Protein AF-0000000068966800 (afdb_homodimer)

Foldseek 3Di:
DPPPPPPPPVPPPDDQPCDWFDDPAWTDGRQWIQGQQAIDGHPDDDHPDDVCCVPDPVDDDGGPVQKDFDDWPDADLFFTKTWIARNVPRDIDIDGDGDPQRPLLVVLVVVQQVCQVPDDDPQAWHWDDWDDDRPDIDTDTDDQPLAWLVSLLVLVCVQVVDDDQWFDALLLLLLQLLSVLRVLCCCCPVVVAAQQDDARNQWGQHLLGRTHGYDSPSPLPPRPDDDQQVQLVNCLLFALCVLVPHDDGSLRNLSSSLQRSLCRGRSHRQDDPSPGRVVSSCCRNPNDDGFDDPVRDDPLSRVLSCLSRDNPSVSHDHSVVSCVRPSNVVCDPVSSSVSSVVSNCSSPDDRD/DPPDDPPPPVPPPDPQPCDWFDDPAWTDGRQWIQGQQEIDGHPDDDHPDDVCCVPDPVDDDGGPVQKDFDDWPDADLFFTKTWIARNVPRDIDIDGDGDPQRPLLVVLVVVQVVCQVPDDDPQAWHWDDWDDDRHDIDTDTDDQPLAWLVSLLVLVCVQVVPDDQWFDALLLLLLQLLSVLSVLCCCCPVVVAAQQDDARNQWGQHLLGRTHGYDSPSPLPPRPDDDQQVQLVNCLQFALCVLVPHDDGSLRNLSSSLQRSLCRGRSHRQDDPSPGRVVSSCCRNPNDDGFDDPVRDPPLSRVLSCLSRDNPSVSHDHSVVSCVRPSNVVCDPVSSSVSSVVSNCSSPDDRD

Secondary structure (DSSP, 8-state):
-------------------EEE-SS-EEETTEEEETTEEEETT-SS----HHHHHTS------GGGEEEEEEEEE-SS-EEEEEEETTT--EEEEEEEESS-HHHHHHHHHHHHHHHH---TTB--EEEEEEETTEEEEEEE--TT-BHHHHHHHHHHHTTTS-S--S-HHHHHHHHHHHHHHHHIIIIIS-------SGGGEEE-TT--EEE---SGGGS--TT--HHHHHHHHTT--HHHHTT----THHHHHHHHHHHHHHHHTS-SSS-TTSHHHHHHHHHHSPPP---TTTS-HHHHHHHHHH--SSGGGSPPHHHHHTSHHHHT--HHHHHHHHHHHHHHHHS---/-------------------EEE-SS-EEETTEEEETTEEEETT-SS----HHHHHTS------GGGEEEEEEEEE-SS-EEEEEEETTT--EEEEEEEESS-HHHHHHHHHHHHHHHH---TTB--EEEEEEETTEEEEEEE--TTEEHHHHHHHHHHHGGGSSS--S-HHHHHHHHHHHHHHHHIIIIIS-------SGGGEEE-TT--EEE---SGGGS--TT--HHHHHHHHTT--HHHHTT----HHHHHHHHHHHHHHHHHTS-SSS-TTSHHHHHHHHHHSPPP---TTTS-HHHHHHHHHH--SSGGGSPPHHHHHTSHHHHT--HHHHHHHHHHHHHHHHS---

Radius of gyration: 28.45 Å; Cα contacts (8 Å, |Δi|>4): 1354; chains: 2; bounding box: 95×81×74 Å

InterPro domains:
  IPR000719 Protein kinase domain [PF00069] (69-328)
  IPR000719 Protein kinase domain [PS50011] (67-328)
  IPR000719 Protein kinase domain [SM00220] (67-328)
  IPR008271 Serine/threonine-protein kinase, active site [PS00108] (193-205)
  IPR011009 Protein kinase-like domain superfamily [SSF56112] (53-340)
  IPR017441 Protein kinase, ATP binding site [PS00107] (73-96)

Sequence (704 aa):
MTSGKPRLTVDVPVKPDDSFKASDTIFTTGNLHIDRSGVYRDSGSQPVASPASQASSGVLIKDIGELDLQEQLGRGSTGVVHRALHHTSGLNLAVKQISIFDKDQRRSLVKELQTLYEADCEHLVNFYGAFYDHGSIYIVLEHMQLGSLVDLLASVRRRQQQHDGHGLPEIVCAYLSKQVLLALQYLHNARHMVHRDIKPSNILLTRDARPKITDFGISTELPENAVATTFVGTCTYMSPERIIGEDYSFPSDIWSLGITIMECALGRYPYPNAGEYLALMTEITSGDVPSLPAETTSPEFRSFIDQCTQKDPGQRATADQLLGHSFIRAVTAEVAQQAQQWIIQVTTTTPTMTSGKPRLTVDVPVKPDDSFKASDTIFTTGNLHIDRSGVYRDSGSQPVASPASQASSGVLIKDIGELDLQEQLGRGSTGVVHRALHHTSGLNLAVKQISIFDKDQRRSLVKELQTLYEADCEHLVNFYGAFYDHGSIYIVLEHMQLGSLVDLLASVRRRQQQHDGHGLPEIVCAYLSKQVLLALQYLHNARHMVHRDIKPSNILLTRDARPKITDFGISTELPENAVATTFVGTCTYMSPERIIGEDYSFPSDIWSLGITIMECALGRYPYPNAGEYLALMTEITSGDVPSLPAETTSPEFRSFIDQCTQKDPGQRATADQLLGHSFIRAVTAEVAQQAQQWIIQVTTTTPT

Organism: Plasmodiophora brassicae (NCBI:txid37360)

pLDDT: mean 79.82, std 20.33, range [22.7, 98.88]

Structure (mmCIF, N/CA/C/O backbone):
data_AF-0000000068966800-model_v1
#
loop_
_entity.id
_entity.type
_entity.pdbx_description
1 polymer 'mitogen-activated protein kinase kinase'
#
loop_
_atom_site.group_PDB
_atom_site.id
_atom_site.type_symbol
_atom_site.label_atom_id
_atom_site.label_alt_id
_atom_site.label_comp_id
_atom_site.label_asym_id
_atom_site.label_entity_id
_atom_site.label_seq_id
_atom_site.pdbx_PDB_ins_code
_atom_site.Cartn_x
_atom_site.Cartn_y
_atom_site.Cartn_z
_atom_site.occupancy
_atom_site.B_iso_or_equiv
_atom_site.auth_seq_id
_atom_site.auth_comp_id
_atom_site.auth_asym_id
_atom_site.auth_atom_id
_atom_site.pdbx_PDB_model_num
ATOM 1 N N . MET A 1 1 ? -49.75 -12.336 -8.828 1 24.31 1 MET A N 1
ATOM 2 C CA . MET A 1 1 ? -49.062 -13.148 -7.832 1 24.31 1 MET A CA 1
ATOM 3 C C . MET A 1 1 ? -47.594 -12.773 -7.746 1 24.31 1 MET A C 1
ATOM 5 O O . MET A 1 1 ? -46.844 -13.031 -8.672 1 24.31 1 MET A O 1
ATOM 9 N N . THR A 1 2 ? -47.219 -11.648 -7.18 1 25.75 2 THR A N 1
ATOM 10 C CA . THR A 1 2 ? -46.062 -10.773 -7.297 1 25.75 2 THR A CA 1
ATOM 11 C C . THR A 1 2 ? -44.844 -11.359 -6.543 1 25.75 2 THR A C 1
ATOM 13 O O . THR A 1 2 ? -44.938 -11.562 -5.328 1 25.75 2 THR A O 1
ATOM 16 N N . SER A 1 3 ? -44.219 -12.359 -7.117 1 27.8 3 SER A N 1
ATOM 17 C CA . SER A 1 3 ? -43.219 -13.25 -6.52 1 27.8 3 SER A CA 1
ATOM 18 C C . SER A 1 3 ? -42.062 -12.469 -5.906 1 27.8 3 SER A C 1
ATOM 20 O O . SER A 1 3 ? -41.469 -11.609 -6.562 1 27.8 3 SER A O 1
ATOM 22 N N . GLY A 1 4 ? -42.156 -12.188 -4.629 1 26.16 4 GLY A N 1
ATOM 23 C CA . GLY A 1 4 ? -41.312 -11.422 -3.711 1 26.16 4 GLY A CA 1
ATOM 24 C C . GLY A 1 4 ? -39.875 -11.828 -3.727 1 26.16 4 GLY A C 1
ATOM 25 O O . GLY A 1 4 ? -39.562 -13.023 -3.691 1 26.16 4 GLY A O 1
ATOM 26 N N . LYS A 1 5 ? -39.125 -11.117 -4.398 1 30.12 5 LYS A N 1
ATOM 27 C CA . LYS A 1 5 ? -37.688 -11.383 -4.566 1 30.12 5 LYS A CA 1
ATOM 28 C C . LYS A 1 5 ? -37.031 -11.656 -3.223 1 30.12 5 LYS A C 1
ATOM 30 O O . LYS A 1 5 ? -37.125 -10.844 -2.299 1 30.12 5 LYS A O 1
ATOM 35 N N . PRO A 1 6 ? -36.875 -12.898 -2.787 1 25.06 6 PRO A N 1
ATOM 36 C CA . PRO A 1 6 ? -36.312 -13.156 -1.45 1 25.06 6 PRO A CA 1
ATOM 37 C C . PRO A 1 6 ? -35.031 -12.391 -1.185 1 25.06 6 PRO A C 1
ATOM 39 O O . PRO A 1 6 ? -34.188 -12.273 -2.076 1 25.06 6 PRO A O 1
ATOM 42 N N . ARG A 1 7 ? -35.062 -11.328 -0.402 1 26.62 7 ARG A N 1
ATOM 43 C CA . ARG A 1 7 ? -33.938 -10.547 0.085 1 26.62 7 ARG A CA 1
ATOM 44 C C . ARG A 1 7 ? -32.875 -11.438 0.728 1 26.62 7 ARG A C 1
ATOM 46 O O . ARG A 1 7 ? -33.156 -12.133 1.708 1 26.62 7 ARG A O 1
ATOM 53 N N . LEU A 1 8 ? -32.094 -12.031 -0.075 1 23.11 8 LEU A N 1
ATOM 54 C CA . LEU A 1 8 ? -31 -12.852 0.448 1 23.11 8 LEU A CA 1
ATOM 55 C C . LEU A 1 8 ? -30.25 -12.117 1.555 1 23.11 8 LEU A C 1
ATOM 57 O O . LEU A 1 8 ? -29.641 -11.07 1.312 1 23.11 8 LEU A O 1
ATOM 61 N N . THR A 1 9 ? -30.844 -12.031 2.73 1 25.36 9 THR A N 1
ATOM 62 C CA . THR A 1 9 ? -30.219 -11.508 3.945 1 25.36 9 THR A CA 1
ATOM 63 C C . THR A 1 9 ? -28.891 -12.195 4.215 1 25.36 9 THR A C 1
ATOM 65 O O . THR A 1 9 ? -28.844 -13.383 4.539 1 25.36 9 THR A O 1
ATOM 68 N N . VAL A 1 10 ? -28.047 -12.086 3.371 1 25.88 10 VAL A N 1
ATOM 69 C CA . VAL A 1 10 ? -26.734 -12.656 3.654 1 25.88 10 VAL A CA 1
ATOM 70 C C . VAL A 1 10 ? -26.266 -12.211 5.039 1 25.88 10 VAL A C 1
ATOM 72 O O . VAL A 1 10 ? -26.234 -11.016 5.34 1 25.88 10 VAL A O 1
ATOM 75 N N . ASP A 1 11 ? -26.547 -12.984 6.008 1 26.89 11 ASP A N 1
ATOM 76 C CA . ASP A 1 11 ? -26.062 -12.82 7.379 1 26.89 11 ASP A CA 1
ATOM 77 C C . ASP A 1 11 ? -24.625 -12.289 7.398 1 26.89 11 ASP A C 1
ATOM 79 O O . ASP A 1 11 ? -23.719 -12.914 6.828 1 26.89 11 ASP A O 1
ATOM 83 N N . VAL A 1 12 ? -24.5 -11.109 7.414 1 29.78 12 VAL A N 1
ATOM 84 C CA . VAL A 1 12 ? -23.25 -10.375 7.551 1 29.78 12 VAL A CA 1
ATOM 85 C C . VAL A 1 12 ? -22.438 -10.938 8.727 1 29.78 12 VAL A C 1
ATOM 87 O O . VAL A 1 12 ? -22.891 -10.898 9.867 1 29.78 12 VAL A O 1
ATOM 90 N N . PRO A 1 13 ? -21.703 -12.039 8.5 1 32.28 13 PRO A N 1
ATOM 91 C CA . PRO A 1 13 ? -21.078 -12.633 9.68 1 32.28 13 PRO A CA 1
ATOM 92 C C . PRO A 1 13 ? -20.578 -11.578 10.672 1 32.28 13 PRO A C 1
ATOM 94 O O . PRO A 1 13 ? -20.344 -10.43 10.297 1 32.28 13 PRO A O 1
ATOM 97 N N . VAL A 1 14 ? -20.562 -11.891 11.969 1 31.59 14 VAL A N 1
ATOM 98 C CA . VAL A 1 14 ? -20.109 -11.18 13.164 1 31.59 14 VAL A CA 1
ATOM 99 C C . VAL A 1 14 ? -18.812 -10.453 12.883 1 31.59 14 VAL A C 1
ATOM 101 O O . VAL A 1 14 ? -17.938 -10.977 12.195 1 31.59 14 VAL A O 1
ATOM 104 N N . LYS A 1 15 ? -18.734 -9.258 13.125 1 37.25 15 LYS A N 1
ATOM 105 C CA . LYS A 1 15 ? -17.594 -8.352 12.984 1 37.25 15 LYS A CA 1
ATOM 106 C C . LYS A 1 15 ? -16.312 -9 13.5 1 37.25 15 LYS A C 1
ATOM 108 O O . LYS A 1 15 ? -16.219 -9.383 14.664 1 37.25 15 LYS A O 1
ATOM 113 N N . PRO A 1 16 ? -15.5 -9.734 12.734 1 38 16 PRO A N 1
ATOM 114 C CA . PRO A 1 16 ? -14.328 -10.406 13.281 1 38 16 PRO A CA 1
ATOM 115 C C . PRO A 1 16 ? -13.594 -9.555 14.32 1 38 16 PRO A C 1
ATOM 117 O O . PRO A 1 16 ? -13.484 -8.336 14.164 1 38 16 PRO A O 1
ATOM 120 N N . ASP A 1 17 ? -13.555 -9.859 15.586 1 40.38 17 ASP A N 1
ATOM 121 C CA . ASP A 1 17 ? -12.797 -9.266 16.688 1 40.38 17 ASP A CA 1
ATOM 122 C C . ASP A 1 17 ? -11.406 -8.844 16.234 1 40.38 17 ASP A C 1
ATOM 124 O O . ASP A 1 17 ? -10.609 -9.672 15.781 1 40.38 17 ASP A O 1
ATOM 128 N N . ASP A 1 18 ? -11.227 -7.762 15.695 1 50.81 18 ASP A N 1
ATOM 129 C CA . ASP A 1 18 ? -10.031 -7.074 15.234 1 50.81 18 ASP A CA 1
ATOM 130 C C . ASP A 1 18 ? -8.938 -7.094 16.297 1 50.81 18 ASP A C 1
ATOM 132 O O . ASP A 1 18 ? -7.945 -6.367 16.203 1 50.81 18 ASP A O 1
ATOM 136 N N . SER A 1 19 ? -9.242 -7.879 17.359 1 54 19 SER A N 1
ATOM 137 C CA . SER A 1 19 ? -8.25 -7.898 18.422 1 54 19 SER A CA 1
ATOM 138 C C . SER A 1 19 ? -7.109 -8.852 18.094 1 54 19 SER A C 1
ATOM 140 O O . SER A 1 19 ? -7.309 -9.867 17.422 1 54 19 SER A O 1
ATOM 142 N N . PHE A 1 20 ? -5.926 -8.43 18.062 1 60.47 20 PHE A N 1
ATOM 143 C CA . PHE A 1 20 ? -4.801 -9.352 17.969 1 60.47 20 PHE A CA 1
ATOM 144 C C . PHE A 1 20 ? -3.848 -9.164 19.156 1 60.47 20 PHE A C 1
ATOM 146 O O . PHE A 1 20 ? -3.812 -8.094 19.766 1 60.47 20 PHE A O 1
ATOM 153 N N . LYS A 1 21 ? -3.449 -10.328 19.688 1 62.53 21 LYS A N 1
ATOM 154 C CA . LYS A 1 21 ? -2.396 -10.352 20.703 1 62.53 21 LYS A CA 1
ATOM 155 C C . LYS A 1 21 ? -1.161 -11.086 20.203 1 62.53 21 LYS A C 1
ATOM 157 O O . LYS A 1 21 ? -1.275 -12.133 19.562 1 62.53 21 LYS A O 1
ATOM 162 N N . ALA A 1 22 ? -0.069 -10.312 20.141 1 62.41 22 ALA A N 1
ATOM 163 C CA . ALA A 1 22 ? 1.17 -10.984 19.75 1 62.41 22 ALA A CA 1
ATOM 164 C C . ALA A 1 22 ? 2.195 -10.938 20.891 1 62.41 22 ALA A C 1
ATOM 166 O O . ALA A 1 22 ? 2.389 -9.891 21.516 1 62.41 22 ALA A O 1
ATOM 167 N N . SER A 1 23 ? 2.504 -12.086 21.328 1 65.25 23 SER A N 1
ATOM 168 C CA . SER A 1 23 ? 3.627 -12.242 22.25 1 65.25 23 SER A CA 1
ATOM 169 C C . SER A 1 23 ? 4.836 -12.844 21.547 1 65.25 23 SER A C 1
ATOM 171 O O . SER A 1 23 ? 4.867 -12.93 20.312 1 65.25 23 SER A O 1
ATOM 173 N N . ASP A 1 24 ? 5.852 -13.133 22.281 1 65.25 24 ASP A N 1
ATOM 174 C CA . ASP A 1 24 ? 7.051 -13.734 21.719 1 65.25 24 ASP A CA 1
ATOM 175 C C . ASP A 1 24 ? 6.723 -15.078 21.047 1 65.25 24 ASP A C 1
ATOM 177 O O . ASP A 1 24 ? 7.301 -15.422 20.016 1 65.25 24 ASP A O 1
ATOM 181 N N . THR A 1 25 ? 5.688 -15.703 21.672 1 66.44 25 THR A N 1
ATOM 182 C CA . THR A 1 25 ? 5.543 -17.078 21.203 1 66.44 25 THR A CA 1
ATOM 183 C C . THR A 1 25 ? 4.121 -17.344 20.734 1 66.44 25 THR A C 1
ATOM 185 O O . THR A 1 25 ? 3.828 -18.422 20.203 1 66.44 25 THR A O 1
ATOM 188 N N . ILE A 1 26 ? 3.201 -16.406 20.969 1 68.12 26 ILE A N 1
ATOM 189 C CA . ILE A 1 26 ? 1.814 -16.656 20.594 1 68.12 26 ILE A CA 1
ATOM 190 C C . ILE A 1 26 ? 1.271 -15.477 19.797 1 68.12 26 ILE A C 1
ATOM 192 O O . ILE A 1 26 ? 1.511 -14.32 20.141 1 68.12 26 ILE A O 1
ATOM 196 N N . PHE A 1 27 ? 0.671 -15.844 18.719 1 72 27 PHE A N 1
ATOM 197 C CA . PHE A 1 27 ? -0.061 -14.875 17.906 1 72 27 PHE A CA 1
ATOM 198 C C . PHE A 1 27 ? -1.532 -15.258 17.812 1 72 27 PHE A C 1
ATOM 200 O O . PHE A 1 27 ? -1.862 -16.375 17.391 1 72 27 PHE A O 1
ATOM 207 N N . THR A 1 28 ? -2.334 -14.445 18.391 1 67.94 28 THR A N 1
ATOM 208 C CA . THR A 1 28 ? -3.768 -14.711 18.359 1 67.94 28 THR A CA 1
ATOM 209 C C . THR A 1 28 ? -4.5 -13.648 17.547 1 67.94 28 THR A C 1
ATOM 211 O O . THR A 1 28 ? -4.25 -12.453 17.719 1 67.94 28 THR A O 1
ATOM 214 N N . THR A 1 29 ? -5.184 -14.055 16.578 1 66.75 29 THR A N 1
ATOM 215 C CA . THR A 1 29 ? -6.043 -13.156 15.812 1 66.75 29 THR A CA 1
ATOM 216 C C . THR A 1 29 ? -7.395 -13.805 15.531 1 66.75 29 THR A C 1
ATOM 218 O O . THR A 1 29 ? -7.457 -14.914 14.992 1 66.75 29 THR A O 1
ATOM 221 N N . GLY A 1 30 ? -8.43 -13.055 15.875 1 63 30 GLY A N 1
ATOM 222 C CA . GLY A 1 30 ? -9.742 -13.688 15.781 1 63 30 GLY A CA 1
ATOM 223 C C . GLY A 1 30 ? -9.82 -15 16.531 1 63 30 GLY A C 1
ATOM 224 O O . GLY A 1 30 ? -9.531 -15.062 17.734 1 63 30 GLY A O 1
ATOM 225 N N . ASN A 1 31 ? -10.164 -16.031 15.766 1 63.91 31 ASN A N 1
ATOM 226 C CA . ASN A 1 31 ? -10.297 -17.359 16.375 1 63.91 31 ASN A CA 1
ATOM 227 C C . ASN A 1 31 ? -9.078 -18.219 16.109 1 63.91 31 ASN A C 1
ATOM 229 O O . ASN A 1 31 ? -9.094 -19.422 16.375 1 63.91 31 ASN A O 1
ATOM 233 N N . LEU A 1 32 ? -8.078 -17.484 15.57 1 72.44 32 LEU A N 1
ATOM 234 C CA . LEU A 1 32 ? -6.883 -18.234 15.211 1 72.44 32 LEU A CA 1
ATOM 235 C C . LEU A 1 32 ? -5.758 -17.969 16.203 1 72.44 32 LEU A C 1
ATOM 237 O O . LEU A 1 32 ? -5.477 -16.828 16.547 1 72.44 32 LEU A O 1
ATOM 241 N N . HIS A 1 33 ? -5.293 -19 16.734 1 74.75 33 HIS A N 1
ATOM 242 C CA . HIS A 1 33 ? -4.117 -19 17.609 1 74.75 33 HIS A CA 1
ATOM 243 C C . HIS A 1 33 ? -2.943 -19.719 16.953 1 74.75 33 HIS A C 1
ATOM 245 O O . HIS A 1 33 ? -3.082 -20.844 16.484 1 74.75 33 HIS A O 1
ATOM 251 N N . ILE A 1 34 ? -1.847 -19 16.781 1 77.19 34 ILE A N 1
ATOM 252 C CA . ILE A 1 34 ? -0.668 -19.578 16.156 1 77.19 34 ILE A CA 1
ATOM 253 C C . ILE A 1 34 ? 0.523 -19.5 17.094 1 77.19 34 ILE A C 1
ATOM 255 O O . ILE A 1 34 ? 0.767 -18.453 17.719 1 77.19 34 ILE A O 1
ATOM 259 N N . ASP A 1 35 ? 1.144 -20.562 17.359 1 78.38 35 ASP A N 1
ATOM 260 C CA . ASP A 1 35 ? 2.367 -20.578 18.156 1 78.38 35 ASP A CA 1
ATOM 261 C C . ASP A 1 35 ? 3.418 -21.484 17.516 1 78.38 35 ASP A C 1
ATOM 263 O O . ASP A 1 35 ? 3.338 -21.797 16.328 1 78.38 35 ASP A O 1
ATOM 267 N N . ARG A 1 36 ? 4.496 -21.828 18.203 1 76.31 36 ARG A N 1
ATOM 268 C CA . ARG A 1 36 ? 5.594 -22.609 17.672 1 76.31 36 ARG A CA 1
ATOM 269 C C . ARG A 1 36 ? 5.133 -24.031 17.328 1 76.31 36 ARG A C 1
ATOM 271 O O . ARG A 1 36 ? 5.812 -24.75 16.594 1 76.31 36 ARG A O 1
ATOM 278 N N . SER A 1 37 ? 3.955 -24.406 17.828 1 73.81 37 SER A N 1
ATOM 279 C CA . SER A 1 37 ? 3.471 -25.781 17.641 1 73.81 37 SER A CA 1
ATOM 280 C C . SER A 1 37 ? 2.422 -25.844 16.531 1 73.81 37 SER A C 1
ATOM 282 O O . SER A 1 37 ? 2.059 -26.938 16.078 1 73.81 37 SER A O 1
ATOM 284 N N . GLY A 1 38 ? 1.925 -24.688 16.141 1 76.75 38 GLY A N 1
ATOM 285 C CA . GLY A 1 38 ? 1.007 -24.734 15.008 1 76.75 38 GLY A CA 1
ATOM 286 C C . GLY A 1 38 ? -0.178 -23.812 15.156 1 76.75 38 GLY A C 1
ATOM 287 O O . GLY A 1 38 ? -0.097 -22.797 15.867 1 76.75 38 GLY A O 1
ATOM 288 N N . VAL A 1 39 ? -1.202 -24.078 14.312 1 75.19 39 VAL A N 1
ATOM 289 C CA . VAL A 1 39 ? -2.395 -23.234 14.25 1 75.19 39 VAL A CA 1
ATOM 290 C C . VAL A 1 39 ? -3.537 -23.906 15.008 1 75.19 39 VAL A C 1
ATOM 292 O O . VAL A 1 39 ? -3.77 -25.094 14.867 1 75.19 39 VAL A O 1
ATOM 295 N N . TYR A 1 40 ? -4.191 -23.188 15.891 1 70.75 40 TYR A N 1
ATOM 296 C CA . TYR A 1 40 ? -5.332 -23.688 16.656 1 70.75 40 TYR A CA 1
ATOM 297 C C . TYR A 1 40 ? -6.555 -22.812 16.438 1 70.75 40 TYR A C 1
ATOM 299 O O . TYR A 1 40 ? -6.438 -21.578 16.312 1 70.75 40 TYR A O 1
ATOM 307 N N . ARG A 1 41 ? -7.609 -23.516 16.016 1 64.12 41 ARG A N 1
ATOM 308 C CA . ARG A 1 41 ? -8.875 -22.781 15.977 1 64.12 41 ARG A CA 1
ATOM 309 C C . ARG A 1 41 ? -9.539 -22.797 17.344 1 64.12 41 ARG A C 1
ATOM 311 O O . ARG A 1 41 ? -9.594 -23.828 18.016 1 64.12 41 ARG A O 1
ATOM 318 N N . ASP A 1 42 ? -10.148 -21.859 17.781 1 55.84 42 ASP A N 1
ATOM 319 C CA . ASP A 1 42 ? -10.852 -21.766 19.062 1 55.84 42 ASP A CA 1
ATOM 320 C C . ASP A 1 42 ? -9.977 -22.234 20.203 1 55.84 42 ASP A C 1
ATOM 322 O O . ASP A 1 42 ? -8.984 -22.953 19.984 1 55.84 42 ASP A O 1
ATOM 326 N N . SER A 1 43 ? -9.828 -21.531 21.328 1 47.53 43 SER A N 1
ATOM 327 C CA . SER A 1 43 ? -9.047 -21.875 22.5 1 47.53 43 SER A CA 1
ATOM 328 C C . SER A 1 43 ? -8.906 -23.391 22.656 1 47.53 43 SER A C 1
ATOM 330 O O . SER A 1 43 ? -8.398 -23.859 23.672 1 47.53 43 SER A O 1
ATOM 332 N N . GLY A 1 44 ? -9.32 -24.109 21.688 1 47.41 44 GLY A N 1
ATOM 333 C CA . GLY A 1 44 ? -9.281 -25.531 22.016 1 47.41 44 GLY A CA 1
ATOM 334 C C . GLY A 1 44 ? -7.934 -26.172 21.766 1 47.41 44 GLY A C 1
ATOM 335 O O . GLY A 1 44 ? -7.035 -25.531 21.203 1 47.41 44 GLY A O 1
ATOM 336 N N . SER A 1 45 ? -7.656 -27.547 22.25 1 51.84 45 SER A N 1
ATOM 337 C CA . SER A 1 45 ? -6.523 -28.375 22.641 1 51.84 45 SER A CA 1
ATOM 338 C C . SER A 1 45 ? -5.688 -28.781 21.422 1 51.84 45 SER A C 1
ATOM 340 O O . SER A 1 45 ? -4.512 -29.125 21.562 1 51.84 45 SER A O 1
ATOM 342 N N . GLN A 1 46 ? -6.324 -29.234 20.219 1 50.19 46 GLN A N 1
ATOM 343 C CA . GLN A 1 46 ? -5.422 -29.906 19.297 1 50.19 46 GLN A CA 1
ATOM 344 C C . GLN A 1 46 ? -5.184 -29.047 18.047 1 50.19 46 GLN A C 1
ATOM 346 O O . GLN A 1 46 ? -6.109 -28.422 17.531 1 50.19 46 GLN A O 1
ATOM 351 N N . PRO A 1 47 ? -3.984 -28.766 17.781 1 53.84 47 PRO A N 1
ATOM 352 C CA . PRO A 1 47 ? -3.678 -28.094 16.516 1 53.84 47 PRO A CA 1
ATOM 353 C C . PRO A 1 47 ? -4.484 -28.625 15.344 1 53.84 47 PRO A C 1
ATOM 355 O O . PRO A 1 47 ? -4.75 -29.828 15.273 1 53.84 47 PRO A O 1
ATOM 358 N N . VAL A 1 48 ? -5.289 -27.859 14.656 1 51.66 48 VAL A N 1
ATOM 359 C CA . VAL A 1 48 ? -6.07 -28.266 13.492 1 51.66 48 VAL A CA 1
ATOM 360 C C . VAL A 1 48 ? -5.137 -28.719 12.375 1 51.66 48 VAL A C 1
ATOM 362 O O . VAL A 1 48 ? -4.215 -28 11.992 1 51.66 48 VAL A O 1
ATOM 365 N N . ALA A 1 49 ? -4.996 -30.031 12.297 1 49.59 49 ALA A N 1
ATOM 366 C CA . ALA A 1 49 ? -4.23 -30.562 11.172 1 49.59 49 ALA A CA 1
ATOM 367 C C . ALA A 1 49 ? -4.863 -30.172 9.844 1 49.59 49 ALA A C 1
ATOM 369 O O . ALA A 1 49 ? -6.09 -30.156 9.711 1 49.59 49 ALA A O 1
ATOM 370 N N . SER A 1 50 ? -4.148 -29.422 8.961 1 53.94 50 SER A N 1
ATOM 371 C CA . SER A 1 50 ? -4.664 -29.109 7.625 1 53.94 50 SER A CA 1
ATOM 372 C C . SER A 1 50 ? -5.035 -30.391 6.875 1 53.94 50 SER A C 1
ATOM 374 O O . SER A 1 50 ? -4.422 -31.438 7.082 1 53.94 50 SER A O 1
ATOM 376 N N . PRO A 1 51 ? -6.242 -30.5 6.277 1 47.09 51 PRO A N 1
ATOM 377 C CA . PRO A 1 51 ? -6.566 -31.688 5.488 1 47.09 51 PRO A CA 1
ATOM 378 C C . PRO A 1 51 ? -5.387 -32.188 4.652 1 47.09 51 PRO A C 1
ATOM 380 O O . PRO A 1 51 ? -5.207 -33.406 4.477 1 47.09 51 PRO A O 1
ATOM 383 N N . ALA A 1 52 ? -4.688 -31.266 4.059 1 49.41 52 ALA A N 1
ATOM 384 C CA . ALA A 1 52 ? -3.576 -31.688 3.211 1 49.41 52 ALA A CA 1
ATOM 385 C C . ALA A 1 52 ? -2.525 -32.438 4.02 1 49.41 52 ALA A C 1
ATOM 387 O O . ALA A 1 52 ? -1.878 -33.375 3.506 1 49.41 52 ALA A O 1
ATOM 388 N N . SER A 1 53 ? -2.289 -31.938 5.23 1 48.19 53 SER A N 1
ATOM 389 C CA . SER A 1 53 ? -1.354 -32.688 6.062 1 48.19 53 SER A CA 1
ATOM 390 C C . SER A 1 53 ? -1.829 -34.125 6.277 1 48.19 53 SER A C 1
ATOM 392 O O . SER A 1 53 ? -1.015 -35.031 6.414 1 48.19 53 SER A O 1
ATOM 394 N N . GLN A 1 54 ? -3.088 -34.25 6.375 1 44.72 54 GLN A N 1
ATOM 395 C CA . GLN A 1 54 ? -3.6 -35.625 6.551 1 44.72 54 GLN A CA 1
ATOM 396 C C . GLN A 1 54 ? -3.498 -36.406 5.258 1 44.72 54 GLN A C 1
ATOM 398 O O . GLN A 1 54 ? -3.291 -37.625 5.285 1 44.72 54 GLN A O 1
ATOM 403 N N . ALA A 1 55 ? -3.918 -35.812 4.18 1 44.97 55 ALA A N 1
ATOM 404 C CA . ALA A 1 55 ? -4.047 -36.594 2.961 1 44.97 55 ALA A CA 1
ATOM 405 C C . ALA A 1 55 ? -2.678 -36.969 2.393 1 44.97 55 ALA A C 1
ATOM 407 O O . ALA A 1 55 ? -2.445 -38.094 1.992 1 44.97 55 ALA A O 1
ATOM 408 N N . SER A 1 56 ? -2.004 -35.812 1.946 1 48.34 56 SER A N 1
ATOM 409 C CA . SER A 1 56 ? -0.924 -36.219 1.064 1 48.34 56 SER A CA 1
ATOM 410 C C . SER A 1 56 ? 0.131 -37.031 1.827 1 48.34 56 SER A C 1
ATOM 412 O O . SER A 1 56 ? 0.453 -38.156 1.456 1 48.34 56 SER A O 1
ATOM 414 N N . SER A 1 57 ? 1.17 -36.406 2.408 1 51.94 57 SER A N 1
ATOM 415 C CA . SER A 1 57 ? 2.377 -37.156 2.73 1 51.94 57 SER A CA 1
ATOM 416 C C . SER A 1 57 ? 2.379 -37.594 4.191 1 51.94 57 SER A C 1
ATOM 418 O O . SER A 1 57 ? 3.301 -38.312 4.633 1 51.94 57 SER A O 1
ATOM 420 N N . GLY A 1 58 ? 1.177 -37.531 4.859 1 61.56 58 GLY A N 1
ATOM 421 C CA . GLY A 1 58 ? 1.258 -38.031 6.223 1 61.56 58 GLY A CA 1
ATOM 422 C C . GLY A 1 58 ? 2.234 -37.25 7.086 1 61.56 58 GLY A C 1
ATOM 423 O O . GLY A 1 58 ? 2.605 -37.719 8.172 1 61.56 58 GLY A O 1
ATOM 424 N N . VAL A 1 59 ? 2.846 -36.25 6.574 1 69.81 59 VAL A N 1
ATOM 425 C CA . VAL A 1 59 ? 3.883 -35.562 7.34 1 69.81 59 VAL A CA 1
ATOM 426 C C . VAL A 1 59 ? 3.248 -34.5 8.242 1 69.81 59 VAL A C 1
ATOM 428 O O . VAL A 1 59 ? 2.498 -33.656 7.766 1 69.81 59 VAL A O 1
ATOM 431 N N . LEU A 1 60 ? 3.396 -34.75 9.484 1 74.5 60 LEU A N 1
ATOM 432 C CA . LEU A 1 60 ? 2.941 -33.781 10.484 1 74.5 60 LEU A CA 1
ATOM 433 C C . LEU A 1 60 ? 4.121 -33.031 11.086 1 74.5 60 LEU A C 1
ATOM 435 O O . LEU A 1 60 ? 5.059 -33.625 11.609 1 74.5 60 LEU A O 1
ATOM 439 N N . ILE A 1 61 ? 4.121 -31.719 10.883 1 82.5 61 ILE A N 1
ATOM 440 C CA . ILE A 1 61 ? 5.137 -30.875 11.5 1 82.5 61 ILE A CA 1
ATOM 441 C C . ILE A 1 61 ? 4.648 -30.406 12.867 1 82.5 61 ILE A C 1
ATOM 443 O O . ILE A 1 61 ? 3.623 -29.719 12.961 1 82.5 61 ILE A O 1
ATOM 447 N N . LYS A 1 62 ? 5.367 -30.688 13.891 1 78.25 62 LYS A N 1
ATOM 448 C CA . LYS A 1 62 ? 4.887 -30.438 15.25 1 78.25 62 LYS A CA 1
ATOM 449 C C . LYS A 1 62 ? 5.414 -29.109 15.781 1 78.25 62 LYS A C 1
ATOM 451 O O . LYS A 1 62 ? 4.863 -28.547 16.734 1 78.25 62 LYS A O 1
ATOM 456 N N . ASP A 1 63 ? 6.539 -28.781 15.219 1 84.19 63 ASP A N 1
ATOM 457 C CA . ASP A 1 63 ? 7.199 -27.562 15.695 1 84.19 63 ASP A CA 1
ATOM 458 C C . ASP A 1 63 ? 8.062 -26.938 14.602 1 84.19 63 ASP A C 1
ATOM 460 O O . ASP A 1 63 ? 8.695 -27.656 13.82 1 84.19 63 ASP A O 1
ATOM 464 N N . ILE A 1 64 ? 8.164 -25.656 14.625 1 84.94 64 ILE A N 1
ATOM 465 C CA . ILE A 1 64 ? 8.977 -24.969 13.625 1 84.94 64 ILE A CA 1
ATOM 466 C C . ILE A 1 64 ? 10.438 -25.406 13.75 1 84.94 64 ILE A C 1
ATOM 468 O O . ILE A 1 64 ? 11.18 -25.391 12.766 1 84.94 64 ILE A O 1
ATOM 472 N N . GLY A 1 65 ? 10.812 -25.781 14.969 1 85.5 65 GLY A N 1
ATOM 473 C CA . GLY A 1 65 ? 12.172 -26.25 15.211 1 85.5 65 GLY A CA 1
ATOM 474 C C . GLY A 1 65 ? 12.516 -27.516 14.461 1 85.5 65 GLY A C 1
ATOM 475 O O . GLY A 1 65 ? 13.688 -27.875 14.328 1 85.5 65 GLY A O 1
ATOM 476 N N . GLU A 1 66 ? 11.531 -28.203 13.914 1 89 66 GLU A N 1
ATOM 477 C CA . GLU A 1 66 ? 11.75 -29.406 13.133 1 89 66 GLU A CA 1
ATOM 478 C C . GLU A 1 66 ? 12.203 -29.078 11.711 1 89 66 GLU A C 1
ATOM 480 O O . GLU A 1 66 ? 12.578 -29.984 10.953 1 89 66 GLU A O 1
ATOM 485 N N . LEU A 1 67 ? 12.148 -27.812 11.422 1 90.69 67 LEU A N 1
ATOM 486 C CA . LEU A 1 67 ? 12.484 -27.375 10.062 1 90.69 67 LEU A CA 1
ATOM 487 C C . LEU A 1 67 ? 13.844 -26.688 10.031 1 90.69 67 LEU A C 1
ATOM 489 O O . LEU A 1 67 ? 14.133 -25.828 10.859 1 90.69 67 LEU A O 1
ATOM 493 N N . ASP A 1 68 ? 14.641 -27.141 9.188 1 90.88 68 ASP A N 1
ATOM 494 C CA . ASP A 1 68 ? 15.922 -26.5 8.914 1 90.88 68 ASP A CA 1
ATOM 495 C C . ASP A 1 68 ? 15.805 -25.547 7.719 1 90.88 68 ASP A C 1
ATOM 497 O O . ASP A 1 68 ? 15.781 -26 6.57 1 90.88 68 ASP A O 1
ATOM 501 N N . LEU A 1 69 ? 15.68 -24.25 8.016 1 90.88 69 LEU A N 1
ATOM 502 C CA . LEU A 1 69 ? 15.594 -23.266 6.941 1 90.88 69 LEU A CA 1
ATOM 503 C C . LEU A 1 69 ? 16.922 -23.141 6.211 1 90.88 69 LEU A C 1
ATOM 505 O O . LEU A 1 69 ? 17.969 -22.953 6.84 1 90.88 69 LEU A O 1
ATOM 509 N N . GLN A 1 70 ? 16.891 -23.312 4.957 1 92.19 70 GLN A N 1
ATOM 510 C CA . GLN A 1 70 ? 18.094 -23.312 4.125 1 92.19 70 GLN A CA 1
ATOM 511 C C . GLN A 1 70 ? 18.141 -22.078 3.225 1 92.19 70 GLN A C 1
ATOM 513 O O . GLN A 1 70 ? 17.953 -20.953 3.695 1 92.19 70 GLN A O 1
ATOM 518 N N . GLU A 1 71 ? 18.359 -22.266 1.92 1 90.12 71 GLU A N 1
ATOM 519 C CA . GLU A 1 71 ? 18.547 -21.141 1.012 1 90.12 71 GLU A CA 1
ATOM 520 C C . GLU A 1 71 ? 17.234 -20.391 0.764 1 90.12 71 GLU A C 1
ATOM 522 O O . GLU A 1 71 ? 16.156 -20.984 0.858 1 90.12 71 GLU A O 1
ATOM 527 N N . GLN A 1 72 ? 17.375 -19.141 0.425 1 90.38 72 GLN A N 1
ATOM 528 C CA . GLN A 1 72 ? 16.234 -18.328 0.033 1 90.38 72 GLN A CA 1
ATOM 529 C C . GLN A 1 72 ? 15.797 -18.641 -1.396 1 90.38 72 GLN A C 1
ATOM 531 O O . GLN A 1 72 ? 16.625 -18.656 -2.312 1 90.38 72 GLN A O 1
ATOM 536 N N . LEU A 1 73 ? 14.562 -19.047 -1.516 1 88.81 73 LEU A N 1
ATOM 537 C CA . LEU A 1 73 ? 14 -19.344 -2.828 1 88.81 73 LEU A CA 1
ATOM 538 C C . LEU A 1 73 ? 13.484 -18.078 -3.502 1 88.81 73 LEU A C 1
ATOM 540 O O . LEU A 1 73 ? 13.461 -17.984 -4.73 1 88.81 73 LEU A O 1
ATOM 544 N N . GLY A 1 74 ? 12.992 -17.172 -2.742 1 84.69 74 GLY A N 1
ATOM 545 C CA . GLY A 1 74 ? 12.445 -15.93 -3.275 1 84.69 74 GLY A CA 1
ATOM 546 C C . GLY A 1 74 ? 12.039 -14.945 -2.199 1 84.69 74 GLY A C 1
ATOM 547 O O . GLY A 1 74 ? 11.961 -15.297 -1.021 1 84.69 74 GLY A O 1
ATOM 548 N N . ARG A 1 75 ? 11.852 -13.719 -2.654 1 78.5 75 ARG A N 1
ATOM 549 C CA . ARG A 1 75 ? 11.398 -12.633 -1.788 1 78.5 75 ARG A CA 1
ATOM 550 C C . ARG A 1 75 ? 10.234 -11.883 -2.42 1 78.5 75 ARG A C 1
ATOM 552 O O . ARG A 1 75 ? 10.258 -11.578 -3.615 1 78.5 75 ARG A O 1
ATOM 559 N N . GLY A 1 76 ? 9.188 -11.82 -1.615 1 67.38 76 GLY A N 1
ATOM 560 C CA . GLY A 1 76 ? 8.039 -11.055 -2.078 1 67.38 76 GLY A CA 1
ATOM 561 C C . GLY A 1 76 ? 7.676 -9.906 -1.153 1 67.38 76 GLY A C 1
ATOM 562 O O . GLY A 1 76 ? 8.43 -9.586 -0.23 1 67.38 76 GLY A O 1
ATOM 563 N N . SER A 1 77 ? 6.527 -9.266 -1.415 1 63.19 77 SER A N 1
ATOM 564 C CA . SER A 1 77 ? 6.078 -8.102 -0.654 1 63.19 77 SER A CA 1
ATOM 565 C C . SER A 1 77 ? 5.734 -8.484 0.783 1 63.19 77 SER A C 1
ATOM 567 O O . SER A 1 77 ? 5.852 -7.66 1.692 1 63.19 77 SER A O 1
ATOM 569 N N . THR A 1 78 ? 5.348 -9.734 0.935 1 68 78 THR A N 1
ATOM 570 C CA . THR A 1 78 ? 4.832 -10.102 2.248 1 68 78 THR A CA 1
ATOM 571 C C . THR A 1 78 ? 5.91 -10.797 3.076 1 68 78 THR A C 1
ATOM 573 O O . THR A 1 78 ? 5.793 -10.891 4.301 1 68 78 THR A O 1
ATOM 576 N N . GLY A 1 79 ? 6.906 -11.352 2.348 1 75.88 79 GLY A N 1
ATOM 577 C CA . GLY A 1 79 ? 7.926 -12.055 3.113 1 75.88 79 GLY A CA 1
ATOM 578 C C . GLY A 1 79 ? 8.93 -12.789 2.242 1 75.88 79 GLY A C 1
ATOM 579 O O . GLY A 1 79 ? 9.047 -12.5 1.049 1 75.88 79 GLY A O 1
ATOM 580 N N . VAL A 1 80 ? 9.664 -13.609 2.957 1 83.12 80 VAL A N 1
ATOM 581 C CA . VAL A 1 80 ? 10.727 -14.359 2.307 1 83.12 80 VAL A CA 1
ATOM 582 C C . VAL A 1 80 ? 10.391 -15.852 2.311 1 83.12 80 VAL A C 1
ATOM 584 O O . VAL A 1 80 ? 9.852 -16.359 3.289 1 83.12 80 VAL A O 1
ATOM 587 N N . VAL A 1 81 ? 10.695 -16.5 1.194 1 90.69 81 VAL A N 1
ATOM 588 C CA . VAL A 1 81 ? 10.453 -17.938 1.105 1 90.69 81 VAL A CA 1
ATOM 589 C C . VAL A 1 81 ? 11.789 -18.688 1.133 1 90.69 81 VAL A C 1
ATOM 591 O O . VAL A 1 81 ? 12.719 -18.328 0.404 1 90.69 81 VAL A O 1
ATOM 594 N N . HIS A 1 82 ? 11.867 -19.703 2.027 1 92 82 HIS A N 1
ATOM 595 C CA . HIS A 1 82 ? 13.055 -20.531 2.162 1 92 82 HIS A CA 1
ATOM 596 C C . HIS A 1 82 ? 12.75 -21.984 1.801 1 92 82 HIS A C 1
ATOM 598 O O . HIS A 1 82 ? 11.641 -22.469 2.035 1 92 82 HIS A O 1
ATOM 604 N N . ARG A 1 83 ? 13.766 -22.531 1.177 1 94.19 83 ARG A N 1
ATOM 605 C CA . ARG A 1 83 ? 13.734 -24 1.197 1 94.19 83 ARG A CA 1
ATOM 606 C C . ARG A 1 83 ? 13.984 -24.531 2.604 1 94.19 83 ARG A C 1
ATOM 608 O O . ARG A 1 83 ? 14.812 -24 3.34 1 94.19 83 ARG A O 1
ATOM 615 N N . ALA A 1 84 ? 13.242 -25.578 2.975 1 92.94 84 ALA A N 1
ATOM 616 C CA . ALA A 1 84 ? 13.414 -26.141 4.309 1 92.94 84 ALA A CA 1
ATOM 617 C C . ALA A 1 84 ? 13.398 -27.672 4.266 1 92.94 84 ALA A C 1
ATOM 619 O O . ALA A 1 84 ? 12.711 -28.266 3.432 1 92.94 84 ALA A O 1
ATOM 620 N N . LEU A 1 85 ? 14.18 -28.188 5.117 1 92.44 85 LEU A N 1
ATOM 621 C CA . LEU A 1 85 ? 14.203 -29.641 5.293 1 92.44 85 LEU A CA 1
ATOM 622 C C . LEU A 1 85 ? 13.516 -30.047 6.594 1 92.44 85 LEU A C 1
ATOM 624 O O . LEU A 1 85 ? 13.82 -29.5 7.656 1 92.44 85 LEU A O 1
ATOM 628 N N . HIS A 1 86 ? 12.523 -30.875 6.438 1 91.56 86 HIS A N 1
ATOM 629 C CA . HIS A 1 86 ? 11.938 -31.469 7.629 1 91.56 86 HIS A CA 1
ATOM 630 C C . HIS A 1 86 ? 12.797 -32.625 8.148 1 91.56 86 HIS A C 1
ATOM 632 O O . HIS A 1 86 ? 12.891 -33.656 7.504 1 91.56 86 HIS A O 1
ATOM 638 N N . HIS A 1 87 ? 13.266 -32.531 9.352 1 89.31 87 HIS A N 1
ATOM 639 C CA . HIS A 1 87 ? 14.273 -33.438 9.859 1 89.31 87 HIS A CA 1
ATOM 640 C C . HIS A 1 87 ? 13.695 -34.844 10.07 1 89.31 87 HIS A C 1
ATOM 642 O O . HIS A 1 87 ? 14.383 -35.844 9.828 1 89.31 87 HIS A O 1
ATOM 648 N N . THR A 1 88 ? 12.5 -34.875 10.492 1 84.69 88 THR A N 1
ATOM 649 C CA . THR A 1 88 ? 11.891 -36.125 10.859 1 84.69 88 THR A CA 1
ATOM 650 C C . THR A 1 88 ? 11.578 -36.969 9.617 1 84.69 88 THR A C 1
ATOM 652 O O . THR A 1 88 ? 11.867 -38.156 9.578 1 84.69 88 THR A O 1
ATOM 655 N N . SER A 1 89 ? 11.086 -36.375 8.578 1 86.88 89 SER A N 1
ATOM 656 C CA . SER A 1 89 ? 10.656 -37.094 7.395 1 86.88 89 SER A CA 1
ATOM 657 C C . SER A 1 89 ? 11.68 -37 6.27 1 86.88 89 SER A C 1
ATOM 659 O O . SER A 1 89 ? 11.656 -37.781 5.324 1 86.88 89 SER A O 1
ATOM 661 N N . GLY A 1 90 ? 12.539 -36.031 6.297 1 90.12 90 GLY A N 1
ATOM 662 C CA . GLY A 1 90 ? 13.492 -35.781 5.223 1 90.12 90 GLY A CA 1
ATOM 663 C C . GLY A 1 90 ? 12.875 -35.062 4.031 1 90.12 90 GLY A C 1
ATOM 664 O O . GLY A 1 90 ? 13.523 -34.906 2.998 1 90.12 90 GLY A O 1
ATOM 665 N N . LEU A 1 91 ? 11.695 -34.656 4.164 1 89.62 91 LEU A N 1
ATOM 666 C CA . LEU A 1 91 ? 10.977 -34 3.08 1 89.62 91 LEU A CA 1
ATOM 667 C C . LEU A 1 91 ? 11.453 -32.562 2.895 1 89.62 91 LEU A C 1
ATOM 669 O O . LEU A 1 91 ? 11.68 -31.859 3.873 1 89.62 91 LEU A O 1
ATOM 673 N N . ASN A 1 92 ? 11.625 -32.25 1.562 1 91.81 92 ASN A N 1
ATOM 674 C CA . ASN A 1 92 ? 11.891 -30.844 1.226 1 91.81 92 ASN A CA 1
ATOM 675 C C . ASN A 1 92 ? 10.602 -30.031 1.16 1 91.81 92 ASN A C 1
ATOM 677 O O . ASN A 1 92 ? 9.625 -30.453 0.541 1 91.81 92 ASN A O 1
ATOM 681 N N . LEU A 1 93 ? 10.641 -28.906 1.852 1 93.44 93 LEU A N 1
ATOM 682 C CA . LEU A 1 93 ? 9.484 -28.031 1.951 1 93.44 93 LEU A CA 1
ATOM 683 C C . LEU A 1 93 ? 9.867 -26.594 1.623 1 93.44 93 LEU A C 1
ATOM 685 O O . LEU A 1 93 ? 11.047 -26.281 1.439 1 93.44 93 LEU A O 1
ATOM 689 N N . ALA A 1 94 ? 8.898 -25.781 1.39 1 94 94 ALA A N 1
ATOM 690 C CA . ALA A 1 94 ? 9.055 -24.328 1.288 1 94 94 ALA A CA 1
ATOM 691 C C . ALA A 1 94 ? 8.422 -23.625 2.479 1 94 94 ALA A C 1
ATOM 693 O O . ALA A 1 94 ? 7.301 -23.953 2.877 1 94 94 ALA A O 1
ATOM 694 N N . VAL A 1 95 ? 9.156 -22.688 3.057 1 92.25 95 VAL A N 1
ATOM 695 C CA . VAL A 1 95 ? 8.648 -21.953 4.215 1 92.25 95 VAL A CA 1
ATOM 696 C C . VAL A 1 95 ? 8.609 -20.469 3.91 1 92.25 95 VAL A C 1
ATOM 698 O O . VAL A 1 95 ? 9.648 -19.844 3.674 1 92.25 95 VAL A O 1
ATOM 701 N N . LYS A 1 96 ? 7.418 -19.938 3.887 1 88.69 96 LYS A N 1
ATOM 702 C CA . LYS A 1 96 ? 7.23 -18.484 3.773 1 88.69 96 LYS A CA 1
ATOM 703 C C . LYS A 1 96 ? 7.262 -17.828 5.145 1 88.69 96 LYS A C 1
ATOM 705 O O . LYS A 1 96 ? 6.457 -18.141 6.016 1 88.69 96 LYS A O 1
ATOM 710 N N . GLN A 1 97 ? 8.188 -17.016 5.293 1 85.75 97 GLN A N 1
ATOM 711 C CA . GLN A 1 97 ? 8.32 -16.266 6.535 1 85.75 97 GLN A CA 1
ATOM 712 C C . GLN A 1 97 ? 7.762 -14.852 6.383 1 85.75 97 GLN A C 1
ATOM 714 O O . GLN A 1 97 ? 8.219 -14.086 5.531 1 85.75 97 GLN A O 1
ATOM 719 N N . ILE A 1 98 ? 6.738 -14.531 7.184 1 80.12 98 ILE A N 1
ATOM 720 C CA . ILE A 1 98 ? 6.098 -13.219 7.164 1 80.12 98 ILE A CA 1
ATOM 721 C C . ILE A 1 98 ? 6.336 -12.508 8.492 1 80.12 98 ILE A C 1
ATOM 723 O O . ILE A 1 98 ? 5.977 -13.031 9.555 1 80.12 98 ILE A O 1
ATOM 727 N N . SER A 1 99 ? 6.953 -11.414 8.375 1 75.94 99 SER A N 1
ATOM 728 C CA . SER A 1 99 ? 7.121 -10.617 9.586 1 75.94 99 SER A CA 1
ATOM 729 C C . SER A 1 99 ? 5.84 -9.867 9.93 1 75.94 99 SER A C 1
ATOM 731 O O . SER A 1 99 ? 5.211 -9.266 9.055 1 75.94 99 SER A O 1
ATOM 733 N N . ILE A 1 100 ? 5.418 -9.945 11.117 1 70.25 100 ILE A N 1
ATOM 734 C CA . ILE A 1 100 ? 4.199 -9.266 11.539 1 70.25 100 ILE A CA 1
ATOM 735 C C . ILE A 1 100 ? 4.41 -7.75 11.508 1 70.25 100 ILE A C 1
ATOM 737 O O . ILE A 1 100 ? 3.453 -6.988 11.367 1 70.25 100 ILE A O 1
ATOM 741 N N . PHE A 1 101 ? 5.543 -7.344 11.68 1 65.69 101 PHE A N 1
ATOM 742 C CA . PHE A 1 101 ? 5.824 -5.918 11.555 1 65.69 101 PHE A CA 1
ATOM 743 C C . PHE A 1 101 ? 6.621 -5.633 10.281 1 65.69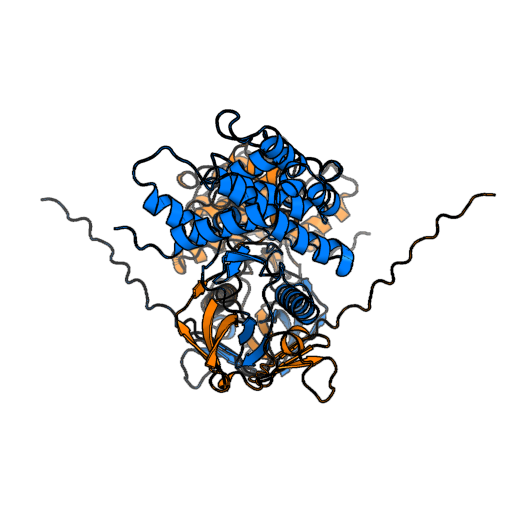 101 PHE A C 1
ATOM 745 O O . PHE A 1 101 ? 7.816 -5.922 10.219 1 65.69 101 PHE A O 1
ATOM 752 N N . ASP A 1 102 ? 5.883 -5.141 9.328 1 63.91 102 ASP A N 1
ATOM 753 C CA . ASP A 1 102 ? 6.465 -4.887 8.008 1 63.91 102 ASP A CA 1
ATOM 754 C C . ASP A 1 102 ? 7.727 -4.035 8.117 1 63.91 102 ASP A C 1
ATOM 756 O O . ASP A 1 102 ? 7.766 -3.068 8.883 1 63.91 102 ASP A O 1
ATOM 760 N N . LYS A 1 103 ? 8.742 -4.434 7.48 1 63.75 103 LYS A N 1
ATOM 761 C CA . LYS A 1 103 ? 10.039 -3.766 7.504 1 63.75 103 LYS A CA 1
ATOM 762 C C . LYS A 1 103 ? 9.906 -2.291 7.133 1 63.75 103 LYS A C 1
ATOM 764 O O . LYS A 1 103 ? 10.484 -1.425 7.789 1 63.75 103 LYS A O 1
ATOM 769 N N . ASP A 1 104 ? 9.156 -2.107 6.168 1 63 104 ASP A N 1
ATOM 770 C CA . ASP A 1 104 ? 9.016 -0.736 5.684 1 63 104 ASP A CA 1
ATOM 771 C C . ASP A 1 104 ? 8.242 0.121 6.684 1 63 104 ASP A C 1
ATOM 773 O O . ASP A 1 104 ? 8.586 1.287 6.902 1 63 104 ASP A O 1
ATOM 777 N N . GLN A 1 105 ? 7.262 -0.461 7.227 1 68.19 105 GLN A N 1
ATOM 778 C CA . GLN A 1 105 ? 6.496 0.253 8.242 1 68.19 105 GLN A CA 1
ATOM 779 C C . GLN A 1 105 ? 7.359 0.566 9.461 1 68.19 105 GLN A C 1
ATOM 781 O O . GLN A 1 105 ? 7.246 1.645 10.047 1 68.19 105 GLN A O 1
ATOM 786 N N . ARG A 1 106 ? 8.133 -0.309 9.719 1 69.44 106 ARG A N 1
ATOM 787 C CA . ARG A 1 106 ? 9.031 -0.123 10.859 1 69.44 106 ARG A CA 1
ATOM 788 C C . ARG A 1 106 ? 10.016 1.005 10.594 1 69.44 106 ARG A C 1
ATOM 790 O O . ARG A 1 106 ? 10.227 1.868 11.445 1 69.44 106 ARG A O 1
ATOM 797 N N . ARG A 1 107 ? 10.555 0.882 9.5 1 68.19 107 ARG A N 1
ATOM 798 C CA . ARG A 1 107 ? 11.516 1.91 9.125 1 68.19 107 ARG A CA 1
ATOM 799 C C . ARG A 1 107 ? 10.875 3.295 9.141 1 68.19 107 ARG A C 1
ATOM 801 O O . ARG A 1 107 ? 11.469 4.254 9.633 1 68.19 107 ARG A O 1
ATOM 808 N N . SER A 1 108 ? 9.719 3.307 8.586 1 70.88 108 SER A N 1
ATOM 809 C CA . SER A 1 108 ? 9 4.574 8.555 1 70.88 108 SER A CA 1
ATOM 810 C C . SER A 1 108 ? 8.68 5.066 9.961 1 70.88 108 SER A C 1
ATOM 812 O O . SER A 1 108 ? 8.789 6.258 10.242 1 70.88 108 SER A O 1
ATOM 814 N N . LEU A 1 109 ? 8.305 4.184 10.773 1 74 109 LEU A N 1
ATOM 815 C CA . LEU A 1 109 ? 7.977 4.531 12.156 1 74 109 LEU A CA 1
ATOM 816 C C . LEU A 1 109 ? 9.203 5.066 12.883 1 74 109 LEU A C 1
ATOM 818 O O . LEU A 1 109 ? 9.125 6.07 13.594 1 74 109 LEU A O 1
ATOM 822 N N . VAL A 1 110 ? 10.305 4.422 12.695 1 71.62 110 VAL A N 1
ATOM 823 C CA . VAL A 1 110 ? 11.547 4.832 13.336 1 71.62 110 VAL A CA 1
ATOM 824 C C . VAL A 1 110 ? 11.938 6.227 12.852 1 71.62 110 VAL A C 1
ATOM 826 O O . VAL A 1 110 ? 12.312 7.086 13.656 1 71.62 110 VAL A O 1
ATOM 829 N N . LYS A 1 111 ? 11.836 6.391 11.617 1 71.12 111 LYS A N 1
ATOM 830 C CA . LYS A 1 111 ? 12.156 7.699 11.055 1 71.12 111 LYS A CA 1
ATOM 831 C C . LYS A 1 111 ? 11.242 8.781 11.625 1 71.12 111 LYS A C 1
ATOM 833 O O . LYS A 1 111 ? 11.703 9.883 11.953 1 71.12 111 LYS A O 1
ATOM 838 N N . GLU A 1 112 ? 9.961 8.477 11.648 1 75.62 112 GLU A N 1
ATOM 839 C CA . GLU A 1 112 ? 9.008 9.414 12.234 1 75.62 112 GLU A CA 1
ATOM 840 C C . GLU A 1 112 ? 9.383 9.758 13.672 1 75.62 112 GLU A C 1
ATOM 842 O O . GLU A 1 112 ? 9.43 10.93 14.047 1 75.62 112 GLU A O 1
ATOM 847 N N . LEU A 1 113 ? 9.695 8.766 14.445 1 76.44 113 LEU A N 1
ATOM 848 C CA . LEU A 1 113 ? 10.008 8.969 15.852 1 76.44 113 LEU A CA 1
ATOM 849 C C . LEU A 1 113 ? 11.305 9.758 16.016 1 76.44 113 LEU A C 1
ATOM 851 O O . LEU A 1 113 ? 11.398 10.641 16.875 1 76.44 113 LEU A O 1
ATOM 855 N N . GLN A 1 114 ? 12.234 9.422 15.211 1 73.62 114 GLN A N 1
ATOM 856 C CA . GLN A 1 114 ? 13.5 10.148 15.258 1 73.62 114 GLN A CA 1
ATOM 857 C C . GLN A 1 114 ? 13.297 11.625 14.93 1 73.62 114 GLN A C 1
ATOM 859 O O . GLN A 1 114 ? 13.867 12.492 15.594 1 73.62 114 GLN A O 1
ATOM 864 N N . THR A 1 115 ? 12.516 11.844 13.945 1 74.94 115 THR A N 1
ATOM 865 C CA . THR A 1 115 ? 12.234 13.219 13.547 1 74.94 115 THR A CA 1
ATOM 866 C C . THR A 1 115 ? 11.516 13.969 14.664 1 74.94 115 THR A C 1
ATOM 868 O O . THR A 1 115 ? 11.859 15.117 14.969 1 74.94 115 THR A O 1
ATOM 871 N N . LEU A 1 116 ? 10.594 13.328 15.234 1 77.25 116 LEU A N 1
ATOM 872 C CA . LEU A 1 116 ? 9.836 13.938 16.312 1 77.25 116 LEU A CA 1
ATOM 873 C C . LEU A 1 116 ? 10.734 14.227 17.516 1 77.25 116 LEU A C 1
ATOM 875 O O . LEU A 1 116 ? 10.633 15.297 18.125 1 77.25 116 LEU A O 1
ATOM 879 N N . TYR A 1 117 ? 11.57 13.391 17.734 1 74.81 117 TYR A N 1
ATOM 880 C CA . TYR A 1 117 ? 12.469 13.531 18.875 1 74.81 117 TYR A CA 1
ATOM 881 C C . TYR A 1 117 ? 13.43 14.688 18.688 1 74.81 117 TYR A C 1
ATOM 883 O O . TYR A 1 117 ? 13.75 15.414 19.625 1 74.81 117 TYR A O 1
ATOM 891 N N . GLU A 1 118 ? 13.82 14.852 17.516 1 77.31 118 GLU A N 1
ATOM 892 C CA . GLU A 1 118 ? 14.867 15.828 17.234 1 77.31 118 GLU A CA 1
ATOM 893 C C . GLU A 1 118 ? 14.273 17.188 16.859 1 77.31 118 GLU A C 1
ATOM 895 O O . GLU A 1 118 ? 14.992 18.188 16.781 1 77.31 118 GLU A O 1
ATOM 900 N N . ALA A 1 119 ? 13.023 17.156 16.672 1 80.06 119 ALA A N 1
ATOM 901 C CA . ALA A 1 119 ? 12.391 18.359 16.172 1 80.06 119 ALA A CA 1
ATOM 902 C C . ALA A 1 119 ? 12.398 19.469 17.219 1 80.06 119 ALA A C 1
ATOM 904 O O . ALA A 1 119 ? 12.055 19.234 18.391 1 80.06 119 ALA A O 1
ATOM 905 N N . ASP A 1 120 ? 12.992 20.609 16.875 1 84.5 120 ASP A N 1
ATOM 906 C CA . ASP A 1 120 ? 12.969 21.859 17.625 1 84.5 120 ASP A CA 1
ATOM 907 C C . ASP A 1 120 ? 12.453 23.016 16.766 1 84.5 120 ASP A C 1
ATOM 909 O O . ASP A 1 120 ? 13.234 23.844 16.297 1 84.5 120 ASP A O 1
ATOM 913 N N . CYS A 1 121 ? 11.227 22.969 16.594 1 91.25 121 CYS A N 1
ATOM 914 C CA . CYS A 1 121 ? 10.578 23.953 15.734 1 91.25 121 CYS A CA 1
ATOM 915 C C . CYS A 1 121 ? 9.156 24.234 16.203 1 91.25 121 CYS A C 1
ATOM 917 O O . CYS A 1 121 ? 8.367 23.297 16.391 1 91.25 121 CYS A O 1
ATOM 919 N N . GLU A 1 122 ? 8.867 25.469 16.422 1 93.81 122 GLU A N 1
ATOM 920 C CA . GLU A 1 122 ? 7.57 25.859 16.969 1 93.81 122 GLU A CA 1
ATOM 921 C C . GLU A 1 122 ? 6.453 25.625 15.961 1 93.81 122 GLU A C 1
ATOM 923 O O . GLU A 1 122 ? 5.273 25.688 16.297 1 93.81 122 GLU A O 1
ATOM 928 N N . HIS A 1 123 ? 6.781 25.359 14.727 1 95.44 123 HIS A N 1
ATOM 929 C CA . HIS A 1 123 ? 5.793 25.172 13.672 1 95.44 123 HIS A CA 1
ATOM 930 C C . HIS A 1 123 ? 5.508 23.688 13.43 1 95.44 123 HIS A C 1
ATOM 932 O O . HIS A 1 123 ? 4.75 23.344 12.523 1 95.44 123 HIS A O 1
ATOM 938 N N . LEU A 1 124 ? 6.09 22.828 14.211 1 93.06 124 LEU A N 1
ATOM 939 C CA . LEU A 1 124 ? 5.789 21.406 14.25 1 93.06 124 LEU A CA 1
ATOM 940 C C . LEU A 1 124 ? 5.059 21.031 15.531 1 93.06 124 LEU A C 1
ATOM 942 O O . LEU A 1 124 ? 5.309 21.625 16.594 1 93.06 124 LEU A O 1
ATOM 946 N N . VAL A 1 125 ? 4.18 20.078 15.391 1 92.44 125 VAL A N 1
ATOM 947 C CA . VAL A 1 125 ? 3.459 19.625 16.578 1 92.44 125 VAL A CA 1
ATOM 948 C C . VAL A 1 125 ? 4.445 19.047 17.594 1 92.44 125 VAL A C 1
ATOM 950 O O . VAL A 1 125 ? 5.359 18.312 17.234 1 92.44 125 VAL A O 1
ATOM 953 N N . ASN A 1 126 ? 4.215 19.422 18.812 1 89.06 126 ASN A N 1
ATOM 954 C CA . ASN A 1 126 ? 5.148 19.016 19.859 1 89.06 126 ASN A CA 1
ATOM 955 C C . ASN A 1 126 ? 5.023 17.516 20.172 1 89.06 126 ASN A C 1
ATOM 957 O O . ASN A 1 126 ? 3.916 16.984 20.188 1 89.06 126 ASN A O 1
ATOM 961 N N . PHE A 1 127 ? 6.148 16.984 20.453 1 87.81 127 PHE A N 1
ATOM 962 C CA . PHE A 1 127 ? 6.297 15.57 20.781 1 87.81 127 PHE A CA 1
ATOM 963 C C . PHE A 1 127 ? 6.613 15.406 22.266 1 87.81 127 PHE A C 1
ATOM 965 O O . PHE A 1 127 ? 7.535 16.031 22.781 1 87.81 127 PHE A O 1
ATOM 972 N N . TYR A 1 128 ? 5.824 14.547 22.922 1 85.06 128 TYR A N 1
ATOM 973 C CA . TYR A 1 128 ? 6.027 14.398 24.359 1 85.06 128 TYR A CA 1
ATOM 974 C C . TYR A 1 128 ? 6.633 13.039 24.688 1 85.06 128 TYR A C 1
ATOM 976 O O . TYR A 1 128 ? 7.133 12.828 25.797 1 85.06 128 TYR A O 1
ATOM 984 N N . GLY A 1 129 ? 6.566 12.086 23.75 1 82.5 129 GLY A N 1
ATOM 985 C CA . GLY A 1 129 ? 7.145 10.773 23.969 1 82.5 129 GLY A CA 1
ATOM 986 C C . GLY A 1 129 ? 6.441 9.672 23.203 1 82.5 129 GLY A C 1
ATOM 987 O O . GLY A 1 129 ? 5.41 9.906 22.562 1 82.5 129 GLY A O 1
ATOM 988 N N . ALA A 1 130 ? 7.066 8.516 23.234 1 86.75 130 ALA A N 1
ATOM 989 C CA . ALA A 1 130 ? 6.484 7.32 22.625 1 86.75 130 ALA A CA 1
ATOM 990 C C . ALA A 1 130 ? 6.594 6.117 23.562 1 86.75 130 ALA A C 1
ATOM 992 O O . ALA A 1 130 ? 7.559 6 24.312 1 86.75 130 ALA A O 1
ATOM 993 N N . PHE A 1 131 ? 5.621 5.297 23.469 1 83.5 131 PHE A N 1
ATOM 994 C CA . PHE A 1 131 ? 5.52 4.133 24.344 1 83.5 131 PHE A CA 1
ATOM 995 C C . PHE A 1 131 ? 5.098 2.898 23.562 1 83.5 131 PHE A C 1
ATOM 997 O O . PHE A 1 131 ? 4.543 3.012 22.469 1 83.5 131 PHE A O 1
ATOM 1004 N N . TYR A 1 132 ? 5.48 1.787 24.078 1 80.25 132 TYR A N 1
ATOM 1005 C CA . TYR A 1 132 ? 5.066 0.513 23.5 1 80.25 132 TYR A CA 1
ATOM 1006 C C . TYR A 1 132 ? 4.332 -0.337 24.531 1 80.25 132 TYR A C 1
ATOM 1008 O O . TYR A 1 132 ? 4.789 -0.479 25.672 1 80.25 132 TYR A O 1
ATOM 1016 N N . ASP A 1 133 ? 3.18 -0.759 24.156 1 75.62 133 ASP A N 1
ATOM 1017 C CA . ASP A 1 133 ? 2.381 -1.612 25.031 1 75.62 133 ASP A CA 1
ATOM 1018 C C . ASP A 1 133 ? 1.563 -2.617 24.219 1 75.62 133 ASP A C 1
ATOM 1020 O O . ASP A 1 133 ? 0.687 -2.23 23.453 1 75.62 133 ASP A O 1
ATOM 1024 N N . HIS A 1 134 ? 1.846 -3.873 24.391 1 71.31 134 HIS A N 1
ATOM 1025 C CA . HIS A 1 134 ? 1.06 -4.988 23.875 1 71.31 134 HIS A CA 1
ATOM 1026 C C . HIS A 1 134 ? 0.776 -4.82 22.375 1 71.31 134 HIS A C 1
ATOM 1028 O O . HIS A 1 134 ? -0.381 -4.863 21.953 1 71.31 134 HIS A O 1
ATOM 1034 N N . GLY A 1 135 ? 1.85 -4.523 21.594 1 72.12 135 GLY A N 1
ATOM 1035 C CA . GLY A 1 135 ? 1.736 -4.566 20.141 1 72.12 135 GLY A CA 1
ATOM 1036 C C . GLY A 1 135 ? 1.349 -3.23 19.547 1 72.12 135 GLY A C 1
ATOM 1037 O O . GLY A 1 135 ? 1.097 -3.141 18.344 1 72.12 135 GLY A O 1
ATOM 1038 N N . SER A 1 136 ? 1.297 -2.275 20.422 1 78 136 SER A N 1
ATOM 1039 C CA . SER A 1 136 ? 0.961 -0.953 19.906 1 78 136 SER A CA 1
ATOM 1040 C C . SER A 1 136 ? 2 0.083 20.328 1 78 136 SER A C 1
ATOM 1042 O O . SER A 1 136 ? 2.5 0.052 21.453 1 78 136 SER A O 1
ATOM 1044 N N . ILE A 1 137 ? 2.289 0.895 19.406 1 82.25 137 ILE A N 1
ATOM 1045 C CA . ILE A 1 137 ? 3.098 2.076 19.688 1 82.25 137 ILE A CA 1
ATOM 1046 C C . ILE A 1 137 ? 2.189 3.281 19.922 1 82.25 137 ILE A C 1
ATOM 1048 O O . ILE A 1 137 ? 1.239 3.5 19.156 1 82.25 137 ILE A O 1
ATOM 1052 N N . TYR A 1 138 ? 2.459 3.982 21.031 1 85.25 138 TYR A N 1
ATOM 1053 C CA . TYR A 1 138 ? 1.728 5.195 21.375 1 85.25 138 TYR A CA 1
ATOM 1054 C C . TYR A 1 138 ? 2.621 6.426 21.25 1 85.25 138 TYR A C 1
ATOM 1056 O O . TYR A 1 138 ? 3.6 6.562 21.984 1 85.25 138 TYR A O 1
ATOM 1064 N N . ILE A 1 139 ? 2.311 7.238 20.328 1 87.38 139 ILE A N 1
ATOM 1065 C CA . ILE A 1 139 ? 3.037 8.492 20.156 1 87.38 139 ILE A CA 1
ATOM 1066 C C . ILE A 1 139 ? 2.256 9.633 20.797 1 87.38 139 ILE A C 1
ATOM 1068 O O . ILE A 1 139 ? 1.112 9.898 20.422 1 87.38 139 ILE A O 1
ATOM 1072 N N . VAL A 1 140 ? 2.871 10.297 21.734 1 89.31 140 VAL A N 1
ATOM 1073 C CA . VAL A 1 140 ? 2.201 11.344 22.5 1 89.31 140 VAL A CA 1
ATOM 1074 C C . VAL A 1 140 ? 2.559 12.711 21.938 1 89.31 140 VAL A C 1
ATOM 1076 O O . VAL A 1 140 ? 3.729 13.102 21.922 1 89.31 140 VAL A O 1
ATOM 1079 N N . LEU A 1 141 ? 1.519 13.43 21.547 1 91.31 141 LEU A N 1
ATOM 1080 C CA . LEU A 1 141 ? 1.675 14.703 20.844 1 91.31 141 LEU A CA 1
ATOM 1081 C C . LEU A 1 141 ? 0.858 15.797 21.531 1 91.31 141 LEU A C 1
ATOM 1083 O O . LEU A 1 141 ? -0.021 15.5 22.344 1 91.31 141 LEU A O 1
ATOM 1087 N N . GLU A 1 142 ? 1.237 16.984 21.141 1 91.06 142 GLU A N 1
ATOM 1088 C CA . GLU A 1 142 ? 0.44 18.141 21.531 1 91.06 142 GLU A CA 1
ATOM 1089 C C . GLU A 1 142 ? -0.985 18.031 21 1 91.06 142 GLU A C 1
ATOM 1091 O O . GLU A 1 142 ? -1.196 17.609 19.859 1 91.06 142 GLU A O 1
ATOM 1096 N N . HIS A 1 143 ? -1.892 18.312 21.906 1 93.5 143 HIS A N 1
ATOM 1097 C CA . HIS A 1 143 ? -3.275 18.375 21.453 1 93.5 143 HIS A CA 1
ATOM 1098 C C . HIS A 1 143 ? -3.564 19.688 20.734 1 93.5 143 HIS A C 1
ATOM 1100 O O . HIS A 1 143 ? -3.387 20.766 21.297 1 93.5 143 HIS A O 1
ATOM 1106 N N . MET A 1 144 ? -3.963 19.609 19.562 1 95.19 144 MET A N 1
ATOM 1107 C CA . MET A 1 144 ? -4.309 20.75 18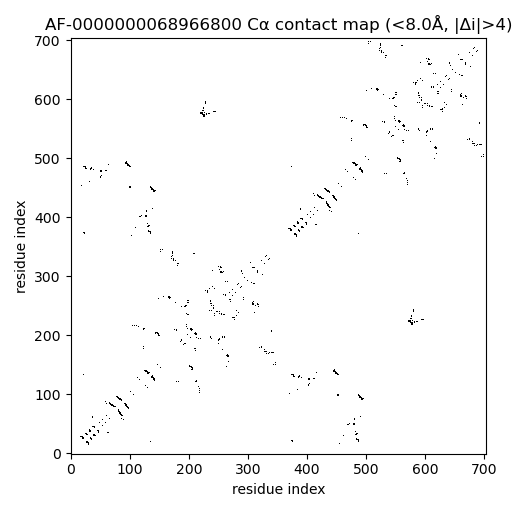.734 1 95.19 144 MET A CA 1
ATOM 1108 C C . MET A 1 144 ? -5.812 21 18.734 1 95.19 144 MET A C 1
ATOM 1110 O O . MET A 1 144 ? -6.562 20.359 18 1 95.19 144 MET A O 1
ATOM 1114 N N . GLN A 1 145 ? -6.242 21.953 19.422 1 93.56 145 GLN A N 1
ATOM 1115 C CA . GLN A 1 145 ? -7.617 22.094 19.891 1 93.56 145 GLN A CA 1
ATOM 1116 C C . GLN A 1 145 ? -8.562 22.438 18.734 1 93.56 145 GLN A C 1
ATOM 1118 O O . GLN A 1 145 ? -9.727 22.047 18.75 1 93.56 145 GLN A O 1
ATOM 1123 N N . LEU A 1 146 ? -8.102 23.203 17.781 1 95.62 146 LEU A N 1
ATOM 1124 C CA . LEU A 1 146 ? -9.016 23.672 16.734 1 95.62 146 LEU A CA 1
ATOM 1125 C C . LEU A 1 146 ? -9.062 22.688 15.578 1 95.62 146 LEU A C 1
ATOM 1127 O O . LEU A 1 146 ? -9.719 22.953 14.562 1 95.62 146 LEU A O 1
ATOM 1131 N N . GLY A 1 147 ? -8.352 21.562 15.664 1 94.19 147 GLY A N 1
ATOM 1132 C CA . GLY A 1 147 ? -8.391 20.547 14.625 1 94.19 147 GLY A CA 1
ATOM 1133 C C . GLY A 1 147 ? -7.512 20.875 13.438 1 94.19 147 GLY A C 1
ATOM 1134 O O . GLY A 1 147 ? -6.547 21.641 13.555 1 94.19 147 GLY A O 1
ATOM 1135 N N . SER A 1 148 ? -7.785 20.234 12.336 1 95.88 148 SER A N 1
ATOM 1136 C CA . SER A 1 148 ? -6.996 20.375 11.109 1 95.88 148 SER A CA 1
ATOM 1137 C C . SER A 1 148 ? -7.605 21.406 10.18 1 95.88 148 SER A C 1
ATOM 1139 O O . SER A 1 148 ? -8.688 21.938 10.453 1 95.88 148 SER A O 1
ATOM 1141 N N . LEU A 1 149 ? -6.906 21.656 9.07 1 97.38 149 LEU A N 1
ATOM 1142 C CA . LEU A 1 149 ? -7.457 22.547 8.055 1 97.38 149 LEU A CA 1
ATOM 1143 C C . LEU A 1 149 ? -8.703 21.938 7.414 1 97.38 149 LEU A C 1
ATOM 1145 O O . LEU A 1 149 ? -9.547 22.656 6.879 1 97.38 149 LEU A O 1
ATOM 1149 N N . VAL A 1 150 ? -8.836 20.609 7.387 1 94.62 150 VAL A N 1
ATOM 1150 C CA . VAL A 1 150 ? -10.062 19.984 6.922 1 94.62 150 VAL A CA 1
ATOM 1151 C C . VAL A 1 150 ? -11.242 20.453 7.785 1 94.62 150 VAL A C 1
ATOM 1153 O O . VAL A 1 150 ? -12.305 20.781 7.262 1 94.62 150 VAL A O 1
ATOM 1156 N N . ASP A 1 151 ? -11.031 20.469 9.07 1 93.88 151 ASP A N 1
ATOM 1157 C CA . ASP A 1 151 ? -12.062 20.906 10.008 1 93.88 151 ASP A CA 1
ATOM 1158 C C . ASP A 1 151 ? -12.391 22.391 9.805 1 93.88 151 ASP A C 1
ATOM 1160 O O . ASP A 1 151 ? -13.562 22.781 9.867 1 93.88 151 ASP A O 1
ATOM 1164 N N . LEU A 1 152 ? -11.367 23.188 9.672 1 96.12 152 LEU A N 1
ATOM 1165 C CA . LEU A 1 152 ? -11.57 24.609 9.43 1 96.12 152 LEU A CA 1
ATOM 1166 C C . LEU A 1 152 ? -12.43 24.828 8.188 1 96.12 152 LEU A C 1
ATOM 1168 O O . LEU A 1 152 ? -13.391 25.594 8.219 1 96.12 152 LEU A O 1
ATOM 1172 N N . LEU A 1 153 ? -12.086 24.141 7.102 1 95.19 153 LEU A N 1
ATOM 1173 C CA . LEU A 1 153 ? -12.844 24.266 5.855 1 95.19 153 LEU A CA 1
ATOM 1174 C C . LEU A 1 153 ? -14.281 23.812 6.047 1 95.19 153 LEU A C 1
ATOM 1176 O O . LEU A 1 153 ? -15.203 24.406 5.484 1 95.19 153 LEU A O 1
ATOM 1180 N N . ALA A 1 154 ? -14.484 22.766 6.77 1 92.06 154 ALA A N 1
ATOM 1181 C CA . ALA A 1 154 ? -15.836 22.297 7.07 1 92.06 154 ALA A CA 1
ATOM 1182 C C . ALA A 1 154 ? -16.625 23.359 7.824 1 92.06 154 ALA A C 1
ATOM 1184 O O . ALA A 1 154 ? -17.812 23.562 7.551 1 92.06 154 ALA A O 1
ATOM 1185 N N . SER A 1 155 ? -16.031 23.984 8.758 1 92.38 155 SER A N 1
ATOM 1186 C CA . SER A 1 155 ? -16.672 25.047 9.516 1 92.38 155 SER A CA 1
ATOM 1187 C C . SER A 1 155 ? -17.078 26.219 8.617 1 92.38 155 SER A C 1
ATOM 1189 O O . SER A 1 155 ? -18.156 26.781 8.773 1 92.38 155 SER A O 1
ATOM 1191 N N . VAL A 1 156 ? -16.188 26.562 7.766 1 92.69 156 VAL A N 1
ATOM 1192 C CA . VAL A 1 156 ? -16.453 27.625 6.82 1 92.69 156 VAL A CA 1
ATOM 1193 C C . VAL A 1 156 ? -17.656 27.25 5.941 1 92.69 156 VAL A C 1
ATOM 1195 O O . VAL A 1 156 ? -18.547 28.078 5.711 1 92.69 156 VAL A O 1
ATOM 1198 N N . ARG A 1 157 ? -17.688 26.047 5.445 1 89.06 157 ARG A N 1
ATOM 1199 C CA . ARG A 1 157 ? -18.781 25.562 4.602 1 89.06 157 ARG A CA 1
ATOM 1200 C C . ARG A 1 157 ? -20.109 25.625 5.348 1 89.06 157 ARG A C 1
ATOM 1202 O O . ARG A 1 157 ? -21.141 25.969 4.766 1 89.06 157 ARG A O 1
ATOM 1209 N N . ARG A 1 158 ? -20.109 25.281 6.547 1 86 158 ARG A N 1
ATOM 1210 C CA . ARG A 1 158 ? -21.312 25.281 7.363 1 86 158 ARG A CA 1
ATOM 1211 C C . ARG A 1 158 ? -21.844 26.703 7.551 1 86 158 ARG A C 1
ATOM 1213 O O . ARG A 1 158 ? -23.062 26.922 7.586 1 86 158 ARG A O 1
ATOM 1220 N N . ARG A 1 159 ? -21 27.578 7.723 1 83.06 159 ARG A N 1
ATOM 1221 C CA . ARG A 1 159 ? -21.406 28.953 7.934 1 83.06 159 ARG A CA 1
ATOM 1222 C C . ARG A 1 159 ? -21.828 29.609 6.625 1 83.06 159 ARG A C 1
ATOM 1224 O O . ARG A 1 159 ? -22.672 30.5 6.617 1 83.06 159 ARG A O 1
ATOM 1231 N N . GLN A 1 160 ? -21.109 29.312 5.605 1 69.88 160 GLN A N 1
ATOM 1232 C CA . GLN A 1 160 ? -21.406 29.906 4.309 1 69.88 160 GLN A CA 1
ATOM 1233 C C . GLN A 1 160 ? -22.672 29.297 3.697 1 69.88 160 GLN A C 1
ATOM 1235 O O . GLN A 1 160 ? -23.031 29.609 2.566 1 69.88 160 GLN A O 1
ATOM 1240 N N . GLN A 1 161 ? -23.594 28.484 4.438 1 55.66 161 GLN A N 1
ATOM 1241 C CA . GLN A 1 161 ? -24.734 28.016 3.66 1 55.66 161 GLN A CA 1
ATOM 1242 C C . GLN A 1 161 ? -25.016 28.938 2.467 1 55.66 161 GLN A C 1
ATOM 1244 O O . GLN A 1 161 ? -25.516 28.484 1.437 1 55.66 161 GLN A O 1
ATOM 1249 N N . GLN A 1 162 ? -25.297 30.203 2.705 1 42.22 162 GLN A N 1
ATOM 1250 C CA . GLN A 1 162 ? -25.984 31.062 1.742 1 42.22 162 GLN A CA 1
ATOM 1251 C C . GLN A 1 162 ? -25.031 31.547 0.654 1 42.22 162 GLN A C 1
ATOM 1253 O O . GLN A 1 162 ? -25.469 32.094 -0.363 1 42.22 162 GLN A O 1
ATOM 1258 N N . HIS A 1 163 ? -23.703 31.938 0.895 1 44.22 163 HIS A N 1
ATOM 1259 C CA . HIS A 1 163 ? -23.047 32.688 -0.168 1 44.22 163 HIS A CA 1
ATOM 1260 C C . HIS A 1 163 ? -22.125 31.812 -0.992 1 44.22 163 HIS A C 1
ATOM 1262 O O . HIS A 1 163 ? -21.781 30.703 -0.571 1 44.22 163 HIS A O 1
ATOM 1268 N N . ASP A 1 164 ? -21.672 32.219 -2.146 1 46.31 164 ASP A N 1
ATOM 1269 C CA . ASP A 1 164 ? -21 31.781 -3.365 1 46.31 164 ASP A CA 1
ATOM 1270 C C . ASP A 1 164 ? -19.656 31.141 -3.045 1 46.31 164 ASP A C 1
ATOM 1272 O O . ASP A 1 164 ? -18.734 31.797 -2.566 1 46.31 164 ASP A O 1
ATOM 1276 N N . GLY A 1 165 ? -19.531 29.875 -2.898 1 56.75 165 GLY A N 1
ATOM 1277 C CA . GLY A 1 165 ? -18.547 28.844 -3.184 1 56.75 165 GLY A CA 1
ATOM 1278 C C . GLY A 1 165 ? -17.141 29.219 -2.73 1 56.75 165 GLY A C 1
ATOM 1279 O O . GLY A 1 165 ? -16.156 28.812 -3.34 1 56.75 165 GLY A O 1
ATOM 1280 N N . HIS A 1 166 ? -16.891 30.172 -1.534 1 75.44 166 HIS A N 1
ATOM 1281 C CA . HIS A 1 166 ? -15.555 30.734 -1.37 1 75.44 166 HIS A CA 1
ATOM 1282 C C . HIS A 1 166 ? -14.805 30.031 -0.235 1 75.44 166 HIS A C 1
ATOM 1284 O O . HIS A 1 166 ? -15.422 29.562 0.727 1 75.44 166 HIS A O 1
ATOM 1290 N N . GLY A 1 167 ? -13.641 29.531 -0.337 1 91.69 167 GLY A N 1
ATOM 1291 C CA . GLY A 1 167 ? -12.695 28.984 0.625 1 91.69 167 GLY A CA 1
ATOM 1292 C C . GLY A 1 167 ? -12.219 30.016 1.637 1 91.69 167 GLY A C 1
ATOM 1293 O O . GLY A 1 167 ? -13.008 30.844 2.107 1 91.69 167 GLY A O 1
ATOM 1294 N N . LEU A 1 168 ? -11.203 29.984 2.16 1 95.94 168 LEU A N 1
ATOM 1295 C CA . LEU A 1 168 ? -10.617 30.875 3.152 1 95.94 168 LEU A CA 1
ATOM 1296 C C . LEU A 1 168 ? -10.25 32.219 2.531 1 95.94 168 LEU A C 1
ATOM 1298 O O . LEU A 1 168 ? -9.82 32.281 1.377 1 95.94 168 LEU A O 1
ATOM 1302 N N . PRO A 1 169 ? -10.406 33.281 3.338 1 95 169 PRO A N 1
ATOM 1303 C CA . PRO A 1 169 ? -9.93 34.594 2.857 1 95 169 PRO A CA 1
ATOM 1304 C C . PRO A 1 169 ? -8.438 34.594 2.543 1 95 169 PRO A C 1
ATOM 1306 O O . PRO A 1 169 ? -7.668 33.844 3.178 1 95 169 PRO A O 1
ATOM 1309 N N . GLU A 1 170 ? -8.086 35.438 1.627 1 96.12 170 GLU A N 1
ATOM 1310 C CA . GLU A 1 170 ? -6.707 35.5 1.145 1 96.12 170 GLU A CA 1
ATOM 1311 C C . GLU A 1 170 ? -5.734 35.75 2.291 1 96.12 170 GLU A C 1
ATOM 1313 O O . GLU A 1 170 ? -4.648 35.188 2.332 1 96.12 170 GLU A O 1
ATOM 1318 N N . ILE A 1 171 ? -6.074 36.594 3.221 1 96.19 171 ILE A N 1
ATOM 1319 C CA . ILE A 1 171 ? -5.195 36.969 4.324 1 96.19 171 ILE A CA 1
ATOM 1320 C C . ILE A 1 171 ? -4.922 35.719 5.195 1 96.19 171 ILE A C 1
ATOM 1322 O O . ILE A 1 171 ? -3.816 35.562 5.715 1 96.19 171 ILE A O 1
ATOM 1326 N N . VAL A 1 172 ? -5.934 34.906 5.348 1 97.81 172 VAL A N 1
ATOM 1327 C CA . VAL A 1 172 ? -5.785 33.688 6.125 1 97.81 172 VAL A CA 1
ATOM 1328 C C . VAL A 1 172 ? -4.879 32.719 5.379 1 97.81 172 VAL A C 1
ATOM 1330 O O . VAL A 1 172 ? -3.99 32.094 5.98 1 97.81 172 VAL A O 1
ATOM 1333 N N . CYS A 1 173 ? -5.074 32.594 4.07 1 98.31 173 CYS A N 1
ATOM 1334 C CA . CYS A 1 173 ? -4.219 31.734 3.252 1 98.31 173 CYS A CA 1
ATOM 1335 C C . CYS A 1 173 ? -2.762 32.188 3.354 1 98.31 173 CYS A C 1
ATOM 1337 O O . CYS A 1 173 ? -1.864 31.328 3.449 1 98.31 173 CYS A O 1
ATOM 1339 N N . ALA A 1 174 ? -2.518 33.469 3.336 1 98.69 174 ALA A N 1
ATOM 1340 C CA . ALA A 1 174 ? -1.16 34 3.438 1 98.69 174 ALA A CA 1
ATOM 1341 C C . ALA A 1 174 ? -0.535 33.656 4.785 1 98.69 174 ALA A C 1
ATOM 1343 O O . ALA A 1 174 ? 0.614 33.188 4.848 1 98.69 174 ALA A O 1
ATOM 1344 N N . TYR A 1 175 ? -1.301 33.844 5.82 1 98.69 175 TYR A N 1
ATOM 1345 C CA . TYR A 1 175 ? -0.839 33.562 7.172 1 98.69 175 TYR A CA 1
ATOM 1346 C C . TYR A 1 175 ? -0.487 32.094 7.316 1 98.69 175 TYR A C 1
ATOM 1348 O O . TYR A 1 175 ? 0.6 31.734 7.789 1 98.69 175 TYR A O 1
ATOM 1356 N N . LEU A 1 176 ? -1.401 31.203 6.883 1 98.75 176 LEU A N 1
ATOM 1357 C CA . LEU A 1 176 ? -1.162 29.766 6.93 1 98.75 176 LEU A CA 1
ATOM 1358 C C . LEU A 1 176 ? 0.084 29.391 6.133 1 98.75 176 LEU A C 1
ATOM 1360 O O . LEU A 1 176 ? 0.92 28.625 6.605 1 98.75 176 LEU A O 1
ATOM 1364 N N . SER A 1 177 ? 0.214 29.938 4.926 1 98.88 177 SER A N 1
ATOM 1365 C CA . SER A 1 177 ? 1.35 29.641 4.059 1 98.88 177 SER A CA 1
ATOM 1366 C C . SER A 1 177 ? 2.67 29.984 4.738 1 98.88 177 SER A C 1
ATOM 1368 O O . SER A 1 177 ? 3.619 29.203 4.703 1 98.88 177 SER A O 1
ATOM 1370 N N . LYS A 1 178 ? 2.707 31.125 5.348 1 98.75 178 LYS A N 1
ATOM 1371 C CA . LYS A 1 178 ? 3.934 31.594 5.996 1 98.75 178 LYS A CA 1
ATOM 1372 C C . LYS A 1 178 ? 4.363 30.625 7.098 1 98.75 178 LYS A C 1
ATOM 1374 O O . LYS A 1 178 ? 5.531 30.234 7.164 1 98.75 178 LYS A O 1
ATOM 1379 N N . GLN A 1 179 ? 3.408 30.297 7.918 1 98.25 179 GLN A N 1
ATOM 1380 C CA . GLN A 1 179 ? 3.725 29.422 9.039 1 98.25 179 GLN A CA 1
ATOM 1381 C C . GLN A 1 179 ? 4.184 28.047 8.555 1 98.25 179 GLN A C 1
ATOM 1383 O O . GLN A 1 179 ? 5.152 27.5 9.078 1 98.25 179 GLN A O 1
ATOM 1388 N N . VAL A 1 180 ? 3.557 27.484 7.555 1 98.56 180 VAL A N 1
ATOM 1389 C CA . VAL A 1 180 ? 3.92 26.172 7.012 1 98.56 180 VAL A CA 1
ATOM 1390 C C . VAL A 1 180 ? 5.285 26.266 6.332 1 98.56 180 VAL A C 1
ATOM 1392 O O . VAL A 1 180 ? 6.094 25.344 6.438 1 98.56 180 VAL A O 1
ATOM 1395 N N . LEU A 1 181 ? 5.508 27.359 5.633 1 98.81 181 LEU A N 1
ATOM 1396 C CA . LEU A 1 181 ? 6.793 27.547 4.965 1 98.81 181 LEU A CA 1
ATOM 1397 C C . LEU A 1 181 ? 7.93 27.578 5.98 1 98.81 181 LEU A C 1
ATOM 1399 O O . LEU A 1 181 ? 9.023 27.078 5.711 1 98.81 181 LEU A O 1
ATOM 1403 N N . LEU A 1 182 ? 7.688 28.203 7.098 1 98.19 182 LEU A N 1
ATOM 1404 C CA . LEU A 1 182 ? 8.703 28.219 8.148 1 98.19 182 LEU A CA 1
ATOM 1405 C C . LEU A 1 182 ? 9.008 26.812 8.641 1 98.19 182 LEU A C 1
ATOM 1407 O O . LEU A 1 182 ? 10.164 26.484 8.898 1 98.19 182 LEU A O 1
ATOM 1411 N N . ALA A 1 183 ? 8.008 26.016 8.781 1 96.94 183 ALA A N 1
ATOM 1412 C CA . ALA A 1 183 ? 8.203 24.625 9.148 1 96.94 183 ALA A CA 1
ATOM 1413 C C . ALA A 1 183 ? 8.992 23.875 8.07 1 96.94 183 ALA A C 1
ATOM 1415 O O . ALA A 1 183 ? 9.922 23.125 8.383 1 96.94 183 ALA A O 1
ATOM 1416 N N . LEU A 1 184 ? 8.633 24.078 6.812 1 97.31 184 LEU A N 1
ATOM 1417 C CA . LEU A 1 184 ? 9.305 23.391 5.711 1 97.31 184 LEU A CA 1
ATOM 1418 C C . LEU A 1 184 ? 10.758 23.859 5.602 1 97.31 184 LEU A C 1
ATOM 1420 O O . LEU A 1 184 ? 11.641 23.062 5.277 1 97.31 184 LEU A O 1
ATOM 1424 N N . GLN A 1 185 ? 10.93 25.141 5.809 1 97.44 185 GLN A N 1
ATOM 1425 C CA . GLN A 1 185 ? 12.297 25.641 5.824 1 97.44 185 GLN A CA 1
ATOM 1426 C C . GLN A 1 185 ? 13.148 24.891 6.844 1 97.44 185 GLN A C 1
ATOM 1428 O O . GLN A 1 185 ? 14.266 24.469 6.543 1 97.44 185 GLN A O 1
ATOM 1433 N N . TYR A 1 186 ? 12.633 24.734 8.031 1 94.38 186 TYR A N 1
ATOM 1434 C CA . TYR A 1 186 ? 13.32 24 9.086 1 94.38 186 TYR A CA 1
ATOM 1435 C C . TYR A 1 186 ? 13.578 22.562 8.664 1 94.38 186 TYR A C 1
ATOM 1437 O O . TYR A 1 186 ? 14.711 22.062 8.766 1 94.38 186 TYR A O 1
ATOM 1445 N N . LEU A 1 187 ? 12.617 21.844 8.172 1 92.38 187 LEU A N 1
ATOM 1446 C CA . LEU A 1 187 ? 12.75 20.453 7.766 1 92.38 187 LEU A CA 1
ATOM 1447 C C . LEU A 1 187 ? 13.781 20.312 6.648 1 92.38 187 LEU A C 1
ATOM 1449 O O . LEU A 1 187 ? 14.625 19.406 6.688 1 92.38 187 LEU A O 1
ATOM 1453 N N . HIS A 1 188 ? 13.68 21.203 5.66 1 94.31 188 HIS A N 1
ATOM 1454 C CA . HIS A 1 188 ? 14.531 21.094 4.48 1 94.31 188 HIS A CA 1
ATOM 1455 C C . HIS A 1 188 ? 15.969 21.5 4.797 1 94.31 188 HIS A C 1
ATOM 1457 O O . HIS A 1 188 ? 16.906 20.828 4.367 1 94.31 188 HIS A O 1
ATOM 1463 N N . ASN A 1 189 ? 16.109 22.484 5.551 1 93.88 189 ASN A N 1
ATOM 1464 C CA . ASN A 1 189 ? 17.453 23.047 5.754 1 93.88 189 ASN A CA 1
ATOM 1465 C C . ASN A 1 189 ? 18.125 22.438 6.98 1 93.88 189 ASN A C 1
ATOM 1467 O O . ASN A 1 189 ? 19.281 22.031 6.91 1 93.88 189 ASN A O 1
ATOM 1471 N N . ALA A 1 190 ? 17.453 22.422 8.078 1 88.44 190 ALA A N 1
ATOM 1472 C CA . ALA A 1 190 ? 18.062 22 9.328 1 88.44 190 ALA A CA 1
ATOM 1473 C C . ALA A 1 190 ? 18.078 20.469 9.438 1 88.44 190 ALA A C 1
ATOM 1475 O O . ALA A 1 190 ? 19.031 19.891 9.953 1 88.44 190 ALA A O 1
ATOM 1476 N N . ARG A 1 191 ? 17.062 19.828 8.945 1 86.12 191 ARG A N 1
ATOM 1477 C CA . ARG A 1 191 ? 16.938 18.391 9.133 1 86.12 191 ARG A CA 1
ATOM 1478 C C . ARG A 1 191 ? 17.219 17.641 7.828 1 86.12 191 ARG A C 1
ATOM 1480 O O . ARG A 1 191 ? 17.391 16.422 7.832 1 86.12 191 ARG A O 1
ATOM 1487 N N . HIS A 1 192 ? 17.141 18.359 6.711 1 89.81 192 HIS A N 1
ATOM 1488 C CA . HIS A 1 192 ? 17.328 17.75 5.391 1 89.81 192 HIS A CA 1
ATOM 1489 C C . HIS A 1 192 ? 16.344 16.609 5.164 1 89.81 192 HIS A C 1
ATOM 1491 O O . HIS A 1 192 ? 16.75 15.523 4.734 1 89.81 192 HIS A O 1
ATOM 1497 N N . MET A 1 193 ? 15.133 16.922 5.434 1 87.5 193 MET A N 1
ATOM 1498 C CA . MET A 1 193 ? 14.07 15.914 5.348 1 87.5 193 MET A CA 1
ATOM 1499 C C . MET A 1 193 ? 12.914 16.422 4.488 1 87.5 193 MET A C 1
ATOM 1501 O O . MET A 1 193 ? 12.508 17.578 4.609 1 87.5 193 MET A O 1
ATOM 1505 N N . VAL A 1 194 ? 12.43 15.547 3.623 1 90.75 194 VAL A N 1
ATOM 1506 C CA . VAL A 1 194 ? 11.18 15.797 2.906 1 90.75 194 VAL A CA 1
ATOM 1507 C C . VAL A 1 194 ? 10 15.352 3.764 1 90.75 194 VAL A C 1
ATOM 1509 O O . VAL A 1 194 ? 10.008 14.258 4.328 1 90.75 194 VAL A O 1
ATOM 1512 N N . HIS A 1 195 ? 9.008 16.188 3.959 1 89.75 195 HIS A N 1
ATOM 1513 C CA . HIS A 1 195 ? 7.844 15.82 4.75 1 89.75 195 HIS A CA 1
ATOM 1514 C C . HIS A 1 195 ? 7.047 14.711 4.074 1 89.75 195 HIS A C 1
ATOM 1516 O O . HIS A 1 195 ? 6.688 13.719 4.715 1 89.75 195 HIS A O 1
ATOM 1522 N N . ARG A 1 196 ? 6.672 14.93 2.744 1 87.31 196 ARG A N 1
ATOM 1523 C CA . ARG A 1 196 ? 6.133 13.93 1.831 1 87.31 196 ARG A CA 1
ATOM 1524 C C . ARG A 1 196 ? 4.609 13.898 1.89 1 87.31 196 ARG A C 1
ATOM 1526 O O . ARG A 1 196 ? 3.961 13.312 1.018 1 87.31 196 ARG A O 1
ATOM 1533 N N . ASP A 1 197 ? 4.031 14.602 2.863 1 88 197 ASP A N 1
ATOM 1534 C CA . ASP A 1 197 ? 2.582 14.453 2.98 1 88 197 ASP A CA 1
ATOM 1535 C C . ASP A 1 197 ? 1.935 15.75 3.469 1 88 197 ASP A C 1
ATOM 1537 O O . ASP A 1 197 ? 1.127 15.727 4.398 1 88 197 ASP A O 1
ATOM 1541 N N . ILE A 1 198 ? 2.303 16.766 2.936 1 94.38 198 ILE A N 1
ATOM 1542 C CA . ILE A 1 198 ? 1.656 18.031 3.227 1 94.38 198 ILE A CA 1
ATOM 1543 C C . ILE A 1 198 ? 0.247 18.047 2.639 1 94.38 198 ILE A C 1
ATOM 1545 O O . ILE A 1 198 ? 0.067 17.828 1.438 1 94.38 198 ILE A O 1
ATOM 1549 N N . LYS A 1 199 ? -0.749 18.219 3.451 1 93.88 199 LYS A N 1
ATOM 1550 C CA . LYS A 1 199 ? -2.162 18.266 3.09 1 93.88 199 LYS A CA 1
ATOM 1551 C C . LYS A 1 199 ? -2.992 18.875 4.215 1 93.88 199 LYS A C 1
ATOM 1553 O O . LYS A 1 199 ? -2.512 19.031 5.336 1 93.88 199 LYS A O 1
ATOM 1558 N N . PRO A 1 200 ? -4.207 19.266 3.932 1 95.75 200 PRO A N 1
ATOM 1559 C CA . PRO A 1 200 ? -5.023 19.953 4.934 1 95.75 200 PRO A CA 1
ATOM 1560 C C . PRO A 1 200 ? -5.18 19.156 6.223 1 95.75 200 PRO A C 1
ATOM 1562 O O . PRO A 1 200 ? -5.195 19.719 7.312 1 95.75 200 PRO A O 1
ATOM 1565 N N . SER A 1 201 ? -5.184 17.828 6.125 1 92.44 201 SER A N 1
ATOM 1566 C CA . SER A 1 201 ? -5.418 17 7.301 1 92.44 201 SER A CA 1
ATOM 1567 C C . SER A 1 201 ? -4.18 16.938 8.188 1 92.44 201 SER A C 1
ATOM 1569 O O . SER A 1 201 ? -4.262 16.531 9.352 1 92.44 201 SER A O 1
ATOM 1571 N N . ASN A 1 202 ? -2.998 17.391 7.656 1 91.88 202 ASN A N 1
ATOM 1572 C CA . ASN A 1 202 ? -1.752 17.297 8.406 1 91.88 202 ASN A CA 1
ATOM 1573 C C . ASN A 1 202 ? -1.285 18.672 8.883 1 91.88 202 ASN A C 1
ATOM 1575 O O . ASN A 1 202 ? -0.152 18.828 9.344 1 91.88 202 ASN A O 1
ATOM 1579 N N . ILE A 1 203 ? -2.094 19.625 8.695 1 97.19 203 ILE A N 1
ATOM 1580 C CA . ILE A 1 203 ? -1.886 20.969 9.25 1 97.19 203 ILE A CA 1
ATOM 1581 C C . ILE A 1 203 ? -2.941 21.25 10.312 1 97.19 203 ILE A C 1
ATOM 1583 O O . ILE A 1 203 ? -4.121 21.422 9.992 1 97.19 203 ILE A O 1
ATOM 1587 N N . LEU A 1 204 ? -2.441 21.312 11.531 1 97.06 204 LEU A N 1
ATOM 1588 C CA . LEU A 1 204 ? -3.344 21.438 12.672 1 97.06 204 LEU A CA 1
ATOM 1589 C C . LEU A 1 204 ? -3.24 22.812 13.305 1 97.06 204 LEU A C 1
ATOM 1591 O O . LEU A 1 204 ? -2.26 23.531 13.086 1 97.06 204 LEU A O 1
ATOM 1595 N N . LEU A 1 205 ? -4.27 23.156 14.07 1 97.81 205 LEU A N 1
ATOM 1596 C CA . LEU A 1 205 ? -4.348 24.5 14.641 1 97.81 205 LEU A CA 1
ATOM 1597 C C . LEU A 1 205 ? -4.441 24.438 16.156 1 97.81 205 LEU A C 1
ATOM 1599 O O . LEU A 1 205 ? -5.238 23.688 16.703 1 97.81 205 LEU A O 1
ATOM 1603 N N . THR A 1 206 ? -3.688 25.266 16.781 1 96.25 206 THR A N 1
ATOM 1604 C CA . THR A 1 206 ? -3.775 25.438 18.219 1 96.25 206 THR A CA 1
ATOM 1605 C C . THR A 1 206 ? -5.012 26.25 18.594 1 96.25 206 THR A C 1
ATOM 1607 O O . THR A 1 206 ? -5.707 26.766 17.719 1 96.25 206 THR A O 1
ATOM 1610 N N . ARG A 1 207 ? -5.176 26.391 19.859 1 94.81 207 ARG A N 1
ATOM 1611 C CA . ARG A 1 207 ? -6.301 27.156 20.375 1 94.81 207 ARG A CA 1
ATOM 1612 C C . ARG A 1 207 ? -6.238 28.609 19.906 1 94.81 207 ARG A C 1
ATOM 1614 O O . ARG A 1 207 ? -7.27 29.234 19.656 1 94.81 207 ARG A O 1
ATOM 1621 N N . ASP A 1 208 ? -5.012 29.109 19.766 1 96.44 208 ASP A N 1
ATOM 1622 C CA . ASP A 1 208 ? -4.824 30.5 19.328 1 96.44 208 ASP A CA 1
ATOM 1623 C C . ASP A 1 208 ? -4.633 30.578 17.828 1 96.44 208 ASP A C 1
ATOM 1625 O O . ASP A 1 208 ? -4.086 31.547 17.312 1 96.44 208 ASP A O 1
ATOM 1629 N N . ALA A 1 209 ? -4.988 29.516 17.094 1 97.81 209 ALA A N 1
ATOM 1630 C CA . ALA A 1 209 ? -5.059 29.469 15.633 1 97.81 209 ALA A CA 1
ATOM 1631 C C . ALA A 1 209 ? -3.666 29.531 15.016 1 97.81 209 ALA A C 1
ATOM 1633 O O . ALA A 1 209 ? -3.465 30.188 13.992 1 97.81 209 ALA A O 1
ATOM 1634 N N . ARG A 1 210 ? -2.713 28.984 15.695 1 97.44 210 ARG A N 1
ATOM 1635 C CA . ARG A 1 210 ? -1.393 28.797 15.094 1 97.44 210 ARG A CA 1
ATOM 1636 C C . ARG A 1 210 ? -1.278 27.453 14.406 1 97.44 210 ARG A C 1
ATOM 1638 O O . ARG A 1 210 ? -1.512 26.406 15.023 1 97.44 210 ARG A O 1
ATOM 1645 N N . PRO A 1 211 ? -0.981 27.453 13.109 1 98.19 211 PRO A N 1
ATOM 1646 C CA . PRO A 1 211 ? -0.868 26.172 12.414 1 98.19 211 PRO A CA 1
ATOM 1647 C C . PRO A 1 211 ? 0.449 25.453 12.703 1 98.19 211 PRO A C 1
ATOM 1649 O O . PRO A 1 211 ? 1.493 26.094 12.828 1 98.19 211 PRO A O 1
ATOM 1652 N N . LYS A 1 212 ? 0.459 24.188 12.891 1 96.62 212 LYS A N 1
ATOM 1653 C CA . LYS A 1 212 ? 1.618 23.312 13.016 1 96.62 212 LYS A CA 1
ATOM 1654 C C . LYS A 1 212 ? 1.468 22.062 12.141 1 96.62 212 LYS A C 1
ATOM 1656 O O . LYS A 1 212 ? 0.362 21.547 11.977 1 96.62 212 LYS A O 1
ATOM 1661 N N . ILE A 1 213 ? 2.551 21.609 11.586 1 95.31 213 ILE A N 1
ATOM 1662 C CA . ILE A 1 213 ? 2.537 20.422 10.742 1 95.31 213 ILE A CA 1
ATOM 1663 C C . ILE A 1 213 ? 2.773 19.172 11.594 1 95.31 213 ILE A C 1
ATOM 1665 O O . ILE A 1 213 ? 3.545 19.219 12.555 1 95.31 213 ILE A O 1
ATOM 1669 N N . THR A 1 214 ? 2.055 18.125 11.281 1 90.62 214 THR A N 1
ATOM 1670 C CA . THR A 1 214 ? 2.219 16.844 11.945 1 90.62 214 THR A CA 1
ATOM 1671 C C . THR A 1 214 ? 2.408 15.719 10.922 1 90.62 214 THR A C 1
ATOM 1673 O O . THR A 1 214 ? 2.344 15.961 9.719 1 90.62 214 THR A O 1
ATOM 1676 N N . ASP A 1 215 ? 2.791 14.5 11.359 1 82.5 215 ASP A N 1
ATOM 1677 C CA . ASP A 1 215 ? 2.842 13.266 10.578 1 82.5 215 ASP A CA 1
ATOM 1678 C C . ASP A 1 215 ? 3.961 13.32 9.539 1 82.5 215 ASP A C 1
ATOM 1680 O O . ASP A 1 215 ? 3.697 13.438 8.344 1 82.5 215 ASP A O 1
ATOM 1684 N N . PHE A 1 216 ? 5.156 13.195 9.883 1 75.56 216 PHE A N 1
ATOM 1685 C CA . PHE A 1 216 ? 6.348 13.258 9.047 1 75.56 216 PHE A CA 1
ATOM 1686 C C . PHE A 1 216 ? 6.539 11.953 8.273 1 75.56 216 PHE A C 1
ATOM 1688 O O . PHE A 1 216 ? 7.629 11.383 8.273 1 75.56 216 PHE A O 1
ATOM 1695 N N . GLY A 1 217 ? 5.609 11.641 7.336 1 58.94 217 GLY A N 1
ATOM 1696 C CA . GLY A 1 217 ? 5.602 10.805 6.145 1 58.94 217 GLY A CA 1
ATOM 1697 C C . GLY A 1 217 ? 5.875 9.344 6.434 1 58.94 217 GLY A C 1
ATOM 1698 O O . GLY A 1 217 ? 6.477 8.641 5.617 1 58.94 217 GLY A O 1
ATOM 1699 N N . ILE A 1 218 ? 5.621 8.781 7.645 1 49.06 218 ILE A N 1
ATOM 1700 C CA . ILE A 1 218 ? 5.793 7.336 7.77 1 49.06 218 ILE A CA 1
ATOM 1701 C C . ILE A 1 218 ? 5.156 6.637 6.57 1 49.06 218 ILE A C 1
ATOM 1703 O O . ILE A 1 218 ? 5.676 5.625 6.09 1 49.06 218 ILE A O 1
ATOM 1707 N N . SER A 1 219 ? 3.973 7.012 6.184 1 44.91 219 SER A N 1
ATOM 1708 C CA . SER A 1 219 ? 3.066 6.148 5.434 1 44.91 219 SER A CA 1
ATOM 1709 C C . SER A 1 219 ? 3.469 6.066 3.967 1 44.91 219 SER A C 1
ATOM 1711 O O . SER A 1 219 ? 2.842 5.344 3.186 1 44.91 219 SER A O 1
ATOM 1713 N N . THR A 1 220 ? 4.309 6.945 3.514 1 43.03 220 THR A N 1
ATOM 1714 C CA . THR A 1 220 ? 3.98 7.133 2.105 1 43.03 220 THR A CA 1
ATOM 1715 C C . THR A 1 220 ? 4.566 6.008 1.258 1 43.03 220 THR A C 1
ATOM 1717 O O . THR A 1 220 ? 4.629 6.113 0.031 1 43.03 220 THR A O 1
ATOM 1720 N N . GLU A 1 221 ? 5.23 5.07 1.946 1 40.41 221 GLU A N 1
ATOM 1721 C CA . GLU A 1 221 ? 5.66 4.133 0.913 1 40.41 221 GLU A CA 1
ATOM 1722 C C . GLU A 1 221 ? 4.477 3.344 0.358 1 40.41 221 GLU A C 1
ATOM 1724 O O . GLU A 1 221 ? 3.617 2.889 1.115 1 40.41 221 GLU A O 1
ATOM 1729 N N . LEU A 1 222 ? 4.09 3.619 -0.789 1 38 222 LEU A N 1
ATOM 1730 C CA . LEU A 1 222 ? 3.049 2.895 -1.507 1 38 222 LEU A CA 1
ATOM 1731 C C . LEU A 1 222 ? 3.258 1.389 -1.394 1 38 222 LEU A C 1
ATOM 1733 O O . LEU A 1 222 ? 4.363 0.893 -1.618 1 38 222 LEU A O 1
ATOM 1737 N N . PRO A 1 223 ? 2.416 0.84 -0.748 1 35.56 223 PRO A N 1
ATOM 1738 C CA . PRO A 1 223 ? 2.602 -0.609 -0.848 1 35.56 223 PRO A CA 1
ATOM 1739 C C . PRO A 1 223 ? 2.58 -1.108 -2.291 1 35.56 223 PRO A C 1
ATOM 1741 O O . PRO A 1 223 ? 1.946 -0.492 -3.152 1 35.56 223 PRO A O 1
ATOM 1744 N N . GLU A 1 224 ? 3.438 -1.821 -2.605 1 34.12 224 GLU A N 1
ATOM 1745 C CA . GLU A 1 224 ? 3.525 -2.453 -3.918 1 34.12 224 GLU A CA 1
ATOM 1746 C C . GLU A 1 224 ? 2.152 -2.91 -4.402 1 34.12 224 GLU A C 1
ATOM 1748 O O . GLU A 1 224 ? 1.883 -2.912 -5.605 1 34.12 224 GLU A O 1
ATOM 1753 N N . ASN A 1 225 ? 1.158 -3.295 -3.564 1 34.78 225 ASN A N 1
ATOM 1754 C CA . ASN A 1 225 ? -0.033 -4.004 -4.02 1 34.78 225 ASN A CA 1
ATOM 1755 C C . ASN A 1 225 ? -1.296 -3.176 -3.803 1 34.78 225 ASN A C 1
ATOM 1757 O O . ASN A 1 225 ? -2.348 -3.717 -3.459 1 34.78 225 ASN A O 1
ATOM 1761 N N . ALA A 1 226 ? -1.342 -1.922 -3.881 1 37.28 226 ALA A N 1
ATOM 1762 C CA . ALA A 1 226 ? -2.52 -1.123 -3.553 1 37.28 226 ALA A CA 1
ATOM 1763 C C . ALA A 1 226 ? -3.6 -1.276 -4.621 1 37.28 226 ALA A C 1
ATOM 1765 O O . ALA A 1 226 ? -3.303 -1.266 -5.816 1 37.28 226 ALA A O 1
ATOM 1766 N N . VAL A 1 227 ? -4.938 -1.705 -4.254 1 37.31 227 VAL A N 1
ATOM 1767 C CA . VAL A 1 227 ? -6.102 -1.614 -5.129 1 37.31 227 VAL A CA 1
ATOM 1768 C C . VAL A 1 227 ? -6.387 -0.151 -5.461 1 37.31 227 VAL A C 1
ATOM 1770 O O . VAL A 1 227 ? -6.051 0.745 -4.684 1 37.31 227 VAL A O 1
ATOM 1773 N N . ALA A 1 228 ? -7.035 0.174 -6.52 1 39.34 228 ALA A N 1
ATOM 1774 C CA . ALA A 1 228 ? -7.32 1.455 -7.16 1 39.34 228 ALA A CA 1
ATOM 1775 C C . ALA A 1 228 ? -7.961 2.43 -6.18 1 39.34 228 ALA A C 1
ATOM 1777 O O . ALA A 1 228 ? -7.621 3.615 -6.156 1 39.34 228 ALA A O 1
ATOM 1778 N N . THR A 1 229 ? -8.938 2.076 -5.457 1 37.91 229 THR A N 1
ATOM 1779 C CA . THR A 1 229 ? -9.703 3.004 -4.633 1 37.91 229 THR A CA 1
ATOM 1780 C C . THR A 1 229 ? -8.82 3.607 -3.541 1 37.91 229 THR A C 1
ATOM 1782 O O . THR A 1 229 ? -8.977 4.781 -3.191 1 37.91 229 THR A O 1
ATOM 1785 N N . THR A 1 230 ? -8.039 2.746 -2.938 1 44.28 230 THR A N 1
ATOM 1786 C CA . THR A 1 230 ? -7.109 3.209 -1.91 1 44.28 230 THR A CA 1
ATOM 1787 C C . THR A 1 230 ? -6.012 4.074 -2.523 1 44.28 230 THR A C 1
ATOM 1789 O O . THR A 1 230 ? -5.523 5.012 -1.887 1 44.28 230 THR A O 1
ATOM 1792 N N . PHE A 1 231 ? -5.906 3.852 -3.859 1 46.56 231 PHE A N 1
ATOM 1793 C CA . PHE A 1 231 ? -4.902 4.613 -4.594 1 46.56 231 PHE A CA 1
ATOM 1794 C C . PHE A 1 231 ? -5.312 6.074 -4.715 1 46.56 231 PHE A C 1
ATOM 1796 O O . PHE A 1 231 ? -4.469 6.969 -4.652 1 46.56 231 PHE A O 1
ATOM 1803 N N . VAL A 1 232 ? -6.586 6.254 -4.973 1 46.94 232 VAL A N 1
ATOM 1804 C CA . VAL A 1 232 ? -7.086 7.598 -5.25 1 46.94 232 VAL A CA 1
ATOM 1805 C C . VAL A 1 232 ? -6.746 8.523 -4.086 1 46.94 232 VAL A C 1
ATOM 1807 O O . VAL A 1 232 ? -6.242 9.633 -4.293 1 46.94 232 VAL A O 1
ATOM 1810 N N . GLY A 1 233 ? -7.066 8.195 -2.898 1 54.66 233 GLY A N 1
ATOM 1811 C CA . GLY A 1 233 ? -6.918 9.125 -1.792 1 54.66 233 GLY A CA 1
ATOM 1812 C C . GLY A 1 233 ? -5.473 9.508 -1.522 1 54.66 233 GLY A C 1
ATOM 1813 O O . GLY A 1 233 ? -5.188 10.633 -1.114 1 54.66 233 GLY A O 1
ATOM 1814 N N . THR A 1 234 ? -4.547 8.648 -2.121 1 61.47 234 THR A N 1
ATOM 1815 C CA . THR A 1 234 ? -3.158 8.805 -1.703 1 61.47 234 THR A CA 1
ATOM 1816 C C . THR A 1 234 ? -2.436 9.812 -2.596 1 61.47 234 THR A C 1
ATOM 1818 O O . THR A 1 234 ? -1.526 10.508 -2.141 1 61.47 234 THR A O 1
ATOM 1821 N N . CYS A 1 235 ? -3.027 10.102 -3.73 1 75.31 235 CYS A N 1
ATOM 1822 C CA . CYS A 1 235 ? -2.176 10.859 -4.641 1 75.31 235 CYS A CA 1
ATOM 1823 C C . CYS A 1 235 ? -2.676 12.289 -4.789 1 75.31 235 CYS A C 1
ATOM 1825 O O . CYS A 1 235 ? -2.047 13.109 -5.465 1 75.31 235 CYS A O 1
ATOM 1827 N N . THR A 1 236 ? -3.625 12.695 -4.074 1 82.94 236 THR A N 1
ATOM 1828 C CA . THR A 1 236 ? -4.332 13.953 -4.297 1 82.94 236 THR A CA 1
ATOM 1829 C C . THR A 1 236 ? -3.385 15.133 -4.145 1 82.94 236 THR A C 1
ATOM 1831 O O . THR A 1 236 ? -3.5 16.125 -4.871 1 82.94 236 THR A O 1
ATOM 1834 N N . TYR A 1 237 ? -2.43 14.992 -3.32 1 91 237 TYR A N 1
ATOM 1835 C CA . TYR A 1 237 ? -1.557 16.141 -3.08 1 91 237 TYR A CA 1
ATOM 1836 C C . TYR A 1 237 ? -0.127 15.836 -3.514 1 91 237 TYR A C 1
ATOM 1838 O O . TYR A 1 237 ? 0.778 16.641 -3.299 1 91 237 TYR A O 1
ATOM 1846 N N . MET A 1 238 ? -0.018 14.68 -4.109 1 88.88 238 MET A N 1
ATOM 1847 C CA . MET A 1 238 ? 1.312 14.25 -4.535 1 88.88 238 MET A CA 1
ATOM 1848 C C . MET A 1 238 ? 1.776 15.047 -5.754 1 88.88 238 MET A C 1
ATOM 1850 O O . MET A 1 238 ? 0.976 15.367 -6.633 1 88.88 238 MET A O 1
ATOM 1854 N N . SER A 1 239 ? 3.043 15.234 -5.781 1 92.81 239 SER A N 1
ATOM 1855 C CA . SER A 1 239 ? 3.629 15.953 -6.91 1 92.81 239 SER A CA 1
ATOM 1856 C C . SER A 1 239 ? 3.701 15.062 -8.148 1 92.81 239 SER A C 1
ATOM 1858 O O . SER A 1 239 ? 3.697 13.836 -8.039 1 92.81 239 SER A O 1
ATOM 1860 N N . PRO A 1 240 ? 3.768 15.734 -9.352 1 91.94 240 PRO A N 1
ATOM 1861 C CA . PRO A 1 240 ? 3.822 14.969 -10.602 1 91.94 240 PRO A CA 1
ATOM 1862 C C . PRO A 1 240 ? 4.98 13.969 -10.625 1 91.94 240 PRO A C 1
ATOM 1864 O O . PRO A 1 240 ? 4.793 12.812 -11.008 1 91.94 240 PRO A O 1
ATOM 1867 N N . GLU A 1 241 ? 6.199 14.406 -10.219 1 90.06 241 GLU A N 1
ATOM 1868 C CA . GLU A 1 241 ? 7.355 13.516 -10.281 1 90.06 241 GLU A CA 1
ATOM 1869 C C . GLU A 1 241 ? 7.18 12.32 -9.352 1 90.06 241 GLU A C 1
ATOM 1871 O O . GLU A 1 241 ? 7.664 11.227 -9.641 1 90.06 241 GLU A O 1
ATOM 1876 N N . ARG A 1 242 ? 6.539 12.5 -8.234 1 86 242 ARG A N 1
ATOM 1877 C CA . ARG A 1 242 ? 6.27 11.375 -7.34 1 86 242 ARG A CA 1
ATOM 1878 C C . ARG A 1 242 ? 5.262 10.414 -7.961 1 86 242 ARG A C 1
ATOM 1880 O O . ARG A 1 242 ? 5.406 9.195 -7.844 1 86 242 ARG A O 1
ATOM 1887 N N . ILE A 1 243 ? 4.285 10.984 -8.609 1 81.81 243 ILE A N 1
ATOM 1888 C CA . ILE A 1 243 ? 3.234 10.164 -9.211 1 81.81 243 ILE A CA 1
ATOM 1889 C C . ILE A 1 243 ? 3.824 9.289 -10.312 1 81.81 243 ILE A C 1
ATOM 1891 O O . ILE A 1 243 ? 3.461 8.117 -10.438 1 81.81 243 ILE A O 1
ATOM 1895 N N . ILE A 1 244 ? 4.723 9.852 -11.047 1 78.5 244 ILE A N 1
ATOM 1896 C CA . ILE A 1 244 ? 5.246 9.094 -12.188 1 78.5 244 ILE A CA 1
ATOM 1897 C C . ILE A 1 244 ? 6.469 8.289 -11.75 1 78.5 244 ILE A C 1
ATOM 1899 O O . ILE A 1 244 ? 7.133 7.66 -12.578 1 78.5 244 ILE A O 1
ATOM 1903 N N . GLY A 1 245 ? 6.859 8.391 -10.461 1 75.88 245 GLY A N 1
ATOM 1904 C CA . GLY A 1 245 ? 7.891 7.535 -9.906 1 75.88 245 GLY A CA 1
ATOM 1905 C C . GLY A 1 245 ? 9.297 8.062 -10.125 1 75.88 245 GLY A C 1
ATOM 1906 O O . GLY A 1 245 ? 10.266 7.305 -10.094 1 75.88 245 GLY A O 1
ATOM 1907 N N . GLU A 1 246 ? 9.414 9.219 -10.43 1 79.19 246 GLU A N 1
ATOM 1908 C CA . GLU A 1 246 ? 10.727 9.844 -10.562 1 79.19 246 GLU A CA 1
ATOM 1909 C C . GLU A 1 246 ? 11.297 10.234 -9.203 1 79.19 246 GLU A C 1
ATOM 1911 O O . GLU A 1 246 ? 10.57 10.281 -8.211 1 79.19 246 GLU A O 1
ATOM 1916 N N . ASP A 1 247 ? 12.57 10.406 -9.219 1 83 247 ASP A N 1
ATOM 1917 C CA . ASP A 1 247 ? 13.195 10.891 -7.992 1 83 247 ASP A CA 1
ATOM 1918 C C . ASP A 1 247 ? 12.594 12.227 -7.562 1 83 247 ASP A C 1
ATOM 1920 O O . ASP A 1 247 ? 12.289 13.07 -8.398 1 83 247 ASP A O 1
ATOM 1924 N N . TYR A 1 248 ? 12.453 12.305 -6.258 1 88.12 248 TYR A N 1
ATOM 1925 C CA . TYR A 1 248 ? 11.883 13.547 -5.746 1 88.12 248 TYR A CA 1
ATOM 1926 C C . TYR A 1 248 ? 12.641 14.031 -4.52 1 88.12 248 TYR A C 1
ATOM 1928 O O . TYR A 1 248 ? 13.406 13.273 -3.91 1 88.12 248 TYR A O 1
ATOM 1936 N N . SER A 1 249 ? 12.445 15.273 -4.219 1 92.88 249 SER A N 1
ATOM 1937 C CA . SER A 1 249 ? 13.078 15.938 -3.086 1 92.88 249 SER A CA 1
ATOM 1938 C C . SER A 1 249 ? 12.188 17.047 -2.527 1 92.88 249 SER A C 1
ATOM 1940 O O . SER A 1 249 ? 10.961 16.906 -2.516 1 92.88 249 SER A O 1
ATOM 1942 N N . PHE A 1 250 ? 12.797 18.109 -2.016 1 95.75 250 PHE A N 1
ATOM 1943 C CA . PHE A 1 250 ? 12.133 19.156 -1.259 1 95.75 250 PHE A CA 1
ATOM 1944 C C . PHE A 1 250 ? 11.031 19.797 -2.088 1 95.75 250 PHE A C 1
ATOM 1946 O O . PHE A 1 250 ? 9.961 20.141 -1.562 1 95.75 250 PHE A O 1
ATOM 1953 N N . PRO A 1 251 ? 11.227 19.906 -3.404 1 97.88 251 PRO A N 1
ATOM 1954 C CA . PRO A 1 251 ? 10.195 20.562 -4.207 1 97.88 251 PRO A CA 1
ATOM 1955 C C . PRO A 1 251 ? 8.852 19.844 -4.164 1 97.88 251 PRO A C 1
ATOM 1957 O O . PRO A 1 251 ? 7.816 20.438 -4.469 1 97.88 251 PRO A O 1
ATOM 1960 N N . SER A 1 252 ? 8.875 18.578 -3.844 1 95.5 252 SER A N 1
ATOM 1961 C CA . SER A 1 252 ? 7.625 17.828 -3.738 1 95.5 252 SER A CA 1
ATOM 1962 C C . SER A 1 252 ? 6.742 18.391 -2.631 1 95.5 252 SER A C 1
ATOM 1964 O O . SER A 1 252 ? 5.52 18.438 -2.773 1 95.5 252 SER A O 1
ATOM 1966 N N . ASP A 1 253 ? 7.352 18.812 -1.547 1 96.19 253 ASP A N 1
ATOM 1967 C CA . ASP A 1 253 ? 6.613 19.438 -0.452 1 96.19 253 ASP A CA 1
ATOM 1968 C C . ASP A 1 253 ? 5.996 20.766 -0.887 1 96.19 253 ASP A C 1
ATOM 1970 O O . ASP A 1 253 ? 4.891 21.109 -0.464 1 96.19 253 ASP A O 1
ATOM 1974 N N . ILE A 1 254 ? 6.727 21.438 -1.695 1 98.75 254 ILE A N 1
ATOM 1975 C CA . ILE A 1 254 ? 6.297 22.75 -2.156 1 98.75 254 ILE A CA 1
ATOM 1976 C C . ILE A 1 254 ? 5.066 22.609 -3.049 1 98.75 254 ILE A C 1
ATOM 1978 O O . ILE A 1 254 ? 4.117 23.391 -2.941 1 98.75 254 ILE A O 1
ATOM 1982 N N . TRP A 1 255 ? 5.113 21.609 -3.9 1 98.31 255 TRP A N 1
ATOM 1983 C CA . TRP A 1 255 ? 3.93 21.312 -4.699 1 98.31 255 TRP A CA 1
ATOM 1984 C C . TRP A 1 255 ? 2.719 21.062 -3.809 1 98.31 255 TRP A C 1
ATOM 1986 O O . TRP A 1 255 ? 1.661 21.672 -4 1 98.31 255 TRP A O 1
ATOM 1996 N N . SER A 1 256 ? 2.895 20.188 -2.852 1 96.75 256 SER A N 1
ATOM 1997 C CA . SER A 1 256 ? 1.805 19.828 -1.952 1 96.75 256 SER A CA 1
ATOM 1998 C C . SER A 1 256 ? 1.266 21.047 -1.213 1 96.75 256 SER A C 1
ATOM 2000 O O . SER A 1 256 ? 0.057 21.156 -0.997 1 96.75 256 SER A O 1
ATOM 2002 N N . LEU A 1 257 ? 2.174 21.891 -0.833 1 98.56 257 LEU A N 1
ATOM 2003 C CA . LEU A 1 257 ? 1.756 23.141 -0.189 1 98.56 257 LEU A CA 1
ATOM 2004 C C . LEU A 1 257 ? 0.868 23.953 -1.117 1 98.56 257 LEU A C 1
ATOM 2006 O O . LEU A 1 257 ? -0.205 24.406 -0.714 1 98.56 257 LEU A O 1
ATOM 2010 N N . GLY A 1 258 ? 1.321 24.141 -2.354 1 98.69 258 GLY A N 1
ATOM 2011 C CA . GLY A 1 258 ? 0.545 24.906 -3.32 1 98.69 258 GLY A CA 1
ATOM 2012 C C . GLY A 1 258 ? -0.865 24.375 -3.502 1 98.69 258 GLY A C 1
ATOM 2013 O O . GLY A 1 258 ? -1.829 25.141 -3.467 1 98.69 258 GLY A O 1
ATOM 2014 N N . ILE A 1 259 ? -0.965 23.094 -3.643 1 97.62 259 ILE A N 1
ATOM 2015 C CA . ILE A 1 259 ? -2.264 22.453 -3.846 1 97.62 259 ILE A CA 1
ATOM 2016 C C . ILE A 1 259 ? -3.123 22.625 -2.596 1 97.62 259 ILE A C 1
ATOM 2018 O O . ILE A 1 259 ? -4.32 22.906 -2.689 1 97.62 259 ILE A O 1
ATOM 2022 N N . THR A 1 260 ? -2.541 22.453 -1.467 1 97.81 260 THR A N 1
ATOM 2023 C CA . THR A 1 260 ? -3.236 22.594 -0.193 1 97.81 260 THR A CA 1
ATOM 2024 C C . THR A 1 260 ? -3.805 24 -0.035 1 97.81 260 THR A C 1
ATOM 2026 O O . THR A 1 260 ? -4.977 24.172 0.312 1 97.81 260 THR A O 1
ATOM 2029 N N . ILE A 1 261 ? -2.971 24.984 -0.266 1 98.5 261 ILE A N 1
ATOM 2030 C CA . ILE A 1 261 ? -3.391 26.375 -0.095 1 98.5 261 ILE A CA 1
ATOM 2031 C C . ILE A 1 261 ? -4.445 26.719 -1.142 1 98.5 261 ILE A C 1
ATOM 2033 O O . ILE A 1 261 ? -5.391 27.453 -0.854 1 98.5 261 ILE A O 1
ATOM 2037 N N . MET A 1 262 ? -4.297 26.234 -2.348 1 97.38 262 MET A N 1
ATOM 2038 C CA . MET A 1 262 ? -5.32 26.438 -3.371 1 97.38 262 MET A CA 1
ATOM 2039 C C . MET A 1 262 ? -6.664 25.875 -2.914 1 97.38 262 MET A C 1
ATOM 2041 O O . MET A 1 262 ? -7.699 26.516 -3.098 1 97.38 262 MET A O 1
ATOM 2045 N N . GLU A 1 263 ? -6.641 24.688 -2.381 1 96 263 GLU A N 1
ATOM 2046 C CA . GLU A 1 263 ? -7.863 24.094 -1.855 1 96 263 GLU A CA 1
ATOM 2047 C C . GLU A 1 263 ? -8.492 24.969 -0.78 1 96 263 GLU A C 1
ATOM 2049 O O . GLU A 1 263 ? -9.711 25.156 -0.758 1 96 263 GLU A O 1
ATOM 2054 N N . CYS A 1 264 ? -7.672 25.484 0.089 1 97.12 264 CYS A N 1
ATOM 2055 C CA . CYS A 1 264 ? -8.148 26.359 1.148 1 97.12 264 CYS A CA 1
ATOM 2056 C C . CYS A 1 264 ? -8.812 27.594 0.567 1 97.12 264 CYS A C 1
ATOM 2058 O O . CYS A 1 264 ? -9.875 28.016 1.035 1 97.12 264 CYS A O 1
ATOM 2060 N N . ALA A 1 265 ? -8.242 28.156 -0.417 1 96.56 265 ALA A N 1
ATOM 2061 C CA . ALA A 1 265 ? -8.75 29.375 -1.036 1 96.56 265 ALA A CA 1
ATOM 2062 C C . ALA A 1 265 ? -10.055 29.109 -1.776 1 96.56 265 ALA A C 1
ATOM 2064 O O . ALA A 1 265 ? -10.977 29.922 -1.729 1 96.56 265 ALA A O 1
ATOM 2065 N N . LEU A 1 266 ? -10.117 27.969 -2.436 1 94.06 266 LEU A N 1
ATOM 2066 C CA . LEU A 1 266 ? -11.266 27.656 -3.275 1 94.06 266 LEU A CA 1
ATOM 2067 C C . LEU A 1 266 ? -12.391 27.047 -2.447 1 94.06 266 LEU A C 1
ATOM 2069 O O . LEU A 1 266 ? -13.555 27.078 -2.846 1 94.06 266 LEU A O 1
ATOM 2073 N N . GLY A 1 267 ? -11.969 26.391 -1.378 1 93.25 267 GLY A N 1
ATOM 2074 C CA . GLY A 1 267 ? -12.945 25.656 -0.575 1 93.25 267 GLY A CA 1
ATOM 2075 C C . GLY A 1 267 ? -13.234 24.266 -1.101 1 93.25 267 GLY A C 1
ATOM 2076 O O . GLY A 1 267 ? -14.117 23.578 -0.593 1 93.25 267 GLY A O 1
ATOM 2077 N N . ARG A 1 268 ? -12.586 23.938 -2.109 1 90.94 268 ARG A N 1
ATOM 2078 C CA . ARG A 1 268 ? -12.695 22.625 -2.732 1 90.94 268 ARG A CA 1
ATOM 2079 C C . ARG A 1 268 ? -11.375 22.219 -3.391 1 90.94 268 ARG A C 1
ATOM 2081 O O . ARG A 1 268 ? -10.578 23.078 -3.768 1 90.94 268 ARG A O 1
ATOM 2088 N N . TYR A 1 269 ? -11.18 20.891 -3.469 1 91.88 269 TYR A N 1
ATOM 2089 C CA . TYR A 1 269 ? -9.992 20.406 -4.164 1 91.88 269 TYR A CA 1
ATOM 2090 C C . TYR A 1 269 ? -9.906 20.984 -5.574 1 91.88 269 TYR A C 1
ATOM 2092 O O . TYR A 1 269 ? -10.914 21.031 -6.285 1 91.88 269 TYR A O 1
ATOM 2100 N N . PRO A 1 270 ? -8.789 21.406 -5.984 1 93.69 270 PRO A N 1
ATOM 2101 C CA . PRO A 1 270 ? -8.672 22.234 -7.188 1 93.69 270 PRO A CA 1
ATOM 2102 C C . PRO A 1 270 ? -8.891 21.438 -8.477 1 93.69 270 PRO A C 1
ATOM 2104 O O . PRO A 1 270 ? -9.336 22 -9.477 1 93.69 270 PRO A O 1
ATOM 2107 N N . TYR A 1 271 ? -8.547 20.156 -8.539 1 90.69 271 TYR A N 1
ATOM 2108 C CA . TYR A 1 271 ? -8.727 19.375 -9.758 1 90.69 271 TYR A CA 1
ATOM 2109 C C . TYR A 1 271 ? -10.141 18.828 -9.859 1 90.69 271 TYR A C 1
ATOM 2111 O O . TYR A 1 271 ? -10.711 18.391 -8.859 1 90.69 271 TYR A O 1
ATOM 2119 N N . PRO A 1 272 ? -10.875 18.922 -10.969 1 74.94 272 PRO A N 1
ATOM 2120 C CA . PRO A 1 272 ? -12.281 18.547 -11.125 1 74.94 272 PRO A CA 1
ATOM 2121 C C . PRO A 1 272 ? -12.508 17.047 -10.922 1 74.94 272 PRO A C 1
ATOM 2123 O O . PRO A 1 272 ? -13.562 16.641 -10.414 1 74.94 272 PRO A O 1
ATOM 2126 N N . ASN A 1 273 ? -11.852 16.094 -11.633 1 64.62 273 ASN A N 1
ATOM 2127 C CA . ASN A 1 273 ? -12.156 14.672 -11.648 1 64.62 273 ASN A CA 1
ATOM 2128 C C . ASN A 1 273 ? -11.438 13.93 -10.523 1 64.62 273 ASN A C 1
ATOM 2130 O O . ASN A 1 273 ? -10.734 12.945 -10.773 1 64.62 273 ASN A O 1
ATOM 2134 N N . ALA A 1 274 ? -11.688 14.375 -9.281 1 58.09 274 ALA A N 1
ATOM 2135 C CA . ALA A 1 274 ? -10.953 13.758 -8.172 1 58.09 274 ALA A CA 1
ATOM 2136 C C . ALA A 1 274 ? -11.523 12.383 -7.836 1 58.09 274 ALA A C 1
ATOM 2138 O O . ALA A 1 274 ? -10.852 11.57 -7.199 1 58.09 274 ALA A O 1
ATOM 2139 N N . GLY A 1 275 ? -12.625 12.023 -8.57 1 58.06 275 GLY A N 1
ATOM 2140 C CA . GLY A 1 275 ? -13.258 10.75 -8.25 1 58.06 275 GLY A CA 1
ATOM 2141 C C . GLY A 1 275 ? -12.68 9.586 -9.023 1 58.06 275 GLY A C 1
ATOM 2142 O O . GLY A 1 275 ? -12.82 8.43 -8.617 1 58.06 275 GLY A O 1
ATOM 2143 N N . GLU A 1 276 ? -12.094 9.914 -10.008 1 70.69 276 GLU A N 1
ATOM 2144 C CA . GLU A 1 276 ? -11.461 8.867 -10.812 1 70.69 276 GLU A CA 1
ATOM 2145 C C . GLU A 1 276 ? -9.938 8.945 -10.703 1 70.69 276 GLU A C 1
ATOM 2147 O O . GLU A 1 276 ? -9.312 9.828 -11.289 1 70.69 276 GLU A O 1
ATOM 2152 N N . TYR A 1 277 ? -9.336 8.078 -10.094 1 71.31 277 TYR A N 1
ATOM 2153 C CA . TYR A 1 277 ? -7.941 8.141 -9.672 1 71.31 277 TYR A CA 1
ATOM 2154 C C . TYR A 1 277 ? -7.012 8.234 -10.883 1 71.31 277 TYR A C 1
ATOM 2156 O O . TYR A 1 277 ? -6.102 9.062 -10.914 1 71.31 277 TYR A O 1
ATOM 2164 N N . LEU A 1 278 ? -7.281 7.395 -11.812 1 76.31 278 LEU A N 1
ATOM 2165 C CA . LEU A 1 278 ? -6.41 7.395 -12.984 1 76.31 278 LEU A CA 1
ATOM 2166 C C . LEU A 1 278 ? -6.512 8.719 -13.734 1 76.31 278 LEU A C 1
ATOM 2168 O O . LEU A 1 278 ? -5.5 9.25 -14.203 1 76.31 278 LEU A O 1
ATOM 2172 N N . ALA A 1 279 ? -7.711 9.18 -13.812 1 79.88 279 ALA A N 1
ATOM 2173 C CA . ALA A 1 279 ? -7.918 10.469 -14.477 1 79.88 279 ALA A CA 1
ATOM 2174 C C . ALA A 1 279 ? -7.227 11.594 -13.711 1 79.88 279 ALA A C 1
ATOM 2176 O O . ALA A 1 279 ? -6.602 12.469 -14.312 1 79.88 279 ALA A O 1
ATOM 2177 N N . LEU A 1 280 ? -7.328 11.562 -12.43 1 84.38 280 LEU A N 1
ATOM 2178 C CA . LEU A 1 280 ? -6.707 12.586 -11.594 1 84.38 280 LEU A CA 1
ATOM 2179 C C . LEU A 1 280 ? -5.188 12.555 -11.742 1 84.38 280 LEU A C 1
ATOM 2181 O O . LEU A 1 280 ? -4.559 13.594 -11.922 1 84.38 280 LEU A O 1
ATOM 2185 N N . MET A 1 281 ? -4.641 11.383 -11.703 1 83.88 281 MET A N 1
ATOM 2186 C CA . MET A 1 281 ? -3.191 11.25 -11.836 1 83.88 281 MET A CA 1
ATOM 2187 C C . MET A 1 281 ? -2.715 11.773 -13.188 1 83.88 281 MET A C 1
ATOM 2189 O O . MET A 1 281 ? -1.676 12.43 -13.273 1 83.88 281 MET A O 1
ATOM 2193 N N . THR A 1 282 ? -3.506 11.461 -14.156 1 83.38 282 THR A N 1
ATOM 2194 C CA . THR A 1 282 ? -3.168 11.938 -15.5 1 83.38 282 THR A CA 1
ATOM 2195 C C . THR A 1 282 ? -3.244 13.461 -15.57 1 83.38 282 THR A C 1
ATOM 2197 O O . THR A 1 282 ? -2.383 14.102 -16.172 1 83.38 282 THR A O 1
ATOM 2200 N N . GLU A 1 283 ? -4.234 13.977 -14.953 1 88.31 283 GLU A N 1
ATOM 2201 C CA . GLU A 1 283 ? -4.387 15.43 -14.938 1 88.31 283 GLU A CA 1
ATOM 2202 C C . GLU A 1 283 ? -3.227 16.109 -14.211 1 88.31 283 GLU A C 1
ATOM 2204 O O . GLU A 1 283 ? -2.676 17.094 -14.688 1 88.31 283 GLU A O 1
ATOM 2209 N N . ILE A 1 284 ? -2.84 15.586 -13.102 1 90.88 284 ILE A N 1
ATOM 2210 C CA . ILE A 1 284 ? -1.775 16.172 -12.289 1 90.88 284 ILE A CA 1
ATOM 2211 C C . ILE A 1 284 ? -0.452 16.094 -13.055 1 90.88 284 ILE A C 1
ATOM 2213 O O . ILE A 1 284 ? 0.334 17.047 -13.031 1 90.88 284 ILE A O 1
ATOM 2217 N N . THR A 1 285 ? -0.234 15.047 -13.742 1 89.19 285 THR A N 1
ATOM 2218 C CA . THR A 1 285 ? 1.071 14.812 -14.352 1 89.19 285 THR A CA 1
ATOM 2219 C C . THR A 1 285 ? 1.149 15.461 -15.727 1 89.19 285 THR A C 1
ATOM 2221 O O . THR A 1 285 ? 2.197 15.984 -16.125 1 89.19 285 THR A O 1
ATOM 2224 N N . SER A 1 286 ? 0.047 15.445 -16.484 1 88.5 286 SER A N 1
ATOM 2225 C CA . SER A 1 286 ? 0.151 15.828 -17.891 1 88.5 286 SER A CA 1
ATOM 2226 C C . SER A 1 286 ? -0.83 16.938 -18.234 1 88.5 286 SER A C 1
ATOM 2228 O O . SER A 1 286 ? -0.714 17.562 -19.281 1 88.5 286 SER A O 1
ATOM 2230 N N . GLY A 1 287 ? -1.795 17.172 -17.438 1 90.62 287 GLY A N 1
ATOM 2231 C CA . GLY A 1 287 ? -2.768 18.219 -17.703 1 90.62 287 GLY A CA 1
ATOM 2232 C C . GLY A 1 287 ? -2.322 19.578 -17.219 1 90.62 287 GLY A C 1
ATOM 2233 O O . GLY A 1 287 ? -1.196 19.734 -16.734 1 90.62 287 GLY A O 1
ATOM 2234 N N . ASP A 1 288 ? -3.25 20.516 -17.359 1 93.31 288 ASP A N 1
ATOM 2235 C CA . ASP A 1 288 ? -2.969 21.875 -16.906 1 93.31 288 ASP A CA 1
ATOM 2236 C C . ASP A 1 288 ? -3.092 21.984 -15.391 1 93.31 288 ASP A C 1
ATOM 2238 O O . ASP A 1 288 ? -3.932 21.328 -14.781 1 93.31 288 ASP A O 1
ATOM 2242 N N . VAL A 1 289 ? -2.246 22.812 -14.844 1 95.31 289 VAL A N 1
ATOM 2243 C CA . VAL A 1 289 ? -2.365 23.094 -13.414 1 95.31 289 VAL A CA 1
ATOM 2244 C C . VAL A 1 289 ? -3.518 24.062 -13.172 1 95.31 289 VAL A C 1
ATOM 2246 O O . VAL A 1 289 ? -3.627 25.078 -13.859 1 95.31 289 VAL A O 1
ATOM 2249 N N . PRO A 1 290 ? -4.328 23.719 -12.281 1 94.44 290 PRO A N 1
ATOM 2250 C CA . PRO A 1 290 ? -5.406 24.672 -11.977 1 94.44 290 PRO A CA 1
ATOM 2251 C C . PRO A 1 290 ? -4.887 26.016 -11.492 1 94.44 290 PRO A C 1
ATOM 2253 O O . PRO A 1 290 ? -3.764 26.109 -10.992 1 94.44 290 PRO A O 1
ATOM 2256 N N . SER A 1 291 ? -5.73 27.047 -11.656 1 93.25 291 SER A N 1
ATOM 2257 C CA . SER A 1 291 ? -5.379 28.391 -11.211 1 93.25 291 SER A CA 1
ATOM 2258 C C . SER A 1 291 ? -6.465 28.984 -10.32 1 93.25 291 SER A C 1
ATOM 2260 O O . SER A 1 291 ? -7.625 28.562 -10.391 1 93.25 291 SER A O 1
ATOM 2262 N N . LEU A 1 292 ? -6.023 29.859 -9.508 1 95.38 292 LEU A N 1
ATOM 2263 C CA . LEU A 1 292 ? -6.988 30.609 -8.719 1 95.38 292 LEU A CA 1
ATOM 2264 C C . LEU A 1 292 ? -7.719 31.641 -9.586 1 95.38 292 LEU A C 1
ATOM 2266 O O . LEU A 1 292 ? -7.125 32.219 -10.5 1 95.38 292 LEU A O 1
ATOM 2270 N N . PRO A 1 293 ? -8.977 31.906 -9.281 1 93.56 293 PRO A N 1
ATOM 2271 C CA . PRO A 1 293 ? -9.727 32.875 -10.07 1 93.56 293 PRO A CA 1
ATOM 2272 C C . PRO A 1 293 ? -9.195 34.312 -9.914 1 93.56 293 PRO A C 1
ATOM 2274 O O . PRO A 1 293 ? -9 34.781 -8.797 1 93.56 293 PRO A O 1
ATOM 2277 N N . ALA A 1 294 ? -9.086 35.031 -11.016 1 93.25 294 ALA A N 1
ATOM 2278 C CA . ALA A 1 294 ? -8.539 36.375 -11.016 1 93.25 294 ALA A CA 1
ATOM 2279 C C . ALA A 1 294 ? -9.5 37.375 -10.359 1 93.25 294 ALA A C 1
ATOM 2281 O O . ALA A 1 294 ? -9.078 38.375 -9.805 1 93.25 294 ALA A O 1
ATOM 2282 N N . GLU A 1 295 ? -10.719 37.062 -10.32 1 91.12 295 GLU A N 1
ATOM 2283 C CA . GLU A 1 295 ? -11.758 37.969 -9.82 1 91.12 295 GLU A CA 1
ATOM 2284 C C . GLU A 1 295 ? -11.734 38.031 -8.297 1 91.12 295 GLU A C 1
ATOM 2286 O O . GLU A 1 295 ? -12.109 39.062 -7.711 1 91.12 295 GLU A O 1
ATOM 2291 N N . THR A 1 296 ? -11.164 37 -7.723 1 89.69 296 THR A N 1
ATOM 2292 C CA . THR A 1 296 ? -11.336 36.938 -6.273 1 89.69 296 THR A CA 1
ATOM 2293 C C . THR A 1 296 ? -9.977 36.875 -5.574 1 89.69 296 THR A C 1
ATOM 2295 O O . THR A 1 296 ? -9.906 36.781 -4.348 1 89.69 296 THR A O 1
ATOM 2298 N N . THR A 1 297 ? -8.922 36.844 -6.359 1 95.44 297 THR A N 1
ATOM 2299 C CA . THR A 1 297 ? -7.605 36.719 -5.734 1 95.44 297 THR A CA 1
ATOM 2300 C C . THR A 1 297 ? -6.633 37.75 -6.289 1 95.44 297 THR A C 1
ATOM 2302 O O . THR A 1 297 ? -6.754 38.156 -7.445 1 95.44 297 THR A O 1
ATOM 2305 N N . SER A 1 298 ? -5.723 38.188 -5.484 1 97.31 298 SER A N 1
ATOM 2306 C CA . SER A 1 298 ? -4.723 39.156 -5.902 1 97.31 298 SER A CA 1
ATOM 2307 C C . SER A 1 298 ? -3.697 38.531 -6.844 1 97.31 298 SER A C 1
ATOM 2309 O O . SER A 1 298 ? -3.512 37.312 -6.848 1 97.31 298 SER A O 1
ATOM 2311 N N . PRO A 1 299 ? -3.072 39.312 -7.648 1 97.88 299 PRO A N 1
ATOM 2312 C CA . PRO A 1 299 ? -1.994 38.812 -8.5 1 97.88 299 PRO A CA 1
ATOM 2313 C C . PRO A 1 299 ? -0.858 38.188 -7.699 1 97.88 299 PRO A C 1
ATOM 2315 O O . PRO A 1 299 ? -0.232 37.219 -8.156 1 97.88 299 PRO A O 1
ATOM 2318 N N . GLU A 1 300 ? -0.586 38.75 -6.512 1 98.19 300 GLU A N 1
ATOM 2319 C CA . GLU A 1 300 ? 0.474 38.188 -5.664 1 98.19 300 GLU A CA 1
ATOM 2320 C C . GLU A 1 300 ? 0.154 36.781 -5.211 1 98.19 300 GLU A C 1
ATOM 2322 O O . GLU A 1 300 ? 1.031 35.906 -5.199 1 98.19 300 GLU A O 1
ATOM 2327 N N . PHE A 1 301 ? -1.116 36.625 -4.883 1 98.44 301 PHE A N 1
ATOM 2328 C CA . PHE A 1 301 ? -1.548 35.312 -4.453 1 98.44 301 PHE A CA 1
ATOM 2329 C C . PHE A 1 301 ? -1.417 34.281 -5.586 1 98.44 301 PHE A C 1
ATOM 2331 O O . PHE A 1 301 ? -0.856 33.219 -5.402 1 98.44 301 PHE A O 1
ATOM 2338 N N . ARG A 1 302 ? -1.865 34.625 -6.742 1 98.5 302 ARG A N 1
ATOM 2339 C CA . ARG A 1 302 ? -1.781 33.75 -7.906 1 98.5 302 ARG A CA 1
ATOM 2340 C C . ARG A 1 302 ? -0.329 33.438 -8.266 1 98.5 302 ARG A C 1
ATOM 2342 O O . ARG A 1 302 ? 0.016 32.312 -8.602 1 98.5 302 ARG A O 1
ATOM 2349 N N . SER A 1 303 ? 0.498 34.469 -8.203 1 98.5 303 SER A N 1
ATOM 2350 C CA . SER A 1 303 ? 1.922 34.281 -8.469 1 98.5 303 SER A CA 1
ATOM 2351 C C . SER A 1 303 ? 2.562 33.312 -7.484 1 98.5 303 SER A C 1
ATOM 2353 O O . SER A 1 303 ? 3.391 32.5 -7.867 1 98.5 303 SER A O 1
ATOM 2355 N N . PHE A 1 304 ? 2.191 33.469 -6.219 1 98.62 304 PHE A N 1
ATOM 2356 C CA . PHE A 1 304 ? 2.689 32.562 -5.18 1 98.62 304 PHE A CA 1
ATOM 2357 C C . PHE A 1 304 ? 2.336 31.125 -5.492 1 98.62 304 PHE A C 1
ATOM 2359 O O . PHE A 1 304 ? 3.201 30.25 -5.461 1 98.62 304 PHE A O 1
ATOM 2366 N N . ILE A 1 305 ? 1.079 30.891 -5.852 1 98.75 305 ILE A N 1
ATOM 2367 C CA . ILE A 1 305 ? 0.61 29.547 -6.168 1 98.75 305 ILE A CA 1
ATOM 2368 C C . ILE A 1 305 ? 1.348 29.016 -7.398 1 98.75 305 ILE A C 1
ATOM 2370 O O . ILE A 1 305 ? 1.764 27.859 -7.43 1 98.75 305 ILE A O 1
ATOM 2374 N N . ASP A 1 306 ? 1.519 29.844 -8.336 1 98.19 306 ASP A N 1
ATOM 2375 C CA . ASP A 1 306 ? 2.201 29.453 -9.57 1 98.19 306 ASP A CA 1
ATOM 2376 C C . ASP A 1 306 ? 3.627 28.984 -9.281 1 98.19 306 ASP A C 1
ATOM 2378 O O . ASP A 1 306 ? 4.102 28.016 -9.883 1 98.19 306 ASP A O 1
ATOM 2382 N N . GLN A 1 307 ? 4.281 29.641 -8.391 1 98.56 307 GLN A N 1
ATOM 2383 C CA . GLN A 1 307 ? 5.656 29.297 -8.055 1 98.56 307 GLN A CA 1
ATOM 2384 C C . GLN A 1 307 ? 5.723 27.969 -7.309 1 98.56 307 GLN A C 1
ATOM 2386 O O . GLN A 1 307 ? 6.738 27.266 -7.355 1 98.56 307 GLN A O 1
ATOM 2391 N N . CYS A 1 308 ? 4.66 27.641 -6.625 1 98.75 308 CYS A N 1
ATOM 2392 C CA . CYS A 1 308 ? 4.602 26.391 -5.883 1 98.75 308 CYS A CA 1
ATOM 2393 C C . CYS A 1 308 ? 4.293 25.219 -6.805 1 98.75 308 CYS A C 1
ATOM 2395 O O . CYS A 1 308 ? 4.676 24.078 -6.523 1 98.75 308 CYS A O 1
ATOM 2397 N N . THR A 1 309 ? 3.57 25.453 -7.934 1 98.38 309 THR A N 1
ATOM 2398 C CA . THR A 1 309 ? 2.914 24.359 -8.633 1 98.38 309 THR A CA 1
ATOM 2399 C C . THR A 1 309 ? 3.455 24.219 -10.055 1 98.38 309 THR A C 1
ATOM 2401 O O . THR A 1 309 ? 2.697 23.938 -10.984 1 98.38 309 THR A O 1
ATOM 2404 N N . GLN A 1 310 ? 4.73 24.531 -10.172 1 97.81 310 GLN A N 1
ATOM 2405 C CA . GLN A 1 310 ? 5.391 24.219 -11.438 1 97.81 310 GLN A CA 1
ATOM 2406 C C . GLN A 1 310 ? 5.512 22.703 -11.625 1 97.81 310 GLN A C 1
ATOM 2408 O O . GLN A 1 310 ? 5.922 21.984 -10.711 1 97.81 310 GLN A O 1
ATOM 2413 N N . LYS A 1 311 ? 5.199 22.219 -12.773 1 96 311 LYS A N 1
ATOM 2414 C CA . LYS A 1 311 ? 5.266 20.781 -13.023 1 96 311 LYS A CA 1
ATOM 2415 C C . LYS A 1 311 ? 6.703 20.266 -12.922 1 96 311 LYS A C 1
ATOM 2417 O O . LYS A 1 311 ? 6.949 19.188 -12.383 1 96 311 LYS A O 1
ATOM 2422 N N . ASP A 1 312 ? 7.621 21.031 -13.484 1 95.94 312 ASP A N 1
ATOM 2423 C CA . ASP A 1 312 ? 9.039 20.719 -13.336 1 95.94 312 ASP A CA 1
ATOM 2424 C C . ASP A 1 312 ? 9.531 21.062 -11.93 1 95.94 312 ASP A C 1
ATOM 2426 O O . ASP A 1 312 ? 9.555 22.234 -11.555 1 95.94 312 ASP A O 1
ATOM 2430 N N . PRO A 1 313 ? 9.906 20.078 -11.188 1 97.31 313 PRO A N 1
ATOM 2431 C CA . PRO A 1 313 ? 10.344 20.359 -9.82 1 97.31 313 PRO A CA 1
ATOM 2432 C C . PRO A 1 313 ? 11.523 21.328 -9.758 1 97.31 313 PRO A C 1
ATOM 2434 O O . PRO A 1 313 ? 11.672 22.062 -8.781 1 97.31 313 PRO A O 1
ATOM 2437 N N . GLY A 1 314 ? 12.297 21.344 -10.766 1 97.25 314 GLY A N 1
ATOM 2438 C CA . GLY A 1 314 ? 13.438 22.25 -10.812 1 97.25 314 GLY A CA 1
ATOM 2439 C C . GLY A 1 314 ? 13.039 23.703 -10.938 1 97.25 314 GLY A C 1
ATOM 2440 O O . GLY A 1 314 ? 13.844 24.609 -10.664 1 97.25 314 GLY A O 1
ATOM 2441 N N . GLN A 1 315 ? 11.852 23.984 -11.336 1 98.12 315 GLN A N 1
ATOM 2442 C CA . GLN A 1 315 ? 11.367 25.344 -11.531 1 98.12 315 GLN A CA 1
ATOM 2443 C C . GLN A 1 315 ? 10.531 25.812 -10.344 1 98.12 315 GLN A C 1
ATOM 2445 O O . GLN A 1 315 ? 10.078 26.953 -10.305 1 98.12 315 GLN A O 1
ATOM 2450 N N . ARG A 1 316 ? 10.352 24.953 -9.375 1 98.31 316 ARG A N 1
ATOM 2451 C CA . ARG A 1 316 ? 9.586 25.328 -8.188 1 98.31 316 ARG A CA 1
ATOM 2452 C C . ARG A 1 316 ? 10.445 26.125 -7.219 1 98.31 316 ARG A C 1
ATOM 2454 O O . ARG A 1 316 ? 11.625 25.828 -7.031 1 98.31 316 ARG A O 1
ATOM 2461 N N . ALA A 1 317 ? 9.852 27.125 -6.617 1 98.69 317 ALA A N 1
ATOM 2462 C CA . ALA A 1 317 ? 10.562 27.938 -5.625 1 98.69 317 ALA A CA 1
ATOM 2463 C C . ALA A 1 317 ? 10.844 27.125 -4.363 1 98.69 317 ALA A C 1
ATOM 2465 O O . ALA A 1 317 ? 10.109 26.188 -4.043 1 98.69 317 ALA A O 1
ATOM 2466 N N . THR A 1 318 ? 11.883 27.422 -3.707 1 98.5 318 THR A N 1
ATOM 2467 C CA . THR A 1 318 ? 12.195 26.828 -2.418 1 98.5 318 THR A CA 1
ATOM 2468 C C . THR A 1 318 ? 11.398 27.5 -1.301 1 98.5 318 THR A C 1
ATOM 2470 O O . THR A 1 318 ? 10.805 28.562 -1.503 1 98.5 318 THR A O 1
ATOM 2473 N N . ALA A 1 319 ? 11.422 26.859 -0.178 1 98.62 319 ALA A N 1
ATOM 2474 C CA . ALA A 1 319 ? 10.773 27.469 0.978 1 98.62 319 ALA A CA 1
ATOM 2475 C C . ALA A 1 319 ? 11.367 28.844 1.283 1 98.62 319 ALA A C 1
ATOM 2477 O O . ALA A 1 319 ? 10.633 29.797 1.566 1 98.62 319 ALA A O 1
ATOM 2478 N N . ASP A 1 320 ? 12.664 28.953 1.181 1 98.5 320 ASP A N 1
ATOM 2479 C CA . ASP A 1 320 ? 13.344 30.219 1.427 1 98.5 320 ASP A CA 1
ATOM 2480 C C . ASP A 1 320 ? 12.875 31.297 0.454 1 98.5 320 ASP A C 1
ATOM 2482 O O . ASP A 1 320 ? 12.578 32.438 0.861 1 98.5 320 ASP A O 1
ATOM 2486 N N . GLN A 1 321 ? 12.859 30.953 -0.78 1 98.75 321 GLN A N 1
ATOM 2487 C CA . GLN A 1 321 ? 12.438 31.891 -1.804 1 98.75 321 GLN A CA 1
ATOM 2488 C C . GLN A 1 321 ? 10.992 32.344 -1.586 1 98.75 321 GLN A C 1
ATOM 2490 O O . GLN A 1 321 ? 10.664 33.5 -1.716 1 98.75 321 GLN A O 1
ATOM 2495 N N . LEU A 1 322 ? 10.18 31.406 -1.224 1 98.88 322 LEU A N 1
ATOM 2496 C CA . LEU A 1 322 ? 8.766 31.688 -1.031 1 98.88 322 LEU A CA 1
ATOM 2497 C C . LEU A 1 322 ? 8.547 32.562 0.193 1 98.88 322 LEU A C 1
ATOM 2499 O O . LEU A 1 322 ? 7.637 33.406 0.21 1 98.88 322 LEU A O 1
ATOM 2503 N N . LEU A 1 323 ? 9.344 32.406 1.23 1 98.69 323 LEU A N 1
ATOM 2504 C CA . LEU A 1 323 ? 9.258 33.25 2.414 1 98.69 323 LEU A CA 1
ATOM 2505 C C . LEU A 1 323 ? 9.578 34.688 2.07 1 98.69 323 LEU A C 1
ATOM 2507 O O . LEU A 1 323 ? 9.156 35.625 2.771 1 98.69 323 LEU A O 1
ATOM 2511 N N . GLY A 1 324 ? 10.305 34.906 0.96 1 98.5 324 GLY A N 1
ATOM 2512 C CA . GLY A 1 324 ? 10.633 36.219 0.485 1 98.5 324 GLY A CA 1
ATOM 2513 C C . GLY A 1 324 ? 9.625 36.781 -0.515 1 98.5 324 GLY A C 1
ATOM 2514 O O . GLY A 1 324 ? 9.727 37.938 -0.938 1 98.5 324 GLY A O 1
ATOM 2515 N N . HIS A 1 325 ? 8.711 35.969 -0.911 1 98.62 325 HIS A N 1
ATOM 2516 C CA . HIS A 1 325 ? 7.695 36.375 -1.876 1 98.62 325 HIS A CA 1
ATOM 2517 C C . HIS A 1 325 ? 6.801 37.469 -1.303 1 98.62 325 HIS A C 1
ATOM 2519 O O . HIS A 1 325 ? 6.457 37.469 -0.118 1 98.62 325 HIS A O 1
ATOM 2525 N N . SER A 1 326 ? 6.34 38.406 -2.094 1 98.31 326 SER A N 1
ATOM 2526 C CA . SER A 1 326 ? 5.562 39.562 -1.658 1 98.31 326 SER A CA 1
ATOM 2527 C C . SER A 1 326 ? 4.273 39.125 -0.967 1 98.31 326 SER A C 1
ATOM 2529 O O . SER A 1 326 ? 3.832 39.781 -0.01 1 98.31 326 SER A O 1
ATOM 2531 N N . PHE A 1 327 ? 3.631 38.062 -1.386 1 98.31 327 PHE A N 1
ATOM 2532 C CA . PHE A 1 327 ? 2.408 37.531 -0.792 1 98.31 327 PHE A CA 1
ATOM 2533 C C . PHE A 1 327 ? 2.631 37.188 0.668 1 98.31 327 PHE A C 1
ATOM 2535 O O . PHE A 1 327 ? 1.755 37.375 1.509 1 98.31 327 PHE A O 1
ATOM 2542 N N . ILE A 1 328 ? 3.797 36.594 0.959 1 98.62 328 ILE A N 1
ATOM 2543 C CA . ILE A 1 328 ? 4.129 36.125 2.299 1 98.62 328 ILE A CA 1
ATOM 2544 C C . ILE A 1 328 ? 4.652 37.281 3.141 1 98.62 328 ILE A C 1
ATOM 2546 O O . ILE A 1 328 ? 4.32 37.406 4.32 1 98.62 328 ILE A O 1
ATOM 2550 N N . ARG A 1 329 ? 5.402 38.188 2.557 1 97.81 329 ARG A N 1
ATOM 2551 C CA . ARG A 1 329 ? 5.961 39.344 3.258 1 97.81 329 ARG A CA 1
ATOM 2552 C C . ARG A 1 329 ? 4.859 40.281 3.725 1 97.81 329 ARG A C 1
ATOM 2554 O O . ARG A 1 329 ? 5.051 41.062 4.672 1 97.81 329 ARG A O 1
ATOM 2561 N N . ALA A 1 330 ? 3.785 40.156 3.088 1 96.62 330 ALA A N 1
ATOM 2562 C CA . ALA A 1 330 ? 2.654 41.031 3.451 1 96.62 330 ALA A CA 1
ATOM 2563 C C . ALA A 1 330 ? 2.07 40.594 4.801 1 96.62 330 ALA A C 1
ATOM 2565 O O . ALA A 1 330 ? 1.292 41.344 5.398 1 96.62 330 ALA A O 1
ATOM 2566 N N . VAL A 1 331 ? 2.436 39.438 5.301 1 97.75 331 VAL A N 1
ATOM 2567 C CA . VAL A 1 331 ? 1.924 38.969 6.578 1 97.75 331 VAL A CA 1
ATOM 2568 C C . VAL A 1 331 ? 2.703 39.594 7.723 1 97.75 331 VAL A C 1
ATOM 2570 O O . VAL A 1 331 ? 3.65 39.031 8.25 1 97.75 331 VAL A O 1
ATOM 2573 N N . THR A 1 332 ? 2.213 40.719 8.125 1 96.62 332 THR A N 1
ATOM 2574 C CA . THR A 1 332 ? 2.75 41.375 9.312 1 96.62 332 THR A CA 1
ATOM 2575 C C . THR A 1 332 ? 2.15 40.781 10.578 1 96.62 332 THR A C 1
ATOM 2577 O O . THR A 1 332 ? 1.283 39.906 10.516 1 96.62 332 THR A O 1
ATOM 2580 N N . ALA A 1 333 ? 2.666 41.281 11.688 1 96.38 333 ALA A N 1
ATOM 2581 C CA . ALA A 1 333 ? 2.119 40.812 12.969 1 96.38 333 ALA A CA 1
ATOM 2582 C C . ALA A 1 333 ? 0.627 41.125 13.062 1 96.38 333 ALA A C 1
ATOM 2584 O O . ALA A 1 333 ? -0.144 40.312 13.594 1 96.38 333 ALA A O 1
ATOM 2585 N N . GLU A 1 334 ? 0.306 42.25 12.57 1 96.81 334 GLU A N 1
ATOM 2586 C CA . GLU A 1 334 ? -1.095 42.656 12.602 1 96.81 334 GLU A CA 1
ATOM 2587 C C . GLU A 1 334 ? -1.95 41.75 11.719 1 96.81 334 GLU A C 1
ATOM 2589 O O . GLU A 1 334 ? -3.053 41.375 12.102 1 96.81 334 GLU A O 1
ATOM 2594 N N . VAL A 1 335 ? -1.445 41.469 10.539 1 96.19 335 VAL A N 1
ATOM 2595 C CA . VAL A 1 335 ? -2.162 40.594 9.609 1 96.19 335 VAL A CA 1
ATOM 2596 C C . VAL A 1 335 ? -2.307 39.188 10.211 1 96.19 335 VAL A C 1
ATOM 2598 O O . VAL A 1 335 ? -3.365 38.562 10.102 1 96.19 335 VAL A O 1
ATOM 2601 N N . ALA A 1 336 ? -1.284 38.75 10.805 1 97.62 336 ALA A N 1
ATOM 2602 C CA . ALA A 1 336 ? -1.321 37.438 11.469 1 97.62 336 ALA A CA 1
ATOM 2603 C C . ALA A 1 336 ? -2.396 37.406 12.555 1 97.62 336 ALA A C 1
ATOM 2605 O O . ALA A 1 336 ? -3.15 36.438 12.664 1 97.62 336 ALA A O 1
ATOM 2606 N N . GLN A 1 337 ? -2.451 38.438 13.297 1 97.75 337 GLN A N 1
ATOM 2607 C CA . GLN A 1 337 ? -3.443 38.531 14.359 1 97.75 337 GLN A CA 1
ATOM 2608 C C . GLN A 1 337 ? -4.859 38.531 13.789 1 97.75 337 GLN A C 1
ATOM 2610 O O . GLN A 1 337 ? -5.758 37.906 14.359 1 97.75 337 GLN A O 1
ATOM 2615 N N . GLN A 1 338 ? -5.031 39.25 12.766 1 97.44 338 GLN A N 1
ATOM 2616 C CA . GLN A 1 338 ? -6.336 39.281 12.117 1 97.44 338 GLN A CA 1
ATOM 2617 C C . GLN A 1 338 ? -6.742 37.906 11.625 1 97.44 338 GLN A C 1
ATOM 2619 O O . GLN A 1 338 ? -7.891 37.5 11.797 1 97.44 338 GLN A O 1
ATOM 2624 N N . ALA A 1 339 ? -5.801 37.25 10.969 1 97.81 339 ALA A N 1
ATOM 2625 C CA . ALA A 1 339 ? -6.062 35.906 10.477 1 97.81 339 ALA A CA 1
ATOM 2626 C C . ALA A 1 339 ? -6.41 34.969 11.625 1 97.81 339 ALA A C 1
ATOM 2628 O O . ALA A 1 339 ? -7.352 34.188 11.523 1 97.81 339 ALA A O 1
ATOM 2629 N N . GLN A 1 340 ? -5.672 35.031 12.664 1 98.06 340 GLN A N 1
ATOM 2630 C CA . GLN A 1 340 ? -5.91 34.188 13.836 1 98.06 340 GLN A CA 1
ATOM 2631 C C . GLN A 1 340 ? -7.301 34.438 14.414 1 98.06 340 GLN A C 1
ATOM 2633 O O . GLN A 1 340 ? -8.031 33.469 14.719 1 98.06 340 GLN A O 1
ATOM 2638 N N . GLN A 1 341 ? -7.605 35.656 14.555 1 97.12 341 GLN A N 1
ATOM 2639 C CA . GLN A 1 341 ? -8.914 36.031 15.094 1 97.12 341 GLN A CA 1
ATOM 2640 C C . GLN A 1 341 ? -10.039 35.5 14.211 1 97.12 341 GLN A C 1
ATOM 2642 O O . GLN A 1 341 ? -11.047 35 14.711 1 97.12 341 GLN A O 1
ATOM 2647 N N . TRP A 1 342 ? -9.883 35.656 12.961 1 96.56 342 TRP A N 1
ATOM 2648 C CA . TRP A 1 342 ? -10.883 35.125 12.031 1 96.56 342 TRP A CA 1
ATOM 2649 C C . TRP A 1 342 ? -11.062 33.625 12.211 1 96.56 342 TRP A C 1
ATOM 2651 O O . TRP A 1 342 ? -12.195 33.125 12.258 1 96.56 342 TRP A O 1
ATOM 2661 N N . ILE A 1 343 ? -9.984 32.875 12.25 1 97 343 ILE A N 1
ATOM 2662 C CA . ILE A 1 343 ? -10.016 31.406 12.391 1 97 343 ILE A CA 1
ATOM 2663 C C . ILE A 1 343 ? -10.75 31.047 13.68 1 97 343 ILE A C 1
ATOM 2665 O O . ILE A 1 343 ? -11.602 30.156 13.68 1 97 343 ILE A O 1
ATOM 2669 N N . ILE A 1 344 ? -10.367 31.734 14.75 1 96.31 344 ILE A N 1
ATOM 2670 C CA . ILE A 1 344 ? -10.977 31.453 16.047 1 96.31 344 ILE A CA 1
ATOM 2671 C C . ILE A 1 344 ? -12.477 31.688 15.977 1 96.31 344 ILE A C 1
ATOM 2673 O O . ILE A 1 344 ? -13.266 30.875 16.469 1 96.31 344 ILE A O 1
ATOM 2677 N N . GLN A 1 345 ? -12.875 32.719 15.344 1 94.19 345 GLN A N 1
ATOM 2678 C CA . GLN A 1 345 ? -14.289 33.062 15.234 1 94.19 345 GLN A CA 1
ATOM 2679 C C . GLN A 1 345 ? -15.055 32 14.445 1 94.19 345 GLN A C 1
ATOM 2681 O O . GLN A 1 345 ? -16.172 31.641 14.82 1 94.19 345 GLN A O 1
ATOM 2686 N N . VAL A 1 346 ? -14.508 31.578 13.398 1 92.81 346 VAL A N 1
ATOM 2687 C CA . VAL A 1 346 ? -15.188 30.641 12.516 1 92.81 346 VAL A CA 1
ATOM 2688 C C . VAL A 1 346 ? -15.266 29.266 13.172 1 92.81 346 VAL A C 1
ATOM 2690 O O . VAL A 1 346 ? -16.219 28.516 12.953 1 92.81 346 VAL A O 1
ATOM 2693 N N . THR A 1 347 ? -14.297 28.859 13.953 1 91.06 347 THR A N 1
ATOM 2694 C CA . THR A 1 347 ? -14.219 27.516 14.516 1 91.06 347 THR A CA 1
ATOM 2695 C C . THR A 1 347 ? -14.977 27.438 15.836 1 91.06 347 THR A C 1
ATOM 2697 O O . THR A 1 347 ? -15.328 26.344 16.297 1 91.06 347 THR A O 1
ATOM 2700 N N . THR A 1 348 ? -15.133 28.469 16.625 1 83.69 348 THR A N 1
ATOM 2701 C CA . THR A 1 348 ? -15.758 28.438 17.938 1 83.69 348 THR A CA 1
ATOM 2702 C C . THR A 1 348 ? -17.234 28.828 17.844 1 83.69 348 THR A C 1
ATOM 2704 O O . THR A 1 348 ? -18 28.562 18.766 1 83.69 348 THR A O 1
ATOM 2707 N N . THR A 1 349 ? -17.672 29.641 16.922 1 66.88 349 THR A N 1
ATOM 2708 C CA . THR A 1 349 ? -19.047 30.109 16.875 1 66.88 349 THR A CA 1
ATOM 2709 C C . THR A 1 349 ? -19.969 29.016 16.328 1 66.88 349 THR A C 1
ATOM 2711 O O . THR A 1 349 ? -19.703 28.438 15.281 1 66.88 349 THR A O 1
ATOM 2714 N N . THR A 1 350 ? -20.688 28.156 17.172 1 55.25 350 THR A N 1
ATOM 2715 C CA . THR A 1 350 ? -21.766 27.25 16.797 1 55.25 350 THR A CA 1
ATOM 2716 C C . THR A 1 350 ? -22.703 27.906 15.789 1 55.25 350 THR A C 1
ATOM 2718 O O . THR A 1 350 ? -23.094 29.062 15.961 1 55.25 350 THR A O 1
ATOM 2721 N N . PRO A 1 351 ? -22.844 27.375 14.523 1 47.81 351 PRO A N 1
ATOM 2722 C CA . PRO A 1 351 ? -23.828 28.016 13.656 1 47.81 351 PRO A CA 1
ATOM 2723 C C . PRO A 1 351 ? -25.141 28.312 14.375 1 47.81 351 PRO A C 1
ATOM 2725 O O . PRO A 1 351 ? -25.594 27.516 15.203 1 47.81 351 PRO A O 1
ATOM 2728 N N . THR A 1 352 ? -25.484 29.594 14.641 1 36.56 352 THR A N 1
ATOM 2729 C CA . THR A 1 352 ? -26.875 29.812 14.992 1 36.56 352 THR A CA 1
ATOM 2730 C C . THR A 1 352 ? -27.797 29.094 14.023 1 36.56 352 THR A C 1
ATOM 2732 O O . THR A 1 352 ? -27.578 29.094 12.812 1 36.56 352 THR A O 1
ATOM 2735 N N . MET B 1 1 ? 45.688 20.812 -15.867 1 24.48 1 MET B N 1
ATOM 2736 C CA . MET B 1 1 ? 45.562 20.562 -14.438 1 24.48 1 MET B CA 1
ATOM 2737 C C . MET B 1 1 ? 44.125 20.125 -14.086 1 24.48 1 MET B C 1
ATOM 2739 O O . MET B 1 1 ? 43.188 20.922 -14.156 1 24.48 1 MET B O 1
ATOM 2743 N N . THR B 1 2 ? 43.688 18.953 -14.391 1 26.12 2 THR B N 1
ATOM 2744 C CA . THR B 1 2 ? 42.375 18.375 -14.633 1 26.12 2 THR B CA 1
ATOM 2745 C C . THR B 1 2 ? 41.625 18.125 -13.312 1 26.12 2 THR B C 1
ATOM 2747 O O . THR B 1 2 ? 42.125 17.375 -12.469 1 26.12 2 THR B O 1
ATOM 2750 N N . SER B 1 3 ? 41.094 19.141 -12.711 1 27.88 3 SER B N 1
ATOM 2751 C CA . SER B 1 3 ? 40.594 19.234 -11.344 1 27.88 3 SER B CA 1
ATOM 2752 C C . SER B 1 3 ? 39.531 18.156 -11.07 1 27.88 3 SER B C 1
ATOM 2754 O O . SER B 1 3 ? 38.562 18.016 -11.828 1 27.88 3 SER B O 1
ATOM 2756 N N . GLY B 1 4 ? 39.906 17.047 -10.508 1 26.33 4 GLY B N 1
ATOM 2757 C CA . GLY B 1 4 ? 39.281 15.789 -10.164 1 26.33 4 GLY B CA 1
ATOM 2758 C C . GLY B 1 4 ? 38.031 15.961 -9.312 1 26.33 4 GLY B C 1
ATOM 2759 O O . GLY B 1 4 ? 38.062 16.719 -8.336 1 26.33 4 GLY B O 1
ATOM 2760 N N . LYS B 1 5 ? 36.969 15.93 -9.922 1 29.69 5 LYS B N 1
ATOM 2761 C CA . LYS B 1 5 ? 35.656 16.125 -9.258 1 29.69 5 LYS B CA 1
ATOM 2762 C C . LYS B 1 5 ? 35.531 15.242 -8.023 1 29.69 5 LYS B C 1
ATOM 2764 O O . LYS B 1 5 ? 35.75 14.031 -8.102 1 29.69 5 LYS B O 1
ATOM 2769 N N . PRO B 1 6 ? 35.812 15.734 -6.812 1 25.48 6 PRO B N 1
ATOM 2770 C CA . PRO B 1 6 ? 35.781 14.867 -5.633 1 25.48 6 PRO B CA 1
ATOM 2771 C C . PRO B 1 6 ? 34.5 14.055 -5.504 1 25.48 6 PRO B C 1
ATOM 2773 O O . PRO B 1 6 ? 33.406 14.555 -5.801 1 25.48 6 PRO B O 1
ATOM 2776 N N . ARG B 1 7 ? 34.562 12.766 -5.805 1 26.66 7 ARG B N 1
ATOM 2777 C CA . ARG B 1 7 ? 33.5 11.773 -5.625 1 26.66 7 ARG B CA 1
ATOM 2778 C C . ARG B 1 7 ? 32.938 11.812 -4.207 1 26.66 7 ARG B C 1
ATOM 2780 O O . ARG B 1 7 ? 33.688 11.617 -3.236 1 26.66 7 ARG B O 1
ATOM 2787 N N . LEU B 1 8 ? 32.062 12.719 -3.959 1 22.7 8 LEU B N 1
ATOM 2788 C CA . LEU B 1 8 ? 31.438 12.797 -2.646 1 22.7 8 LEU B CA 1
ATOM 2789 C C . LEU B 1 8 ? 30.969 11.422 -2.189 1 22.7 8 LEU B C 1
ATOM 2791 O O . LEU B 1 8 ? 30.109 10.812 -2.836 1 22.7 8 LEU B O 1
ATOM 2795 N N . THR B 1 9 ? 31.875 10.578 -1.729 1 24.95 9 THR B N 1
ATOM 2796 C CA . THR B 1 9 ? 31.609 9.289 -1.105 1 24.95 9 THR B CA 1
ATOM 2797 C C . THR B 1 9 ? 30.625 9.438 0.042 1 24.95 9 THR B C 1
ATOM 2799 O O . THR B 1 9 ? 30.938 10.047 1.068 1 24.95 9 THR B O 1
ATOM 2802 N N . VAL B 1 10 ? 29.531 9.844 -0.246 1 26.27 10 VAL B N 1
ATOM 2803 C CA . VAL B 1 10 ? 28.562 9.898 0.837 1 26.27 10 VAL B CA 1
ATOM 2804 C C . VAL B 1 10 ? 28.547 8.57 1.591 1 26.27 10 VAL B C 1
ATOM 2806 O O . VAL B 1 10 ? 28.391 7.512 0.985 1 26.27 10 VAL B O 1
ATOM 2809 N N . ASP B 1 11 ? 29.266 8.492 2.613 1 26.53 11 ASP B N 1
ATOM 2810 C CA . ASP B 1 11 ? 29.281 7.367 3.545 1 26.53 11 ASP B CA 1
ATOM 2811 C C . ASP B 1 11 ? 27.875 6.793 3.74 1 26.53 11 ASP B C 1
ATOM 2813 O O . ASP B 1 11 ? 26.953 7.504 4.164 1 26.53 11 ASP B O 1
ATOM 2817 N N . VAL B 1 12 ? 27.531 5.953 2.955 1 29.44 12 VAL B N 1
ATOM 2818 C CA . VAL B 1 12 ? 26.297 5.18 3.021 1 29.44 12 VAL B CA 1
ATOM 2819 C C . VAL B 1 12 ? 26.125 4.609 4.426 1 29.44 12 VAL B C 1
ATOM 2821 O O . VAL B 1 12 ? 26.953 3.822 4.891 1 29.44 12 VAL B O 1
ATOM 2824 N N . PRO B 1 13 ? 25.562 5.422 5.348 1 31.98 13 PRO B N 1
ATOM 2825 C CA . PRO B 1 13 ? 25.547 4.875 6.707 1 31.98 13 PRO B CA 1
ATOM 2826 C C . PRO B 1 13 ? 25.266 3.375 6.738 1 31.98 13 PRO B C 1
ATOM 2828 O O . PRO B 1 13 ? 24.703 2.83 5.789 1 31.98 13 PRO B O 1
ATOM 2831 N N . VAL B 1 14 ? 25.781 2.648 7.738 1 31.41 14 VAL B N 1
ATOM 2832 C CA . VAL B 1 14 ? 25.703 1.24 8.109 1 31.41 14 VAL B CA 1
ATOM 2833 C C . VAL B 1 14 ? 24.266 0.742 7.902 1 31.41 14 VAL B C 1
ATOM 2835 O O . VAL B 1 14 ? 23.312 1.446 8.219 1 31.41 14 VAL B O 1
ATOM 2838 N N . LYS B 1 15 ? 24.094 -0.246 7.203 1 37.19 15 LYS B N 1
ATOM 2839 C CA . LYS B 1 15 ? 22.844 -0.945 6.895 1 37.19 15 LYS B CA 1
ATOM 2840 C C . LYS B 1 15 ? 21.969 -1.084 8.141 1 37.19 15 LYS B C 1
ATOM 2842 O O . LYS B 1 15 ? 22.391 -1.68 9.133 1 37.19 15 LYS B O 1
ATOM 2847 N N . PRO B 1 16 ? 21.094 -0.161 8.516 1 37.91 16 PRO B N 1
ATOM 2848 C CA . PRO B 1 16 ? 20.344 -0.304 9.773 1 37.91 16 PRO B CA 1
ATOM 2849 C C . PRO B 1 16 ? 19.922 -1.745 10.039 1 37.91 16 PRO B C 1
ATOM 2851 O O . PRO B 1 16 ? 19.562 -2.471 9.109 1 37.91 16 PRO B O 1
ATOM 2854 N N . ASP B 1 17 ? 20.406 -2.449 11.016 1 40.34 17 ASP B N 1
ATOM 2855 C CA . ASP B 1 17 ? 20.031 -3.768 11.516 1 40.34 17 ASP B CA 1
ATOM 2856 C C . ASP B 1 17 ? 18.516 -3.965 11.453 1 40.34 17 ASP B C 1
ATOM 2858 O O . ASP B 1 17 ? 17.75 -3.217 12.078 1 40.34 17 ASP B O 1
ATOM 2862 N N . ASP B 1 18 ? 17.984 -4.336 10.43 1 50.28 18 ASP B N 1
ATOM 2863 C CA . ASP B 1 18 ? 16.594 -4.684 10.109 1 50.28 18 ASP B CA 1
ATOM 2864 C C . ASP B 1 18 ? 16 -5.625 11.156 1 50.28 18 ASP B C 1
ATOM 2866 O O . ASP B 1 18 ? 14.945 -6.219 10.938 1 50.28 18 ASP B O 1
ATOM 2870 N N . SER B 1 19 ? 16.812 -5.805 12.219 1 54 19 SER B N 1
ATOM 2871 C CA . SER B 1 19 ? 16.312 -6.734 13.219 1 54 19 SER B CA 1
ATOM 2872 C C . SER B 1 19 ? 15.289 -6.07 14.125 1 54 19 SER B C 1
ATOM 2874 O O . SER B 1 19 ? 15.367 -4.867 14.391 1 54 19 SER B O 1
ATOM 2876 N N . PHE B 1 20 ? 14.117 -6.52 14.203 1 60.88 20 PHE B N 1
ATOM 2877 C CA . PHE B 1 20 ? 13.188 -6.039 15.211 1 60.88 20 PHE B CA 1
ATOM 2878 C C . PHE B 1 20 ? 12.719 -7.18 16.109 1 60.88 20 PHE B C 1
ATOM 2880 O O . PHE B 1 20 ? 12.719 -8.344 15.695 1 60.88 20 PHE B O 1
ATOM 2887 N N . LYS B 1 21 ? 12.758 -6.863 17.406 1 63.12 21 LYS B N 1
ATOM 2888 C CA . LYS B 1 21 ? 12.18 -7.762 18.406 1 63.12 21 LYS B CA 1
ATOM 2889 C C . LYS B 1 21 ? 10.992 -7.113 19.109 1 63.12 21 LYS B C 1
ATOM 2891 O O . LYS B 1 21 ? 11.047 -5.938 19.484 1 63.12 21 LYS B O 1
ATOM 2896 N N . ALA B 1 22 ? 9.844 -7.77 18.938 1 62.72 22 ALA B N 1
ATOM 2897 C CA . ALA B 1 22 ? 8.695 -7.254 19.656 1 62.72 22 ALA B CA 1
ATOM 2898 C C . ALA B 1 22 ? 8.172 -8.281 20.656 1 62.72 22 ALA B C 1
ATOM 2900 O O . ALA B 1 22 ? 8.055 -9.469 20.328 1 62.72 22 ALA B O 1
ATOM 2901 N N . SER B 1 23 ? 8.258 -7.891 21.875 1 65.38 23 SER B N 1
ATOM 2902 C CA . SER B 1 23 ? 7.598 -8.648 22.938 1 65.38 23 SER B CA 1
ATOM 2903 C C . SER B 1 23 ? 6.336 -7.941 23.422 1 65.38 23 SER B C 1
ATOM 2905 O O . SER B 1 23 ? 5.867 -6.996 22.781 1 65.38 23 SER B O 1
ATOM 2907 N N . ASP B 1 24 ? 5.734 -8.453 24.422 1 65.19 24 ASP B N 1
ATOM 2908 C CA . ASP B 1 24 ? 4.535 -7.832 24.984 1 65.19 24 ASP B CA 1
ATOM 2909 C C . ASP B 1 24 ? 4.824 -6.406 25.453 1 65.19 24 ASP B C 1
ATOM 2911 O O . ASP B 1 24 ? 3.973 -5.523 25.328 1 65.19 24 ASP B O 1
ATOM 2915 N N . THR B 1 25 ? 6.109 -6.258 25.875 1 66.69 25 THR B N 1
ATOM 2916 C CA . THR B 1 25 ? 6.309 -4.988 26.562 1 66.69 25 THR B CA 1
ATOM 2917 C C . THR B 1 25 ? 7.473 -4.215 25.938 1 66.69 25 THR B C 1
ATOM 2919 O O . THR B 1 25 ? 7.727 -3.066 26.312 1 66.69 25 THR B O 1
ATOM 2922 N N . ILE B 1 26 ? 8.234 -4.863 25.047 1 68.31 26 ILE B N 1
ATOM 2923 C CA . ILE B 1 26 ? 9.406 -4.184 24.5 1 68.31 26 ILE B CA 1
ATOM 2924 C C . ILE B 1 26 ? 9.398 -4.289 22.984 1 68.31 26 ILE B C 1
ATOM 2926 O O . ILE B 1 26 ? 9.109 -5.352 22.438 1 68.31 26 ILE B O 1
ATOM 2930 N N . PHE B 1 27 ? 9.602 -3.162 22.406 1 72.25 27 PHE B N 1
ATOM 2931 C CA . PHE B 1 27 ? 9.797 -3.084 20.969 1 72.25 27 PHE B CA 1
ATOM 2932 C C . PHE B 1 27 ? 11.164 -2.504 20.641 1 72.25 27 PHE B C 1
ATOM 2934 O O . PHE B 1 27 ? 11.5 -1.402 21.078 1 72.25 27 PHE B O 1
ATOM 2941 N N . THR B 1 28 ? 11.969 -3.326 20.078 1 68.12 28 THR B N 1
ATOM 2942 C CA . THR B 1 28 ? 13.312 -2.877 19.719 1 68.12 28 THR B CA 1
ATOM 2943 C C . THR B 1 28 ? 13.492 -2.881 18.203 1 68.12 28 THR B C 1
ATOM 2945 O O . THR B 1 28 ? 13.125 -3.85 17.531 1 68.12 28 THR B O 1
ATOM 2948 N N . THR B 1 29 ? 13.812 -1.789 17.688 1 66.69 29 THR B N 1
ATOM 2949 C CA . THR B 1 29 ? 14.156 -1.689 16.266 1 66.69 29 THR B CA 1
ATOM 2950 C C . THR B 1 29 ? 15.391 -0.818 16.078 1 66.69 29 THR B C 1
ATOM 2952 O O . THR B 1 29 ? 15.438 0.32 16.547 1 66.69 29 THR B O 1
ATOM 2955 N N . GLY B 1 30 ? 16.328 -1.38 15.336 1 63.06 30 GLY B N 1
ATOM 2956 C CA . GLY B 1 30 ? 17.594 -0.665 15.25 1 63.06 30 GLY B CA 1
ATOM 2957 C C . GLY B 1 30 ? 18.172 -0.32 16.609 1 63.06 30 GLY B C 1
ATOM 2958 O O . GLY B 1 30 ? 18.375 -1.201 17.453 1 63.06 30 GLY B O 1
ATOM 2959 N N . ASN B 1 31 ? 18.391 0.988 16.797 1 64.19 31 ASN B N 1
ATOM 2960 C CA . ASN B 1 31 ? 18.969 1.441 18.047 1 64.19 31 ASN B CA 1
ATOM 2961 C C . ASN B 1 31 ? 17.906 2.006 18.984 1 64.19 31 ASN B C 1
ATOM 2963 O O . ASN B 1 31 ? 18.219 2.637 20 1 64.19 31 ASN B O 1
ATOM 2967 N N . LEU B 1 32 ? 16.672 1.733 18.516 1 72.56 32 LEU B N 1
ATOM 2968 C CA . LEU B 1 32 ? 15.57 2.287 19.312 1 72.56 32 LEU B CA 1
ATOM 2969 C C . LEU B 1 32 ? 14.875 1.195 20.109 1 72.56 32 LEU B C 1
ATOM 2971 O O . LEU B 1 32 ? 14.555 0.13 19.578 1 72.56 32 LEU B O 1
ATOM 2975 N N . HIS B 1 33 ? 14.836 1.41 21.344 1 74.81 33 HIS B N 1
ATOM 2976 C CA . HIS B 1 33 ? 14.086 0.572 22.266 1 74.81 33 HIS B CA 1
ATOM 2977 C C . HIS B 1 33 ? 12.898 1.322 22.859 1 74.81 33 HIS B C 1
ATOM 2979 O O . HIS B 1 33 ? 13.039 2.436 23.359 1 74.81 33 HIS B O 1
ATOM 2985 N N . ILE B 1 34 ? 11.711 0.79 22.641 1 77.5 34 ILE B N 1
ATOM 2986 C CA . ILE B 1 34 ? 10.492 1.434 23.141 1 77.5 34 ILE B CA 1
ATOM 2987 C C . ILE B 1 34 ? 9.75 0.483 24.078 1 77.5 34 ILE B C 1
ATOM 2989 O O . ILE B 1 34 ? 9.578 -0.697 23.766 1 77.5 34 ILE B O 1
ATOM 2993 N N . ASP B 1 35 ? 9.461 0.893 25.219 1 78.94 35 ASP B N 1
ATOM 2994 C CA . ASP B 1 35 ? 8.648 0.123 26.156 1 78.94 35 ASP B CA 1
ATOM 2995 C C . ASP B 1 35 ? 7.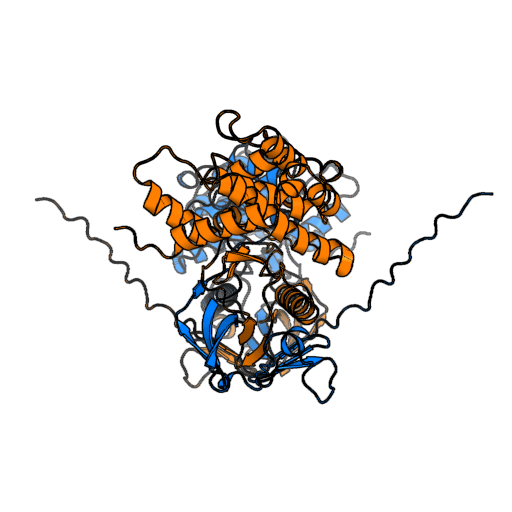605 1.01 26.844 1 78.94 35 ASP B C 1
ATOM 2997 O O . ASP B 1 35 ? 7.293 2.096 26.344 1 78.94 35 ASP B O 1
ATOM 3001 N N . ARG B 1 36 ? 6.941 0.546 27.875 1 76.88 36 ARG B N 1
ATOM 3002 C CA . ARG B 1 36 ? 5.875 1.281 28.547 1 76.88 36 ARG B CA 1
ATOM 3003 C C . ARG B 1 36 ? 6.41 2.551 29.203 1 76.88 36 ARG B C 1
ATOM 3005 O O . ARG B 1 36 ? 5.637 3.443 29.562 1 76.88 36 ARG B O 1
ATOM 3012 N N . SER B 1 37 ? 7.734 2.648 29.328 1 74.5 37 SER B N 1
ATOM 3013 C CA . SER B 1 37 ? 8.336 3.777 30.031 1 74.5 37 SER B CA 1
ATOM 3014 C C . SER B 1 37 ? 8.891 4.805 29.047 1 74.5 37 SER B C 1
ATOM 3016 O O . SER B 1 37 ? 9.242 5.918 29.438 1 74.5 37 SER B O 1
ATOM 3018 N N . GLY B 1 38 ? 9.008 4.402 27.781 1 77.25 38 GLY B N 1
ATOM 3019 C CA . GLY B 1 38 ? 9.43 5.414 26.828 1 77.25 38 GLY B CA 1
ATOM 3020 C C . GLY B 1 38 ? 10.398 4.887 25.781 1 77.25 38 GLY B C 1
ATOM 3021 O O . GLY B 1 38 ? 10.422 3.686 25.5 1 77.25 38 GLY B O 1
ATOM 3022 N N . VAL B 1 39 ? 11.055 5.852 25.094 1 75.44 39 VAL B N 1
ATOM 3023 C CA . VAL B 1 39 ? 11.977 5.543 24 1 75.44 39 VAL B CA 1
ATOM 3024 C C . VAL B 1 39 ? 13.422 5.633 24.5 1 75.44 39 VAL B C 1
ATOM 3026 O O . VAL B 1 39 ? 13.781 6.586 25.203 1 75.44 39 VAL B O 1
ATOM 3029 N N . TYR B 1 40 ? 14.219 4.645 24.266 1 71.06 40 TYR B N 1
ATOM 3030 C CA . TYR B 1 40 ? 15.625 4.617 24.656 1 71.06 40 TYR B CA 1
ATOM 3031 C C . TYR B 1 40 ? 16.516 4.402 23.438 1 71.06 40 TYR B C 1
ATOM 3033 O O . TYR B 1 40 ? 16.156 3.645 22.516 1 71.06 40 TYR B O 1
ATOM 3041 N N . ARG B 1 41 ? 17.422 5.348 23.297 1 64.25 41 ARG B N 1
ATOM 3042 C CA . ARG B 1 41 ? 18.438 5.102 22.281 1 64.25 41 ARG B CA 1
ATOM 3043 C C . ARG B 1 41 ? 19.562 4.23 22.828 1 64.25 41 ARG B C 1
ATOM 3045 O O . ARG B 1 41 ? 20.031 4.449 23.938 1 64.25 41 ARG B O 1
ATOM 3052 N N . ASP B 1 42 ? 20.125 3.35 22.172 1 56.16 42 ASP B N 1
ATOM 3053 C CA . ASP B 1 42 ? 21.234 2.479 22.578 1 56.16 42 ASP B CA 1
ATOM 3054 C C . ASP B 1 42 ? 20.938 1.819 23.922 1 56.16 42 ASP B C 1
ATOM 3056 O O . ASP B 1 42 ? 20.094 2.293 24.688 1 56.16 42 ASP B O 1
ATOM 3060 N N . SER B 1 43 ? 21.078 0.512 24.094 1 47.59 43 SER B N 1
ATOM 3061 C CA . SER B 1 43 ? 20.844 -0.267 25.297 1 47.59 43 SER B CA 1
ATOM 3062 C C . SER B 1 43 ? 21.031 0.587 26.547 1 47.59 43 SER B C 1
ATOM 3064 O O . SER B 1 43 ? 20.953 0.082 27.672 1 47.59 43 SER B O 1
ATOM 3066 N N . GLY B 1 44 ? 21.328 1.827 26.391 1 46.31 44 GLY B N 1
ATOM 3067 C CA . GLY B 1 44 ? 21.641 2.477 27.656 1 46.31 44 GLY B CA 1
ATOM 3068 C C . GLY B 1 44 ? 20.422 2.977 28.391 1 46.31 44 GLY B C 1
ATOM 3069 O O . GLY B 1 44 ? 19.297 2.863 27.891 1 46.31 44 GLY B O 1
ATOM 3070 N N . SER B 1 45 ? 20.609 3.703 29.766 1 51.75 45 SER B N 1
ATOM 3071 C CA . SER B 1 45 ? 19.875 3.895 31.016 1 51.75 45 SER B CA 1
ATOM 3072 C C . SER B 1 45 ? 18.656 4.77 30.797 1 51.75 45 SER B C 1
ATOM 3074 O O . SER B 1 45 ? 17.578 4.488 31.359 1 51.75 45 SER B O 1
ATOM 3076 N N . GLN B 1 46 ? 18.812 6.141 30.469 1 50 46 GLN B N 1
ATOM 3077 C CA . GLN B 1 46 ? 17.703 7.051 30.766 1 50 46 GLN B CA 1
ATOM 3078 C C . GLN B 1 46 ? 16.875 7.328 29.5 1 50 46 GLN B C 1
ATOM 3080 O O . GLN B 1 46 ? 17.438 7.457 28.406 1 50 46 GLN B O 1
ATOM 3085 N N . PRO B 1 47 ? 15.633 7.023 29.547 1 54.19 47 PRO B N 1
ATOM 3086 C CA . PRO B 1 47 ? 14.766 7.418 28.438 1 54.19 47 PRO B CA 1
ATOM 3087 C C . PRO B 1 47 ? 15.141 8.773 27.844 1 54.19 47 PRO B C 1
ATOM 3089 O O . PRO B 1 47 ? 15.555 9.68 28.578 1 54.19 47 PRO B O 1
ATOM 3092 N N . VAL B 1 48 ? 15.5 8.852 26.594 1 51.94 48 VAL B N 1
ATOM 3093 C CA . VAL B 1 48 ? 15.844 10.094 25.906 1 51.94 48 VAL B CA 1
ATOM 3094 C C . VAL B 1 48 ? 14.648 11.039 25.922 1 51.94 48 VAL B C 1
ATOM 3096 O O . VAL B 1 48 ? 13.539 10.656 25.531 1 51.94 48 VAL B O 1
ATOM 3099 N N . ALA B 1 49 ? 14.688 11.969 26.859 1 50.16 49 ALA B N 1
ATOM 3100 C CA . ALA B 1 49 ? 13.656 13 26.859 1 50.16 49 ALA B CA 1
ATOM 3101 C C . ALA B 1 49 ? 13.688 13.805 25.578 1 50.16 49 ALA B C 1
ATOM 3103 O O . ALA B 1 49 ? 14.758 14.109 25.047 1 50.16 49 ALA B O 1
ATOM 3104 N N . SER B 1 50 ? 12.586 13.828 24.766 1 55.22 50 SER B N 1
ATOM 3105 C CA . SER B 1 50 ? 12.516 14.688 23.594 1 55.22 50 SER B CA 1
ATOM 3106 C C . SER B 1 50 ? 12.812 16.141 23.953 1 55.22 50 SER B C 1
ATOM 3108 O O . SER B 1 50 ? 12.516 16.578 25.062 1 55.22 50 SER B O 1
ATOM 3110 N N . PRO B 1 51 ? 13.703 16.844 23.219 1 48.03 51 PRO B N 1
ATOM 3111 C CA . PRO B 1 51 ? 13.93 18.266 23.5 1 48.03 51 PRO B CA 1
ATOM 3112 C C . PRO B 1 51 ? 12.633 19 23.812 1 48.03 51 PRO B C 1
ATOM 3114 O O . PRO B 1 51 ? 12.625 19.906 24.656 1 48.03 51 PRO B O 1
ATOM 3117 N N . ALA B 1 52 ? 11.602 18.719 23.062 1 50.12 52 ALA B N 1
ATOM 3118 C CA . ALA B 1 52 ? 10.352 19.438 23.281 1 50.12 52 ALA B CA 1
ATOM 3119 C C . ALA B 1 52 ? 9.812 19.172 24.688 1 50.12 52 ALA B C 1
ATOM 3121 O O . ALA B 1 52 ? 9.195 20.062 25.297 1 50.12 52 ALA B O 1
ATOM 3122 N N . SER B 1 53 ? 9.961 17.906 25.109 1 48.97 53 SER B N 1
ATOM 3123 C CA . SER B 1 53 ? 9.539 17.641 26.484 1 48.97 53 SER B CA 1
ATOM 3124 C C . SER B 1 53 ? 10.289 18.516 27.484 1 48.97 53 SER B C 1
ATOM 3126 O O . SER B 1 53 ? 9.75 18.891 28.516 1 48.97 53 SER B O 1
ATOM 3128 N N . GLN B 1 54 ? 11.508 18.766 27.172 1 45.03 54 GLN B N 1
ATOM 3129 C CA . GLN B 1 54 ? 12.273 19.625 28.062 1 45.03 54 GLN B CA 1
ATOM 3130 C C . GLN B 1 54 ? 11.836 21.078 27.938 1 45.03 54 GLN B C 1
ATOM 3132 O O . GLN B 1 54 ? 11.852 21.828 28.922 1 45.03 54 GLN B O 1
ATOM 3137 N N . ALA B 1 55 ? 11.711 21.531 26.719 1 45.16 55 ALA B N 1
ATOM 3138 C CA . ALA B 1 55 ? 11.523 22.969 26.531 1 45.16 55 ALA B CA 1
ATOM 3139 C C . ALA B 1 55 ? 10.125 23.406 26.984 1 45.16 55 ALA B C 1
ATOM 3141 O O . ALA B 1 55 ? 9.969 24.422 27.656 1 45.16 55 ALA B O 1
ATOM 3142 N N . SER B 1 56 ? 9.133 22.797 26.172 1 48.59 56 SER B N 1
ATOM 3143 C CA . SER B 1 56 ? 7.887 23.516 26.406 1 48.59 56 SER B CA 1
ATOM 3144 C C . SER B 1 56 ? 7.395 23.312 27.844 1 48.59 56 SER B C 1
ATOM 3146 O O . SER B 1 56 ? 7.191 24.281 28.578 1 48.59 56 SER B O 1
ATOM 3148 N N . SER B 1 57 ? 6.539 22.344 28.125 1 51.88 57 SER B N 1
ATOM 3149 C CA . SER B 1 57 ? 5.715 22.406 29.328 1 51.88 57 SER B CA 1
ATOM 3150 C C . SER B 1 57 ? 6.355 21.641 30.484 1 51.88 57 SER B C 1
ATOM 3152 O O . SER B 1 57 ? 5.828 21.625 31.594 1 51.88 57 SER B O 1
ATOM 3154 N N . GLY B 1 58 ? 7.688 21.297 30.328 1 61.69 58 GLY B N 1
ATOM 3155 C CA . GLY B 1 58 ? 8.227 20.625 31.5 1 61.69 58 GLY B CA 1
ATOM 3156 C C . GLY B 1 58 ? 7.527 19.312 31.812 1 61.69 58 GLY B C 1
ATOM 3157 O O . GLY B 1 58 ? 7.684 18.75 32.906 1 61.69 58 GLY B O 1
ATOM 3158 N N . VAL B 1 59 ? 6.605 18.891 30.984 1 69.88 59 VAL B N 1
ATOM 3159 C CA . VAL B 1 59 ? 5.828 17.703 31.328 1 69.88 59 VAL B CA 1
ATOM 3160 C C . VAL B 1 59 ? 6.555 16.453 30.844 1 69.88 59 VAL B C 1
ATOM 3162 O O . VAL B 1 59 ? 6.906 16.344 29.656 1 69.88 59 VAL B O 1
ATOM 3165 N N . LEU B 1 60 ? 6.922 15.672 31.781 1 74.69 60 LEU B N 1
ATOM 3166 C CA . LEU B 1 60 ? 7.539 14.383 31.5 1 74.69 60 LEU B CA 1
ATOM 3167 C C . LEU B 1 60 ? 6.555 13.242 31.734 1 74.69 60 LEU B C 1
ATOM 3169 O O . LEU B 1 60 ? 6.004 13.117 32.844 1 74.69 60 LEU B O 1
ATOM 3173 N N . ILE B 1 61 ? 6.262 12.531 30.656 1 82.56 61 ILE B N 1
ATOM 3174 C CA . ILE B 1 61 ? 5.418 11.352 30.797 1 82.56 61 ILE B CA 1
ATOM 3175 C C . ILE B 1 61 ? 6.285 10.117 31.047 1 82.56 61 ILE B C 1
ATOM 3177 O O . ILE B 1 61 ? 7.133 9.773 30.219 1 82.56 61 ILE B O 1
ATOM 3181 N N . LYS B 1 62 ? 6.066 9.445 32.125 1 78.38 62 LYS B N 1
ATOM 3182 C CA . LYS B 1 62 ? 6.965 8.375 32.531 1 78.38 62 LYS B CA 1
ATOM 3183 C C . LYS B 1 62 ? 6.453 7.012 32.094 1 78.38 62 LYS B C 1
ATOM 3185 O O . LYS B 1 62 ? 7.219 6.047 32.031 1 78.38 62 LYS B O 1
ATOM 3190 N N . ASP B 1 63 ? 5.16 7.004 31.938 1 84.25 63 ASP B N 1
ATOM 3191 C CA . ASP B 1 63 ? 4.531 5.738 31.578 1 84.25 63 ASP B CA 1
ATOM 3192 C C . ASP B 1 63 ? 3.225 5.969 30.828 1 84.25 63 ASP B C 1
ATOM 3194 O O . ASP B 1 63 ? 2.484 6.906 31.125 1 84.25 63 ASP B O 1
ATOM 3198 N N . ILE B 1 64 ? 2.918 5.078 29.938 1 85.12 64 ILE B N 1
ATOM 3199 C CA . ILE B 1 64 ? 1.687 5.199 29.172 1 85.12 64 ILE B CA 1
ATOM 3200 C C . ILE B 1 64 ? 0.482 5.156 30.109 1 85.12 64 ILE B C 1
ATOM 3202 O O . ILE B 1 64 ? -0.569 5.727 29.797 1 85.12 64 ILE B O 1
ATOM 3206 N N . GLY B 1 65 ? 0.649 4.461 31.234 1 85.56 65 GLY B N 1
ATOM 3207 C CA . GLY B 1 65 ? -0.417 4.359 32.219 1 85.56 65 GLY B CA 1
ATOM 3208 C C . GLY B 1 65 ? -0.792 5.695 32.812 1 85.56 65 GLY B C 1
ATOM 3209 O O . GLY B 1 65 ? -1.851 5.824 33.438 1 85.56 65 GLY B O 1
ATOM 3210 N N . GLU B 1 66 ? 0.022 6.715 32.656 1 89 66 GLU B N 1
ATOM 3211 C CA . GLU B 1 66 ? -0.261 8.055 33.156 1 89 66 GLU B CA 1
ATOM 3212 C C . GLU B 1 66 ? -1.256 8.789 32.281 1 89 66 GLU B C 1
ATOM 3214 O O . GLU B 1 66 ? -1.726 9.875 32.625 1 89 66 GLU B O 1
ATOM 3219 N N . LEU B 1 67 ? -1.547 8.156 31.141 1 90.62 67 LEU B N 1
ATOM 3220 C CA . LEU B 1 67 ? -2.428 8.797 30.172 1 90.62 67 LEU B CA 1
ATOM 3221 C C . LEU B 1 67 ? -3.803 8.141 30.172 1 90.62 67 LEU B C 1
ATOM 3223 O O . LEU B 1 67 ? -3.91 6.91 30.141 1 90.62 67 LEU B O 1
ATOM 3227 N N . ASP B 1 68 ? -4.75 8.914 30.328 1 91 68 ASP B N 1
ATOM 3228 C CA . ASP B 1 68 ? -6.133 8.469 30.172 1 91 68 ASP B CA 1
ATOM 3229 C C . ASP B 1 68 ? -6.637 8.719 28.75 1 91 68 ASP B C 1
ATOM 3231 O O . ASP B 1 68 ? -6.969 9.852 28.391 1 91 68 ASP B O 1
ATOM 3235 N N . LEU B 1 69 ? -6.637 7.652 27.922 1 91 69 LEU B N 1
ATOM 3236 C CA . LEU B 1 69 ? -7.129 7.785 26.562 1 91 69 LEU B CA 1
ATOM 3237 C C . LEU B 1 69 ? -8.641 8.008 26.547 1 91 69 LEU B C 1
ATOM 3239 O O . LEU B 1 69 ? -9.383 7.254 27.172 1 91 69 LEU B O 1
ATOM 3243 N N . GLN B 1 70 ? -9.047 9.031 25.922 1 92.38 70 GLN B N 1
ATOM 3244 C CA . GLN B 1 70 ? -10.445 9.422 25.891 1 92.38 70 GLN B CA 1
ATOM 3245 C C . GLN B 1 70 ? -11.031 9.25 24.484 1 92.38 70 GLN B C 1
ATOM 3247 O O . GLN B 1 70 ? -10.875 8.188 23.875 1 92.38 70 GLN B O 1
ATOM 3252 N N . GLU B 1 71 ? -11.695 10.273 23.953 1 90.25 71 GLU B N 1
ATOM 3253 C CA . GLU B 1 71 ? -12.406 10.148 22.688 1 90.25 71 GLU B CA 1
ATOM 3254 C C . GLU B 1 71 ? -11.43 10.055 21.516 1 90.25 71 GLU B C 1
ATOM 3256 O O . GLU B 1 71 ? -10.312 10.562 21.594 1 90.25 71 GLU B O 1
ATOM 3261 N N . GLN B 1 72 ? -11.898 9.445 20.453 1 90.5 72 GLN B N 1
ATOM 3262 C CA . GLN B 1 72 ? -11.141 9.375 19.203 1 90.5 72 GLN B CA 1
ATOM 3263 C C . GLN B 1 72 ? -11.227 10.695 18.438 1 90.5 72 GLN B C 1
ATOM 3265 O O . GLN B 1 72 ? -12.312 11.227 18.234 1 90.5 72 GLN B O 1
ATOM 3270 N N . LEU B 1 73 ? -10.07 11.266 18.203 1 89 73 LEU B N 1
ATOM 3271 C CA . LEU B 1 73 ? -10 12.516 17.453 1 89 73 LEU B CA 1
ATOM 3272 C C . LEU B 1 73 ? -10 12.242 15.953 1 89 73 LEU B C 1
ATOM 3274 O O . LEU B 1 73 ? -10.445 13.078 15.164 1 89 73 LEU B O 1
ATOM 3278 N N . GLY B 1 74 ? -9.422 11.172 15.547 1 84.69 74 GLY B N 1
ATOM 3279 C CA . GLY B 1 74 ? -9.336 10.82 14.133 1 84.69 74 GLY B CA 1
ATOM 3280 C C . GLY B 1 74 ? -8.727 9.453 13.891 1 84.69 74 GLY B C 1
ATOM 3281 O O . GLY B 1 74 ? -8.148 8.859 14.805 1 84.69 74 GLY B O 1
ATOM 3282 N N . ARG B 1 75 ? -8.938 8.984 12.672 1 78.62 75 ARG B N 1
ATOM 3283 C CA . ARG B 1 75 ? -8.383 7.715 12.219 1 78.62 75 ARG B CA 1
ATOM 3284 C C . ARG B 1 75 ? -7.68 7.871 10.875 1 78.62 75 ARG B C 1
ATOM 3286 O O . ARG B 1 75 ? -8.203 8.531 9.969 1 78.62 75 ARG B O 1
ATOM 3293 N N . GLY B 1 76 ? -6.445 7.449 10.914 1 67.56 76 GLY B N 1
ATOM 3294 C CA . GLY B 1 76 ? -5.703 7.473 9.664 1 67.56 76 GLY B CA 1
ATOM 3295 C C . GLY B 1 76 ? -5.227 6.098 9.227 1 67.56 76 GLY B C 1
ATOM 3296 O O . GLY B 1 76 ? -5.625 5.086 9.805 1 67.56 76 GLY B O 1
ATOM 3297 N N . SER B 1 77 ? -4.395 6.055 8.188 1 63.41 77 SER B N 1
ATOM 3298 C CA . SER B 1 77 ? -3.906 4.805 7.621 1 63.41 77 SER B CA 1
ATOM 3299 C C . SER B 1 77 ? -2.992 4.07 8.602 1 63.41 77 SER B C 1
ATOM 3301 O O . SER B 1 77 ? -2.9 2.844 8.57 1 63.41 77 SER B O 1
ATOM 3303 N N . THR B 1 78 ? -2.355 4.855 9.445 1 68.25 78 THR B N 1
ATOM 3304 C CA . THR B 1 78 ? -1.333 4.238 10.281 1 68.25 78 THR B CA 1
ATOM 3305 C C . THR B 1 78 ? -1.89 3.912 11.664 1 68.25 78 THR B C 1
ATOM 3307 O O . THR B 1 78 ? -1.31 3.109 12.398 1 68.25 78 THR B O 1
ATOM 3310 N N . GLY B 1 79 ? -2.973 4.641 12.016 1 76.06 79 GLY B N 1
ATOM 3311 C CA . GLY B 1 79 ? -3.498 4.375 13.352 1 76.06 79 GLY B CA 1
ATOM 3312 C C . GLY B 1 79 ? -4.609 5.328 13.75 1 76.06 79 GLY B C 1
ATOM 3313 O O . GLY B 1 79 ? -5.211 5.984 12.898 1 76.06 79 GLY B O 1
ATOM 3314 N N . VAL B 1 80 ? -4.871 5.238 15.031 1 83.19 80 VAL B N 1
ATOM 3315 C CA . VAL B 1 80 ? -5.957 6.027 15.594 1 83.19 80 VAL B CA 1
ATOM 3316 C C . VAL B 1 80 ? -5.391 7.078 16.547 1 83.19 80 VAL B C 1
ATOM 3318 O O . VAL B 1 80 ? -4.441 6.805 17.297 1 83.19 80 VAL B O 1
ATOM 3321 N N . VAL B 1 81 ? -5.965 8.273 16.484 1 90.75 81 VAL B N 1
ATOM 3322 C CA . VAL B 1 81 ? -5.535 9.328 17.391 1 90.75 81 VAL B CA 1
ATOM 3323 C C . VAL B 1 81 ? -6.609 9.578 18.453 1 90.75 81 VAL B C 1
ATOM 3325 O O . VAL B 1 81 ? -7.789 9.711 18.125 1 90.75 81 VAL B O 1
ATOM 3328 N N . HIS B 1 82 ? -6.184 9.602 19.734 1 92.06 82 HIS B N 1
ATOM 3329 C CA . HIS B 1 82 ? -7.074 9.867 20.859 1 92.06 82 HIS B CA 1
ATOM 3330 C C . HIS B 1 82 ? -6.68 11.141 21.594 1 92.06 82 HIS B C 1
ATOM 3332 O O . HIS B 1 82 ? -5.496 11.484 21.656 1 92.06 82 HIS B O 1
ATOM 3338 N N . ARG B 1 83 ? -7.738 11.789 22 1 94.19 83 ARG B N 1
ATOM 3339 C CA . ARG B 1 83 ? -7.449 12.75 23.062 1 94.19 83 ARG B CA 1
ATOM 3340 C C . ARG B 1 83 ? -7.059 12.047 24.359 1 94.19 83 ARG B C 1
ATOM 3342 O O . ARG B 1 83 ? -7.629 11.016 24.703 1 94.19 83 ARG B O 1
ATOM 3349 N N . ALA B 1 84 ? -6.066 12.609 25.047 1 92.94 84 ALA B N 1
ATOM 3350 C CA . ALA B 1 84 ? -5.633 11.992 26.297 1 92.94 84 ALA B CA 1
ATOM 3351 C C . ALA B 1 84 ? -5.371 13.047 27.359 1 92.94 84 ALA B C 1
ATOM 3353 O O . ALA B 1 84 ? -4.957 14.164 27.062 1 92.94 84 ALA B O 1
ATOM 3354 N N . LEU B 1 85 ? -5.668 12.648 28.531 1 92.5 85 LEU B N 1
ATOM 3355 C CA . LEU B 1 85 ? -5.375 13.484 29.688 1 92.5 85 LEU B CA 1
ATOM 3356 C C . LEU B 1 85 ? -4.191 12.922 30.484 1 92.5 85 LEU B C 1
ATOM 3358 O O . LEU B 1 85 ? -4.168 11.742 30.812 1 92.5 85 LEU B O 1
ATOM 3362 N N . HIS B 1 86 ? -3.215 13.75 30.625 1 91.56 86 HIS B N 1
ATOM 3363 C CA . HIS B 1 86 ? -2.133 13.391 31.531 1 91.56 86 HIS B CA 1
ATOM 3364 C C . HIS B 1 86 ? -2.523 13.641 32.969 1 91.56 86 HIS B C 1
ATOM 3366 O O . HIS B 1 86 ? -2.668 14.797 33.406 1 91.56 86 HIS B O 1
ATOM 3372 N N . HIS B 1 87 ? -2.518 12.641 33.781 1 89.25 87 HIS B N 1
ATOM 3373 C CA . HIS B 1 87 ? -3.094 12.711 35.125 1 89.25 87 HIS B CA 1
ATOM 3374 C C . HIS B 1 87 ? -2.25 13.594 36.031 1 89.25 87 HIS B C 1
ATOM 3376 O O . HIS B 1 87 ? -2.791 14.32 36.875 1 89.25 87 HIS B O 1
ATOM 3382 N N . THR B 1 88 ? -0.992 13.492 35.844 1 84.69 88 THR B N 1
ATOM 3383 C CA . THR B 1 88 ? -0.085 14.18 36.75 1 84.69 88 THR B CA 1
ATOM 3384 C C . THR B 1 88 ? -0.117 15.688 36.531 1 84.69 88 THR B C 1
ATOM 3386 O O . THR B 1 88 ? -0.186 16.469 37.469 1 84.69 88 THR B O 1
ATOM 3389 N N . SER B 1 89 ? -0.16 16.125 35.312 1 86.81 89 SER B N 1
ATOM 3390 C CA . SER B 1 89 ? -0.074 17.547 34.969 1 86.81 89 SER B CA 1
ATOM 3391 C C . SER B 1 89 ? -1.443 18.125 34.625 1 86.81 89 SER B C 1
ATOM 3393 O O . SER B 1 89 ? -1.635 19.344 34.656 1 86.81 89 SER B O 1
ATOM 3395 N N . GLY B 1 90 ? -2.389 17.297 34.281 1 90.12 90 GLY B N 1
ATOM 3396 C CA . GLY B 1 90 ? -3.695 17.75 33.812 1 90.12 90 GLY B CA 1
ATOM 3397 C C . GLY B 1 90 ? -3.699 18.25 32.375 1 90.12 90 GLY B C 1
ATOM 3398 O O . GLY B 1 90 ? -4.707 18.766 31.906 1 90.12 90 GLY B O 1
ATOM 3399 N N . LEU B 1 91 ? -2.648 18.078 31.734 1 89.5 91 LEU B N 1
ATOM 3400 C CA . LEU B 1 91 ? -2.504 18.547 30.359 1 89.5 91 LEU B CA 1
ATOM 3401 C C . LEU B 1 91 ? -3.264 17.641 29.391 1 89.5 91 LEU B C 1
ATOM 3403 O O . LEU B 1 91 ? -3.236 16.422 29.531 1 89.5 91 LEU B O 1
ATOM 3407 N N . ASN B 1 92 ? -3.965 18.344 28.453 1 91.88 92 ASN B N 1
ATOM 3408 C CA . ASN B 1 92 ? -4.57 17.625 27.344 1 91.88 92 ASN B CA 1
ATOM 3409 C C . ASN B 1 92 ? -3.561 17.344 26.234 1 91.88 92 ASN B C 1
ATOM 3411 O O . ASN B 1 92 ? -2.826 18.234 25.812 1 91.88 92 ASN B O 1
ATOM 3415 N N . LEU B 1 93 ? -3.525 16.094 25.844 1 93.5 93 LEU B N 1
ATOM 3416 C CA . LEU B 1 93 ? -2.59 15.625 24.828 1 93.5 93 LEU B CA 1
ATOM 3417 C C . LEU B 1 93 ? -3.312 14.836 23.734 1 93.5 93 LEU B C 1
ATOM 3419 O O . LEU B 1 93 ? -4.512 14.57 23.859 1 93.5 93 LEU B O 1
ATOM 3423 N N . ALA B 1 94 ? -2.654 14.625 22.656 1 94.06 94 ALA B N 1
ATOM 3424 C CA . ALA B 1 94 ? -3.09 13.703 21.609 1 94.06 94 ALA B CA 1
ATOM 3425 C C . ALA B 1 94 ? -2.186 12.477 21.547 1 94.06 94 ALA B C 1
ATOM 3427 O O . ALA B 1 94 ? -0.959 12.594 21.609 1 94.06 94 ALA B O 1
ATOM 3428 N N . VAL B 1 95 ? -2.805 11.305 21.484 1 92.25 95 VAL B N 1
ATOM 3429 C CA . VAL B 1 95 ? -2.031 10.07 21.438 1 92.25 95 VAL B CA 1
ATOM 3430 C C . VAL B 1 95 ? -2.367 9.297 20.156 1 92.25 95 VAL B C 1
ATOM 3432 O O . VAL B 1 95 ? -3.51 8.883 19.969 1 92.25 95 VAL B O 1
ATOM 3435 N N . LYS B 1 96 ? -1.388 9.172 19.312 1 88.75 96 LYS B N 1
ATOM 3436 C CA . LYS B 1 96 ? -1.509 8.32 18.125 1 88.75 96 LYS B CA 1
ATOM 3437 C C . LYS B 1 96 ? -1.145 6.871 18.453 1 88.75 96 LYS B C 1
ATOM 3439 O O . LYS B 1 96 ? -0.026 6.59 18.891 1 88.75 96 LYS B O 1
ATOM 3444 N N . GLN B 1 97 ? -2.066 6.066 18.312 1 85.88 97 GLN B N 1
ATOM 3445 C CA . GLN B 1 97 ? -1.857 4.641 18.531 1 85.88 97 GLN B CA 1
ATOM 3446 C C . GLN B 1 97 ? -1.646 3.904 17.219 1 85.88 97 GLN B C 1
ATOM 3448 O O . GLN B 1 97 ? -2.512 3.93 16.344 1 85.88 97 GLN B O 1
ATOM 3453 N N . ILE B 1 98 ? -0.479 3.283 17.062 1 80.38 98 ILE B N 1
ATOM 3454 C CA . ILE B 1 98 ? -0.127 2.531 15.859 1 80.38 98 ILE B CA 1
ATOM 3455 C C . ILE B 1 98 ? 0.031 1.052 16.203 1 80.38 98 ILE B C 1
ATOM 3457 O O . ILE B 1 98 ? 0.846 0.692 17.062 1 80.38 98 ILE B O 1
ATOM 3461 N N . SER B 1 99 ? -0.768 0.316 15.578 1 76 99 SER B N 1
ATOM 3462 C CA . SER B 1 99 ? -0.609 -1.122 15.766 1 76 99 SER B CA 1
ATOM 3463 C C . SER B 1 99 ? 0.559 -1.66 14.945 1 76 99 SER B C 1
ATOM 3465 O O . SER B 1 99 ? 0.707 -1.322 13.766 1 76 99 SER B O 1
ATOM 3467 N N . ILE B 1 100 ? 1.393 -2.416 15.539 1 70.06 100 ILE B N 1
ATOM 3468 C CA . ILE B 1 100 ? 2.549 -2.963 14.836 1 70.06 100 ILE B CA 1
ATOM 3469 C C . ILE B 1 100 ? 2.086 -3.99 13.805 1 70.06 100 ILE B C 1
ATOM 3471 O O . ILE B 1 100 ? 2.783 -4.242 12.812 1 70.06 100 ILE B O 1
ATOM 3475 N N . PHE B 1 101 ? 1.057 -4.574 14.016 1 66 101 PHE B N 1
ATOM 3476 C CA . PHE B 1 101 ? 0.515 -5.484 13.016 1 66 101 PHE B CA 1
ATOM 3477 C C . PHE B 1 101 ? -0.735 -4.898 12.367 1 66 101 PHE B C 1
ATOM 3479 O O . PHE B 1 101 ? -1.804 -4.875 12.984 1 66 101 PHE B O 1
ATOM 3486 N N . ASP B 1 102 ? -0.508 -4.414 11.195 1 63.97 102 ASP B N 1
ATOM 3487 C CA . ASP B 1 102 ? -1.568 -3.729 10.461 1 63.97 102 ASP B CA 1
ATOM 3488 C C . ASP B 1 102 ? -2.824 -4.59 10.375 1 63.97 102 ASP B C 1
ATOM 3490 O O . ASP B 1 102 ? -2.738 -5.797 10.125 1 63.97 102 ASP B O 1
ATOM 3494 N N . LYS B 1 103 ? -3.92 -4.039 10.656 1 63.84 103 LYS B N 1
ATOM 3495 C CA . LYS B 1 103 ? -5.211 -4.723 10.672 1 63.84 103 LYS B CA 1
ATOM 3496 C C . LYS B 1 103 ? -5.477 -5.41 9.336 1 63.84 103 LYS B C 1
ATOM 3498 O O . LYS B 1 103 ? -5.914 -6.566 9.305 1 63.84 103 LYS B O 1
ATOM 3503 N N . ASP B 1 104 ? -5.188 -4.711 8.359 1 63 104 ASP B N 1
ATOM 3504 C CA . ASP B 1 104 ? -5.473 -5.254 7.039 1 63 104 ASP B CA 1
ATOM 3505 C C . ASP B 1 104 ? -4.543 -6.418 6.707 1 63 104 ASP B C 1
ATOM 3507 O O . ASP B 1 104 ? -4.969 -7.41 6.113 1 63 104 ASP B O 1
ATOM 3511 N N . GLN B 1 105 ? -3.336 -6.254 7.07 1 68.19 105 GLN B N 1
ATOM 3512 C CA . GLN B 1 105 ? -2.383 -7.336 6.859 1 68.19 105 GLN B CA 1
ATOM 3513 C C . GLN B 1 105 ? -2.771 -8.578 7.656 1 68.19 105 GLN B C 1
ATOM 3515 O O . GLN B 1 105 ? -2.635 -9.703 7.172 1 68.19 105 GLN B O 1
ATOM 3520 N N . ARG B 1 106 ? -3.223 -8.305 8.734 1 69.56 106 ARG B N 1
ATOM 3521 C CA . ARG B 1 106 ? -3.652 -9.406 9.594 1 69.56 106 ARG B CA 1
ATOM 3522 C C . ARG B 1 106 ? -4.844 -10.133 8.992 1 69.56 106 ARG B C 1
ATOM 3524 O O . ARG B 1 106 ? -4.863 -11.367 8.938 1 69.56 106 ARG B O 1
ATOM 3531 N N . ARG B 1 107 ? -5.723 -9.359 8.641 1 68.19 107 ARG B N 1
ATOM 3532 C CA . ARG B 1 107 ? -6.918 -9.945 8.039 1 68.19 107 ARG B CA 1
ATOM 3533 C C . ARG B 1 107 ? -6.562 -10.766 6.805 1 68.19 107 ARG B C 1
ATOM 3535 O O . ARG B 1 107 ? -7.082 -11.867 6.617 1 68.19 107 ARG B O 1
ATOM 3542 N N . SER B 1 108 ? -5.723 -10.172 6.035 1 70.88 108 SER B N 1
ATOM 3543 C CA . SER B 1 108 ? -5.289 -10.875 4.832 1 70.88 108 SER B CA 1
ATOM 3544 C C . SER B 1 108 ? -4.559 -12.164 5.176 1 70.88 108 SER B C 1
ATOM 3546 O O . SER B 1 108 ? -4.754 -13.188 4.516 1 70.88 108 SER B O 1
ATOM 3548 N N . LEU B 1 109 ? -3.762 -12.102 6.152 1 73.94 109 LEU B N 1
ATOM 3549 C CA . LEU B 1 109 ? -3.012 -13.273 6.582 1 73.94 109 LEU B CA 1
ATOM 3550 C C . LEU B 1 109 ? -3.953 -14.367 7.07 1 73.94 109 LEU B C 1
ATOM 3552 O O . LEU B 1 109 ? -3.785 -15.539 6.723 1 73.94 109 LEU B O 1
ATOM 3556 N N . VAL B 1 110 ? -4.906 -13.984 7.84 1 71.56 110 VAL B N 1
ATOM 3557 C CA . VAL B 1 110 ? -5.879 -14.938 8.375 1 71.56 110 VAL B CA 1
ATOM 3558 C C . VAL B 1 110 ? -6.652 -15.586 7.23 1 71.56 110 VAL B C 1
ATOM 3560 O O . VAL B 1 110 ? -6.84 -16.797 7.211 1 71.56 110 VAL B O 1
ATOM 3563 N N . LYS B 1 111 ? -7.043 -14.797 6.355 1 71.06 111 LYS B N 1
ATOM 3564 C CA . LYS B 1 111 ? -7.773 -15.312 5.199 1 71.06 111 LYS B CA 1
ATOM 3565 C C . LYS B 1 111 ? -6.914 -16.297 4.402 1 71.06 111 LYS B C 1
ATOM 3567 O O . LYS B 1 111 ? -7.398 -17.344 3.971 1 71.06 111 LYS B O 1
ATOM 3572 N N . GLU B 1 112 ? -5.676 -15.883 4.156 1 75.62 112 GLU B N 1
ATOM 3573 C CA . GLU B 1 112 ? -4.754 -16.766 3.459 1 75.62 112 GLU B CA 1
ATOM 3574 C C . GLU B 1 112 ? -4.613 -18.109 4.184 1 75.62 112 GLU B C 1
ATOM 3576 O O . GLU B 1 112 ? -4.715 -19.172 3.566 1 75.62 112 GLU B O 1
ATOM 3581 N N . LEU B 1 113 ? -4.441 -18.047 5.465 1 76.38 113 LEU B N 1
ATOM 3582 C CA . LEU B 1 113 ? -4.238 -19.266 6.25 1 76.38 113 LEU B CA 1
ATOM 3583 C C . LEU B 1 113 ? -5.492 -20.125 6.254 1 76.38 113 LEU B C 1
ATOM 3585 O O . LEU B 1 113 ? -5.41 -21.359 6.145 1 76.38 113 LEU B O 1
ATOM 3589 N N . GLN B 1 114 ? -6.586 -19.484 6.375 1 73.56 114 GLN B N 1
ATOM 3590 C CA . GLN B 1 114 ? -7.844 -20.219 6.352 1 73.56 114 GLN B CA 1
ATOM 3591 C C . GLN B 1 114 ? -8.039 -20.938 5.016 1 73.56 114 GLN B C 1
ATOM 3593 O O . GLN B 1 114 ? -8.453 -22.094 4.98 1 73.56 114 GLN B O 1
ATOM 3598 N N . THR B 1 115 ? -7.73 -20.234 3.992 1 74.88 115 THR B N 1
ATOM 3599 C CA . THR B 1 115 ? -7.852 -20.812 2.66 1 74.88 115 THR B CA 1
ATOM 3600 C C . THR B 1 115 ? -6.91 -22.016 2.502 1 74.88 115 THR B C 1
ATOM 3602 O O . THR B 1 115 ? -7.301 -23.047 1.968 1 74.88 115 THR B O 1
ATOM 3605 N N . LEU B 1 116 ? -5.742 -21.828 2.957 1 77.06 116 LEU B N 1
ATOM 3606 C CA . LEU B 1 116 ? -4.75 -22.906 2.857 1 77.06 116 LEU B CA 1
ATOM 3607 C C . LEU B 1 116 ? -5.176 -24.109 3.674 1 77.06 116 LEU B C 1
ATOM 3609 O O . LEU B 1 116 ? -5.035 -25.25 3.221 1 77.06 116 LEU B O 1
ATOM 3613 N N . TYR B 1 117 ? -5.723 -23.859 4.727 1 74.69 117 TYR B N 1
ATOM 3614 C CA . TYR B 1 117 ? -6.141 -24.938 5.617 1 74.69 117 TYR B CA 1
ATOM 3615 C C . TYR B 1 117 ? -7.293 -25.734 5.016 1 74.69 117 TYR B C 1
ATOM 3617 O O . TYR B 1 117 ? -7.359 -26.953 5.16 1 74.69 117 TYR B O 1
ATOM 3625 N N . GLU B 1 118 ? -8.094 -25.047 4.355 1 77.19 118 GLU B N 1
ATOM 3626 C CA . GLU B 1 118 ? -9.32 -25.672 3.873 1 77.19 118 GLU B CA 1
ATOM 3627 C C . GLU B 1 118 ? -9.148 -26.203 2.455 1 77.19 118 GLU B C 1
ATOM 3629 O O . GLU B 1 118 ? -10.008 -26.938 1.95 1 77.19 118 GLU B O 1
ATOM 3634 N N . ALA B 1 119 ? -8.086 -25.844 1.909 1 80 119 ALA B N 1
ATOM 3635 C CA . ALA B 1 119 ? -7.891 -26.172 0.5 1 80 119 ALA B CA 1
ATOM 3636 C C . ALA B 1 119 ? -7.707 -27.672 0.314 1 80 119 ALA B C 1
ATOM 3638 O O . ALA B 1 119 ? -6.914 -28.297 1.023 1 80 119 ALA B O 1
ATOM 3639 N N . ASP B 1 120 ? -8.57 -28.281 -0.496 1 84.44 120 ASP B N 1
ATOM 3640 C CA . ASP B 1 120 ? -8.477 -29.656 -0.972 1 84.44 120 ASP B CA 1
ATOM 3641 C C . ASP B 1 120 ? -8.523 -29.719 -2.498 1 84.44 120 ASP B C 1
ATOM 3643 O O . ASP B 1 120 ? -9.555 -30.078 -3.08 1 84.44 120 ASP B O 1
ATOM 3647 N N . CYS B 1 121 ? -7.477 -29.344 -3.023 1 91.25 121 CYS B N 1
ATOM 3648 C CA . CYS B 1 121 ? -7.363 -29.266 -4.477 1 91.25 121 CYS B CA 1
ATOM 3649 C C . CYS B 1 121 ? -5.938 -29.562 -4.93 1 91.25 121 CYS B C 1
ATOM 3651 O O . CYS B 1 121 ? -4.992 -28.938 -4.441 1 91.25 121 CYS B O 1
ATOM 3653 N N . GLU B 1 122 ? -5.797 -30.484 -5.809 1 93.88 122 GLU B N 1
ATOM 3654 C CA . GLU B 1 122 ? -4.473 -30.922 -6.25 1 93.88 122 GLU B CA 1
ATOM 3655 C C . GLU B 1 122 ? -3.791 -29.844 -7.082 1 93.88 122 GLU B C 1
ATOM 3657 O O . GLU B 1 122 ? -2.596 -29.922 -7.367 1 93.88 122 GLU B O 1
ATOM 3662 N N . HIS B 1 123 ? -4.496 -28.828 -7.473 1 95.44 123 HIS B N 1
ATOM 3663 C CA . HIS B 1 123 ? -3.955 -27.766 -8.32 1 95.44 123 HIS B CA 1
ATOM 3664 C C . HIS B 1 123 ? -3.541 -26.547 -7.492 1 95.44 123 HIS B C 1
ATOM 3666 O O . HIS B 1 123 ? -3.123 -25.531 -8.039 1 95.44 123 HIS B O 1
ATOM 3672 N N . LEU B 1 124 ? -3.639 -26.641 -6.195 1 93.06 124 LEU B N 1
ATOM 3673 C CA . LEU B 1 124 ? -3.113 -25.672 -5.25 1 93.06 124 LEU B CA 1
ATOM 3674 C C . LEU B 1 124 ? -1.903 -26.219 -4.508 1 93.06 124 LEU B C 1
ATOM 3676 O O . LEU B 1 124 ? -1.839 -27.422 -4.23 1 93.06 124 LEU B O 1
ATOM 3680 N N . VAL B 1 125 ? -0.984 -25.344 -4.227 1 92.44 125 VAL B N 1
ATOM 3681 C CA . VAL B 1 125 ? 0.194 -25.766 -3.477 1 92.44 125 VAL B CA 1
ATOM 3682 C C . VAL B 1 125 ? -0.227 -26.297 -2.109 1 92.44 125 VAL B C 1
ATOM 3684 O O . VAL B 1 125 ? -1.066 -25.703 -1.434 1 92.44 125 VAL B O 1
ATOM 3687 N N . ASN B 1 126 ? 0.375 -27.391 -1.761 1 89.06 126 ASN B N 1
ATOM 3688 C CA . ASN B 1 126 ? -0.017 -28.031 -0.512 1 89.06 126 ASN B CA 1
ATOM 3689 C C . ASN B 1 126 ? 0.469 -27.25 0.702 1 89.06 126 ASN B C 1
ATOM 3691 O O . ASN B 1 126 ? 1.577 -26.703 0.695 1 89.06 126 ASN B O 1
ATOM 3695 N N . PHE B 1 127 ? -0.361 -27.281 1.682 1 87.75 127 PHE B N 1
ATOM 3696 C CA . PHE B 1 127 ? -0.126 -26.609 2.957 1 87.75 127 PHE B CA 1
ATOM 3697 C C . PHE B 1 127 ? 0.167 -27.625 4.055 1 87.75 127 PHE B C 1
ATOM 3699 O O . PHE B 1 127 ? -0.588 -28.594 4.238 1 87.75 127 PHE B O 1
ATOM 3706 N N . TYR B 1 128 ? 1.273 -27.391 4.762 1 84.88 128 TYR B N 1
ATOM 3707 C CA . TYR B 1 128 ? 1.652 -28.359 5.777 1 84.88 128 TYR B CA 1
ATOM 3708 C C . TYR B 1 128 ? 1.457 -27.797 7.176 1 84.88 128 TYR B C 1
ATOM 3710 O O . TYR B 1 128 ? 1.451 -28.547 8.156 1 84.88 128 TYR B O 1
ATOM 3718 N N . GLY B 1 129 ? 1.334 -26.469 7.305 1 82.44 129 GLY B N 1
ATOM 3719 C CA . GLY B 1 129 ? 1.113 -25.859 8.602 1 82.44 129 GLY B CA 1
ATOM 3720 C C . GLY B 1 129 ? 1.649 -24.438 8.695 1 82.44 129 GLY B C 1
ATOM 3721 O O . GLY B 1 129 ? 2.303 -23.969 7.766 1 82.44 129 GLY B O 1
ATOM 3722 N N . ALA B 1 130 ? 1.287 -23.797 9.781 1 86.62 130 ALA B N 1
ATOM 3723 C CA . ALA B 1 130 ? 1.79 -22.469 10.07 1 86.62 130 ALA B CA 1
ATOM 3724 C C . ALA B 1 130 ? 2.242 -22.344 11.523 1 86.62 130 ALA B C 1
ATOM 3726 O O . ALA B 1 130 ? 1.67 -22.984 12.414 1 86.62 130 ALA B O 1
ATOM 3727 N N . PHE B 1 131 ? 3.24 -21.562 11.719 1 83.38 131 PHE B N 1
ATOM 3728 C CA . PHE B 1 131 ? 3.857 -21.406 13.031 1 83.38 131 PHE B CA 1
ATOM 3729 C C . PHE B 1 131 ? 4.156 -19.938 13.312 1 83.38 131 PHE B C 1
ATOM 3731 O O . PHE B 1 131 ? 4.227 -19.125 12.391 1 83.38 131 PHE B O 1
ATOM 3738 N N . TYR B 1 132 ? 4.191 -19.641 14.555 1 80.12 132 TYR B N 1
ATOM 3739 C CA . TYR B 1 132 ? 4.574 -18.297 14.992 1 80.12 132 TYR B CA 1
ATOM 3740 C C . TYR B 1 132 ? 5.773 -18.359 15.93 1 80.12 132 TYR B C 1
ATOM 3742 O O . TYR B 1 132 ? 5.809 -19.156 16.859 1 80.12 132 TYR B O 1
ATOM 3750 N N . ASP B 1 133 ? 6.754 -17.594 15.586 1 75.5 133 ASP B N 1
ATOM 3751 C CA . ASP B 1 133 ? 7.953 -17.516 16.422 1 75.5 133 ASP B CA 1
ATOM 3752 C C . ASP B 1 133 ? 8.562 -16.125 16.375 1 75.5 133 ASP B C 1
ATOM 3754 O O . ASP B 1 133 ? 9 -15.664 15.312 1 75.5 133 ASP B O 1
ATOM 3758 N N . HIS B 1 134 ? 8.594 -15.445 17.484 1 71.44 134 HIS B N 1
ATOM 3759 C CA . HIS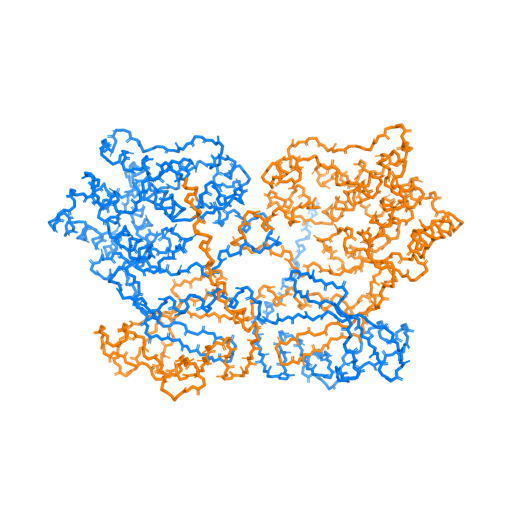 B 1 134 ? 9.312 -14.195 17.703 1 71.44 134 HIS B CA 1
ATOM 3760 C C . HIS B 1 134 ? 8.977 -13.18 16.609 1 71.44 134 HIS B C 1
ATOM 3762 O O . HIS B 1 134 ? 9.883 -12.641 15.961 1 71.44 134 HIS B O 1
ATOM 3768 N N . GLY B 1 135 ? 7.656 -12.992 16.344 1 71.88 135 GLY B N 1
ATOM 3769 C CA . GLY B 1 135 ? 7.219 -11.891 15.5 1 71.88 135 GLY B CA 1
ATOM 3770 C C . GLY B 1 135 ? 7.117 -12.273 14.031 1 71.88 135 GLY B C 1
ATOM 3771 O O . GLY B 1 135 ? 6.879 -11.422 13.18 1 71.88 135 GLY B O 1
ATOM 3772 N N . SER B 1 136 ? 7.332 -13.562 13.836 1 78 136 SER B N 1
ATOM 3773 C CA . SER B 1 136 ? 7.223 -14.016 12.453 1 78 136 SER B CA 1
ATOM 3774 C C . SER B 1 136 ? 6.254 -15.188 12.328 1 78 136 SER B C 1
ATOM 3776 O O . SER B 1 136 ? 6.23 -16.062 13.188 1 78 136 SER B O 1
ATOM 3778 N N . ILE B 1 137 ? 5.504 -15.102 11.297 1 82.19 137 ILE B N 1
ATOM 3779 C CA . ILE B 1 137 ? 4.672 -16.234 10.906 1 82.19 137 ILE B CA 1
ATOM 3780 C C . ILE B 1 137 ? 5.379 -17.047 9.828 1 82.19 137 ILE B C 1
ATOM 3782 O O . ILE B 1 137 ? 5.934 -16.484 8.883 1 82.19 137 ILE B O 1
ATOM 3786 N N . TYR B 1 138 ? 5.418 -18.375 10.062 1 85.06 138 TYR B N 1
ATOM 3787 C CA . TYR B 1 138 ? 6.012 -19.312 9.109 1 85.06 138 TYR B CA 1
ATOM 3788 C C . TYR B 1 138 ? 4.941 -20.203 8.484 1 85.06 138 TYR B C 1
ATOM 3790 O O . TYR B 1 138 ? 4.297 -20.984 9.18 1 85.06 138 TYR B O 1
ATOM 3798 N N . ILE B 1 139 ? 4.754 -20.031 7.25 1 87.25 139 ILE B N 1
ATOM 3799 C CA . ILE B 1 139 ? 3.814 -20.859 6.508 1 87.25 139 ILE B CA 1
ATOM 3800 C C . ILE B 1 139 ? 4.574 -21.953 5.762 1 87.25 139 ILE B C 1
ATOM 3802 O O . ILE B 1 139 ? 5.434 -21.672 4.93 1 87.25 139 ILE B O 1
ATOM 3806 N N . VAL B 1 140 ? 4.25 -23.188 6.055 1 89.19 140 VAL B N 1
ATOM 3807 C CA . VAL B 1 140 ? 4.969 -24.328 5.488 1 89.19 140 VAL B CA 1
ATOM 3808 C C . VAL B 1 140 ? 4.195 -24.891 4.297 1 89.19 140 VAL B C 1
ATOM 3810 O O . VAL B 1 140 ? 3.059 -25.344 4.441 1 89.19 140 VAL B O 1
ATOM 3813 N N . LEU B 1 141 ? 4.875 -24.906 3.166 1 91.31 141 LEU B N 1
ATOM 3814 C CA . LEU B 1 141 ? 4.254 -25.281 1.9 1 91.31 141 LEU B CA 1
ATOM 3815 C C . LEU B 1 141 ? 5.07 -26.359 1.198 1 91.31 141 LEU B C 1
ATOM 3817 O O . LEU B 1 141 ? 6.227 -26.609 1.552 1 91.31 141 LEU B O 1
ATOM 3821 N N . GLU B 1 142 ? 4.375 -26.938 0.256 1 91 142 GLU B N 1
ATOM 3822 C CA . GLU B 1 142 ? 5.055 -27.859 -0.655 1 91 142 GLU B CA 1
ATOM 3823 C C . GLU B 1 142 ? 6.168 -27.156 -1.421 1 91 142 GLU B C 1
ATOM 3825 O O . GLU B 1 142 ? 6.004 -26.016 -1.858 1 91 142 GLU B O 1
ATOM 3830 N N . HIS B 1 143 ? 7.293 -27.844 -1.438 1 93.44 143 HIS B N 1
ATOM 3831 C CA . HIS B 1 143 ? 8.367 -27.312 -2.258 1 93.44 143 HIS B CA 1
ATOM 3832 C C . HIS B 1 143 ? 8.148 -27.609 -3.734 1 93.44 143 HIS B C 1
ATOM 3834 O O . HIS B 1 143 ? 8.016 -28.781 -4.121 1 93.44 143 HIS B O 1
ATOM 3840 N N . MET B 1 144 ? 8.086 -26.641 -4.508 1 95.19 144 MET B N 1
ATOM 3841 C CA . MET B 1 144 ? 7.898 -26.75 -5.953 1 95.19 144 MET B CA 1
ATOM 3842 C C . MET B 1 144 ? 9.234 -26.656 -6.684 1 95.19 144 MET B C 1
ATOM 3844 O O . MET B 1 144 ? 9.75 -25.562 -6.93 1 95.19 144 MET B O 1
ATOM 3848 N N . GLN B 1 145 ? 9.719 -27.703 -7.137 1 9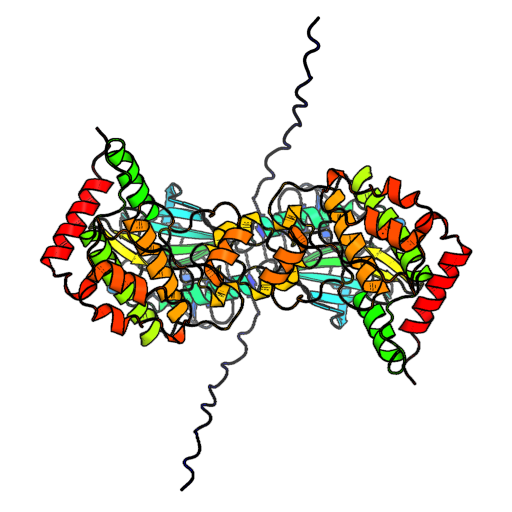3.56 145 GLN B N 1
ATOM 3849 C CA . GLN B 1 145 ? 11.125 -27.906 -7.477 1 93.56 145 GLN B CA 1
ATOM 3850 C C . GLN B 1 145 ? 11.492 -27.141 -8.742 1 93.56 145 GLN B C 1
ATOM 3852 O O . GLN B 1 145 ? 12.625 -26.672 -8.891 1 93.56 145 GLN B O 1
ATOM 3857 N N . LEU B 1 146 ? 10.586 -27.031 -9.688 1 95.56 146 LEU B N 1
ATOM 3858 C CA . LEU B 1 146 ? 10.953 -26.438 -10.969 1 95.56 146 LEU B CA 1
ATOM 3859 C C . LEU B 1 146 ? 10.734 -24.922 -10.945 1 95.56 146 LEU B C 1
ATOM 3861 O O . LEU B 1 146 ? 10.906 -24.25 -11.961 1 95.56 146 LEU B O 1
ATOM 3865 N N . GLY B 1 147 ? 10.305 -24.375 -9.82 1 94.12 147 GLY B N 1
ATOM 3866 C CA . GLY B 1 147 ? 10.125 -22.938 -9.695 1 94.12 147 GLY B CA 1
ATOM 3867 C C . GLY B 1 147 ? 8.828 -22.438 -10.297 1 94.12 147 GLY B C 1
ATOM 3868 O O . GLY B 1 147 ? 7.859 -23.203 -10.414 1 94.12 147 GLY B O 1
ATOM 3869 N N . SER B 1 148 ? 8.766 -21.156 -10.578 1 95.88 148 SER B N 1
ATOM 3870 C CA . SER B 1 148 ? 7.562 -20.516 -11.094 1 95.88 148 SER B CA 1
ATOM 3871 C C . SER B 1 148 ? 7.594 -20.422 -12.617 1 95.88 148 SER B C 1
ATOM 3873 O O . SER B 1 148 ? 8.586 -20.797 -13.242 1 95.88 148 SER B O 1
ATOM 3875 N N . LEU B 1 149 ? 6.504 -19.906 -13.172 1 97.38 149 LEU B N 1
ATOM 3876 C CA . LEU B 1 149 ? 6.477 -19.672 -14.617 1 97.38 149 LEU B CA 1
ATOM 3877 C C . LEU B 1 149 ? 7.477 -18.578 -15.008 1 97.38 149 LEU B C 1
ATOM 3879 O O . LEU B 1 149 ? 7.922 -18.531 -16.156 1 97.38 149 LEU B O 1
ATOM 3883 N N . VAL B 1 150 ? 7.812 -17.656 -14.109 1 94.62 150 VAL B N 1
ATOM 3884 C CA . VAL B 1 150 ? 8.867 -16.688 -14.383 1 94.62 150 VAL B CA 1
ATOM 3885 C C . VAL B 1 150 ? 10.18 -17.422 -14.656 1 94.62 150 VAL B C 1
ATOM 3887 O O . VAL B 1 150 ? 10.898 -17.078 -15.602 1 94.62 150 VAL B O 1
ATOM 3890 N N . ASP B 1 151 ? 10.461 -18.406 -13.859 1 93.88 151 ASP B N 1
ATOM 3891 C CA . ASP B 1 151 ? 11.68 -19.203 -14.016 1 93.88 151 ASP B CA 1
ATOM 3892 C C . ASP B 1 151 ? 11.656 -19.984 -15.328 1 93.88 151 ASP B C 1
ATOM 3894 O O . ASP B 1 151 ? 12.68 -20.094 -16 1 93.88 151 ASP B O 1
ATOM 3898 N N . LEU B 1 152 ? 10.539 -20.594 -15.586 1 96.12 152 LEU B N 1
ATOM 3899 C CA . LEU B 1 152 ? 10.398 -21.328 -16.844 1 96.12 152 LEU B CA 1
ATOM 3900 C C . LEU B 1 152 ? 10.68 -20.422 -18.031 1 96.12 152 LEU B C 1
ATOM 3902 O O . LEU B 1 152 ? 11.438 -20.797 -18.938 1 96.12 152 LEU B O 1
ATOM 3906 N N . LEU B 1 153 ? 10.078 -19.25 -18.047 1 95.19 153 LEU B N 1
ATOM 3907 C CA . LEU B 1 153 ? 10.281 -18.297 -19.141 1 95.19 153 LEU B CA 1
ATOM 3908 C C . LEU B 1 153 ? 11.75 -17.891 -19.234 1 95.19 153 LEU B C 1
ATOM 3910 O O . LEU B 1 153 ? 12.281 -17.719 -20.328 1 95.19 153 LEU B O 1
ATOM 3914 N N . ALA B 1 154 ? 12.383 -17.672 -18.141 1 92.12 154 ALA B N 1
ATOM 3915 C CA . ALA B 1 154 ? 13.805 -17.344 -18.125 1 92.12 154 ALA B CA 1
ATOM 3916 C C . ALA B 1 154 ? 14.633 -18.469 -18.75 1 92.12 154 ALA B C 1
ATOM 3918 O O . ALA B 1 154 ? 15.578 -18.203 -19.484 1 92.12 154 ALA B O 1
ATOM 3919 N N . SER B 1 155 ? 14.312 -19.672 -18.438 1 92.38 155 SER B N 1
ATOM 3920 C CA . SER B 1 155 ? 15.008 -20.812 -19 1 92.38 155 SER B CA 1
ATOM 3921 C C . SER B 1 155 ? 14.844 -20.875 -20.516 1 92.38 155 SER B C 1
ATOM 3923 O O . SER B 1 155 ? 15.789 -21.188 -21.234 1 92.38 155 SER B O 1
ATOM 3925 N N . VAL B 1 156 ? 13.656 -20.641 -20.922 1 92.69 156 VAL B N 1
ATOM 3926 C CA . VAL B 1 156 ? 13.375 -20.625 -22.359 1 92.69 156 VAL B CA 1
ATOM 3927 C C . VAL B 1 156 ? 14.195 -19.531 -23.031 1 92.69 156 VAL B C 1
ATOM 3929 O O . VAL B 1 156 ? 14.789 -19.766 -24.094 1 92.69 156 VAL B O 1
ATOM 3932 N N . ARG B 1 157 ? 14.242 -18.359 -22.453 1 89.19 157 ARG B N 1
ATOM 3933 C CA . ARG B 1 157 ? 15.008 -17.234 -23.016 1 89.19 157 ARG B CA 1
ATOM 3934 C C . ARG B 1 157 ? 16.484 -17.594 -23.109 1 89.19 157 ARG B C 1
ATOM 3936 O O . ARG B 1 157 ? 17.156 -17.219 -24.078 1 89.19 157 ARG B O 1
ATOM 3943 N N . ARG B 1 158 ? 16.984 -18.234 -22.172 1 86.12 158 ARG B N 1
ATOM 3944 C CA . ARG B 1 158 ? 18.391 -18.625 -22.156 1 86.12 158 ARG B CA 1
ATOM 3945 C C . ARG B 1 158 ? 18.703 -19.609 -23.266 1 86.12 158 ARG B C 1
ATOM 3947 O O . ARG B 1 158 ? 19.797 -19.562 -23.844 1 86.12 158 ARG B O 1
ATOM 3954 N N . ARG B 1 159 ? 17.828 -20.453 -23.484 1 83 159 ARG B N 1
ATOM 3955 C CA . ARG B 1 159 ? 18.047 -21.453 -24.516 1 83 159 ARG B CA 1
ATOM 3956 C C . ARG B 1 159 ? 17.828 -20.875 -25.906 1 83 159 ARG B C 1
ATOM 3958 O O . ARG B 1 159 ? 18.453 -21.312 -26.875 1 83 159 ARG B O 1
ATOM 3965 N N . GLN B 1 160 ? 16.828 -20.031 -26.031 1 69.44 160 GLN B N 1
ATOM 3966 C CA . GLN B 1 160 ? 16.5 -19.453 -27.328 1 69.44 160 GLN B CA 1
ATOM 3967 C C . GLN B 1 160 ? 17.531 -18.375 -27.719 1 69.44 160 GLN B C 1
ATOM 3969 O O . GLN B 1 160 ? 17.391 -17.734 -28.75 1 69.44 160 GLN B O 1
ATOM 3974 N N . GLN B 1 161 ? 18.672 -18.031 -26.984 1 55.62 161 GLN B N 1
ATOM 3975 C CA . GLN B 1 161 ? 19.5 -17 -27.578 1 55.62 161 GLN B CA 1
ATOM 3976 C C . GLN B 1 161 ? 19.312 -16.953 -29.094 1 55.62 161 GLN B C 1
ATOM 3978 O O . GLN B 1 161 ? 19.562 -15.93 -29.734 1 55.62 161 GLN B O 1
ATOM 3983 N N . GLN B 1 162 ? 19.375 -18.078 -29.75 1 42.38 162 GLN B N 1
ATOM 3984 C CA . GLN B 1 162 ? 19.562 -18 -31.203 1 42.38 162 GLN B CA 1
ATOM 3985 C C . GLN B 1 162 ? 18.234 -17.719 -31.891 1 42.38 162 GLN B C 1
ATOM 3987 O O . GLN B 1 162 ? 18.203 -17.406 -33.094 1 42.38 162 GLN B O 1
ATOM 3992 N N . HIS B 1 163 ? 16.984 -18.234 -31.5 1 43.56 163 HIS B N 1
ATOM 3993 C CA . HIS B 1 163 ? 15.875 -18.109 -32.438 1 43.56 163 HIS B CA 1
ATOM 3994 C C . HIS B 1 163 ? 14.898 -17.016 -32 1 43.56 163 HIS B C 1
ATOM 3996 O O . HIS B 1 163 ? 14.945 -16.562 -30.844 1 43.56 163 HIS B O 1
ATOM 4002 N N . ASP B 1 164 ? 13.977 -16.516 -32.844 1 45.41 164 ASP B N 1
ATOM 4003 C CA . ASP B 1 164 ? 13.031 -15.445 -33.125 1 45.41 164 ASP B CA 1
ATOM 4004 C C . ASP B 1 164 ? 12 -15.305 -32 1 45.41 164 ASP B C 1
ATOM 4006 O O . ASP B 1 164 ? 10.914 -15.883 -32.062 1 45.41 164 ASP B O 1
ATOM 4010 N N . GLY B 1 165 ? 12.352 -14.82 -30.781 1 56.97 165 GLY B N 1
ATOM 4011 C CA . GLY B 1 165 ? 11.555 -14.023 -29.859 1 56.97 165 GLY B CA 1
ATOM 4012 C C . GLY B 1 165 ? 10.344 -14.758 -29.328 1 56.97 165 GLY B C 1
ATOM 4013 O O . GLY B 1 165 ? 9.328 -14.141 -29.016 1 56.97 165 GLY B O 1
ATOM 4014 N N . HIS B 1 166 ? 10.273 -16.281 -29.234 1 75.12 166 HIS B N 1
ATOM 4015 C CA . HIS B 1 166 ? 8.992 -16.938 -29.016 1 75.12 166 HIS B CA 1
ATOM 4016 C C . HIS B 1 166 ? 8.859 -17.438 -27.578 1 75.12 166 HIS B C 1
ATOM 4018 O O . HIS B 1 166 ? 9.859 -17.719 -26.922 1 75.12 166 HIS B O 1
ATOM 4024 N N . GLY B 1 167 ? 7.816 -17.203 -26.844 1 91.69 167 GLY B N 1
ATOM 4025 C CA . GLY B 1 167 ? 7.418 -17.703 -25.531 1 91.69 167 GLY B CA 1
ATOM 4026 C C . GLY B 1 167 ? 7.18 -19.203 -25.516 1 91.69 167 GLY B C 1
ATOM 4027 O O . GLY B 1 167 ? 7.93 -19.953 -26.125 1 91.69 167 GLY B O 1
ATOM 4028 N N . LEU B 1 168 ? 6.441 -19.719 -24.812 1 95.88 168 LEU B N 1
ATOM 4029 C CA . LEU B 1 168 ? 6.117 -21.141 -24.656 1 95.88 168 LEU B CA 1
ATOM 4030 C C . LEU B 1 168 ? 5.328 -21.641 -25.859 1 95.88 168 LEU B C 1
ATOM 4032 O O . LEU B 1 168 ? 4.492 -20.922 -26.406 1 95.88 168 LEU B O 1
ATOM 4036 N N . PRO B 1 169 ? 5.586 -22.906 -26.219 1 94.94 169 PRO B N 1
ATOM 4037 C CA . PRO B 1 169 ? 4.75 -23.5 -27.266 1 94.94 169 PRO B CA 1
ATOM 4038 C C . PRO B 1 169 ? 3.27 -23.531 -26.891 1 94.94 169 PRO B C 1
ATOM 4040 O O . PRO B 1 169 ? 2.93 -23.625 -25.703 1 94.94 169 PRO B O 1
ATOM 4043 N N . GLU B 1 170 ? 2.465 -23.5 -27.906 1 96 170 GLU B N 1
ATOM 4044 C CA . GLU B 1 170 ? 1.017 -23.453 -27.734 1 96 170 GLU B CA 1
ATOM 4045 C C . GLU B 1 170 ? 0.514 -24.609 -26.891 1 96 170 GLU B C 1
ATOM 4047 O O . GLU B 1 170 ? -0.364 -24.438 -26.031 1 96 170 GLU B O 1
ATOM 4052 N N . ILE B 1 171 ? 1.027 -25.781 -27.078 1 96.12 171 ILE B N 1
ATOM 4053 C CA . ILE B 1 171 ? 0.577 -26.969 -26.375 1 96.12 171 ILE B CA 1
ATOM 4054 C C . ILE B 1 171 ? 0.86 -26.828 -24.875 1 96.12 171 ILE B C 1
ATOM 4056 O O . ILE B 1 171 ? 0.071 -27.281 -24.047 1 96.12 171 ILE B O 1
ATOM 4060 N N . VAL B 1 172 ? 1.983 -26.219 -24.562 1 97.81 172 VAL B N 1
ATOM 4061 C CA . VAL B 1 172 ? 2.346 -26 -23.172 1 97.81 172 VAL B CA 1
ATOM 4062 C C . VAL B 1 172 ? 1.405 -24.953 -22.562 1 97.81 172 VAL B C 1
ATOM 4064 O O . VAL B 1 172 ? 0.924 -25.141 -21.438 1 97.81 172 VAL B O 1
ATOM 4067 N N . CYS B 1 173 ? 1.112 -23.891 -23.312 1 98.25 173 CYS B N 1
ATOM 4068 C CA . CYS B 1 173 ? 0.171 -22.875 -22.859 1 98.25 173 CYS B CA 1
ATOM 4069 C C . CYS B 1 173 ? -1.195 -23.5 -22.562 1 98.25 173 CYS B C 1
ATOM 4071 O O . CYS B 1 173 ? -1.836 -23.156 -21.562 1 98.25 173 CYS B O 1
ATOM 4073 N N . ALA B 1 174 ? -1.639 -24.391 -23.406 1 98.69 174 ALA B N 1
ATOM 4074 C CA . ALA B 1 174 ? -2.926 -25.047 -23.234 1 98.69 174 ALA B CA 1
ATOM 4075 C C . ALA B 1 174 ? -2.934 -25.906 -21.969 1 98.69 174 ALA B C 1
ATOM 4077 O O . ALA B 1 174 ? -3.883 -25.844 -21.172 1 98.69 174 ALA B O 1
ATOM 4078 N N . TYR B 1 175 ? -1.889 -26.656 -21.797 1 98.69 175 TYR B N 1
ATOM 4079 C CA . TYR B 1 175 ? -1.753 -27.516 -20.625 1 98.69 175 TYR B CA 1
ATOM 4080 C C . TYR B 1 175 ? -1.77 -26.703 -19.344 1 98.69 175 TYR B C 1
ATOM 4082 O O . TYR B 1 175 ? -2.527 -27 -18.422 1 98.69 175 TYR B O 1
ATOM 4090 N N . LEU B 1 176 ? -0.95 -25.641 -19.297 1 98.75 176 LEU B N 1
ATOM 4091 C CA . LEU B 1 176 ? -0.904 -24.766 -18.141 1 98.75 176 LEU B CA 1
ATOM 4092 C C . LEU B 1 176 ? -2.275 -24.156 -17.875 1 98.75 176 LEU B C 1
ATOM 4094 O O . LEU B 1 176 ? -2.729 -24.125 -16.719 1 98.75 176 LEU B O 1
ATOM 4098 N N . SER B 1 177 ? -2.934 -23.656 -18.906 1 98.88 177 SER B N 1
ATOM 4099 C CA . SER B 1 177 ? -4.246 -23.031 -18.781 1 98.88 177 SER B CA 1
ATOM 4100 C C . SER B 1 177 ? -5.254 -23.984 -18.156 1 98.88 177 SER B C 1
ATOM 4102 O O . SER B 1 177 ? -6 -23.594 -17.25 1 98.88 177 SER B O 1
ATOM 4104 N N . LYS B 1 178 ? -5.262 -25.188 -18.609 1 98.75 178 LYS B N 1
ATOM 4105 C CA . LYS B 1 178 ? -6.215 -26.172 -18.109 1 98.75 178 LYS B CA 1
ATOM 4106 C C . LYS B 1 178 ? -6.035 -26.406 -16.609 1 98.75 178 LYS B C 1
ATOM 4108 O O . LYS B 1 178 ? -7.008 -26.375 -15.852 1 98.75 178 LYS B O 1
ATOM 4113 N N . GLN B 1 179 ? -4.801 -26.609 -16.25 1 98.19 179 GLN B N 1
ATOM 4114 C CA . GLN B 1 179 ? -4.523 -26.891 -14.844 1 98.19 179 GLN B CA 1
ATOM 4115 C C . GLN B 1 179 ? -4.891 -25.703 -13.961 1 98.19 179 GLN B C 1
ATOM 4117 O O . GLN B 1 179 ? -5.484 -25.875 -12.898 1 98.19 179 GLN B O 1
ATOM 4122 N N . VAL B 1 180 ? -4.598 -24.484 -14.375 1 98.56 180 VAL B N 1
ATOM 4123 C CA . VAL B 1 180 ? -4.91 -23.281 -13.609 1 98.56 180 VAL B CA 1
ATOM 4124 C C . VAL B 1 180 ? -6.422 -23.078 -13.562 1 98.56 180 VAL B C 1
ATOM 4126 O O . VAL B 1 180 ? -6.965 -22.688 -12.531 1 98.56 180 VAL B O 1
ATOM 4129 N N . LEU B 1 181 ? -7.07 -23.344 -14.672 1 98.75 181 LEU B N 1
ATOM 4130 C CA . LEU B 1 181 ? -8.523 -23.219 -14.711 1 98.75 181 LEU B CA 1
ATOM 4131 C C . LEU B 1 181 ? -9.188 -24.172 -13.727 1 98.75 181 LEU B C 1
ATOM 4133 O O . LEU B 1 181 ? -10.203 -23.828 -13.117 1 98.75 181 LEU B O 1
ATOM 4137 N N . LEU B 1 182 ? -8.656 -25.344 -13.617 1 98.19 182 LEU B N 1
ATOM 4138 C CA . LEU B 1 182 ? -9.195 -26.297 -12.648 1 98.19 182 LEU B CA 1
ATOM 4139 C C . LEU B 1 182 ? -9.047 -25.766 -11.227 1 98.19 182 LEU B C 1
ATOM 4141 O O . LEU B 1 182 ? -9.953 -25.938 -10.398 1 98.19 182 LEU B O 1
ATOM 4145 N N . ALA B 1 183 ? -7.949 -25.156 -10.945 1 96.94 183 ALA B N 1
ATOM 4146 C CA . ALA B 1 183 ? -7.75 -24.531 -9.648 1 96.94 183 ALA B CA 1
ATOM 4147 C C . ALA B 1 183 ? -8.75 -23.391 -9.438 1 96.94 183 ALA B C 1
ATOM 4149 O O . ALA B 1 183 ? -9.352 -23.281 -8.367 1 96.94 183 ALA B O 1
ATOM 4150 N N . LEU B 1 184 ? -8.922 -22.531 -10.445 1 97.19 184 LEU B N 1
ATOM 4151 C CA . LEU B 1 184 ? -9.836 -21.406 -10.344 1 97.19 184 LEU B CA 1
ATOM 4152 C C . LEU B 1 184 ? -11.281 -21.891 -10.203 1 97.19 184 LEU B C 1
ATOM 4154 O O . LEU B 1 184 ? -12.07 -21.281 -9.484 1 97.19 184 LEU B O 1
ATOM 4158 N N . GLN B 1 185 ? -11.578 -22.922 -10.938 1 97.38 185 GLN B N 1
ATOM 4159 C CA . GLN B 1 185 ? -12.906 -23.516 -10.781 1 97.38 185 GLN B CA 1
ATOM 4160 C C . GLN B 1 185 ? -13.172 -23.891 -9.336 1 97.38 185 GLN B C 1
ATOM 4162 O O . GLN B 1 185 ? -14.234 -23.594 -8.789 1 97.38 185 GLN B O 1
ATOM 4167 N N . TYR B 1 186 ? -12.227 -24.562 -8.734 1 94.38 186 TYR B N 1
ATOM 4168 C CA . TYR B 1 186 ? -12.344 -24.953 -7.332 1 94.38 186 TYR B CA 1
ATOM 4169 C C . TYR B 1 186 ? -12.492 -23.734 -6.434 1 94.38 186 TYR B C 1
ATOM 4171 O O . TYR B 1 186 ? -13.398 -23.672 -5.602 1 94.38 186 TYR B O 1
ATOM 4179 N N . LEU B 1 187 ? -11.68 -22.734 -6.57 1 92.25 187 LEU B N 1
ATOM 4180 C CA . LEU B 1 187 ? -11.719 -21.531 -5.738 1 92.25 187 LEU B CA 1
ATOM 4181 C C . LEU B 1 187 ? -13.047 -20.812 -5.898 1 92.25 187 LEU B C 1
ATOM 4183 O O . LEU B 1 187 ? -13.648 -20.375 -4.91 1 92.25 187 LEU B O 1
ATOM 4187 N N . HIS B 1 188 ? -13.469 -20.672 -7.148 1 94.19 188 HIS B N 1
ATOM 4188 C CA . HIS B 1 188 ? -14.664 -19.891 -7.445 1 94.19 188 HIS B CA 1
ATOM 4189 C C . HIS B 1 188 ? -15.93 -20.641 -7.02 1 94.19 188 HIS B C 1
ATOM 4191 O O . HIS B 1 188 ? -16.844 -20.047 -6.438 1 94.19 188 HIS B O 1
ATOM 4197 N N . ASN B 1 189 ? -15.945 -21.875 -7.242 1 93.75 189 ASN B N 1
ATOM 4198 C CA . ASN B 1 189 ? -17.188 -22.625 -7.035 1 93.75 189 ASN B CA 1
ATOM 4199 C C . ASN B 1 189 ? -17.234 -23.234 -5.633 1 93.75 189 ASN B C 1
ATOM 4201 O O . ASN B 1 189 ? -18.25 -23.094 -4.941 1 93.75 189 ASN B O 1
ATOM 4205 N N . ALA B 1 190 ? -16.219 -23.906 -5.242 1 88.19 190 ALA B N 1
ATOM 4206 C CA . ALA B 1 190 ? -16.234 -24.625 -3.971 1 88.19 190 ALA B CA 1
ATOM 4207 C C . ALA B 1 190 ? -15.945 -23.688 -2.801 1 88.19 190 ALA B C 1
ATOM 4209 O O . ALA B 1 190 ? -16.516 -23.844 -1.722 1 88.19 190 ALA B O 1
ATOM 4210 N N . ARG B 1 191 ? -15.109 -22.719 -3.004 1 86 191 ARG B N 1
ATOM 4211 C CA . ARG B 1 191 ? -14.68 -21.875 -1.898 1 86 191 ARG B CA 1
ATOM 4212 C C . ARG B 1 191 ? -15.289 -20.484 -2.01 1 86 191 ARG B C 1
ATOM 4214 O O . ARG B 1 191 ? -15.242 -19.688 -1.058 1 86 191 ARG B O 1
ATOM 4221 N N . HIS B 1 192 ? -15.758 -20.125 -3.195 1 89.81 192 HIS B N 1
ATOM 4222 C CA . HIS B 1 192 ? -16.312 -18.797 -3.461 1 89.81 192 HIS B CA 1
ATOM 4223 C C . HIS B 1 192 ? -15.312 -17.703 -3.123 1 89.81 192 HIS B C 1
ATOM 4225 O O . HIS B 1 192 ? -15.648 -16.734 -2.436 1 89.81 192 HIS B O 1
ATOM 4231 N N . MET B 1 193 ? -14.156 -17.891 -3.648 1 87.31 193 MET B N 1
ATOM 4232 C CA . MET B 1 193 ? -13.055 -16.984 -3.369 1 87.31 193 MET B CA 1
ATOM 4233 C C . MET B 1 193 ? -12.406 -16.5 -4.664 1 87.31 193 MET B C 1
ATOM 4235 O O . MET B 1 193 ? -12.188 -17.281 -5.582 1 87.31 193 MET B O 1
ATOM 4239 N N . VAL B 1 194 ? -12.141 -15.195 -4.711 1 90.75 194 VAL B N 1
ATOM 4240 C CA . VAL B 1 194 ? -11.312 -14.633 -5.77 1 90.75 194 VAL B CA 1
ATOM 4241 C C . VAL B 1 194 ? -9.836 -14.75 -5.395 1 90.75 194 VAL B C 1
ATOM 4243 O O . VAL B 1 194 ? -9.445 -14.438 -4.27 1 90.75 194 VAL B O 1
ATOM 4246 N N . HIS B 1 195 ? -8.992 -15.273 -6.258 1 89.5 195 HIS B N 1
ATOM 4247 C CA . HIS B 1 195 ? -7.57 -15.398 -5.965 1 89.5 195 HIS B CA 1
ATOM 4248 C C . HIS B 1 195 ? -6.906 -14.031 -5.848 1 89.5 195 HIS B C 1
ATOM 4250 O O . HIS B 1 195 ? -6.156 -13.781 -4.898 1 89.5 195 HIS B O 1
ATOM 4256 N N . ARG B 1 196 ? -7.109 -13.156 -6.906 1 87.31 196 ARG B N 1
ATOM 4257 C CA . ARG B 1 196 ? -6.785 -11.734 -6.91 1 87.31 196 ARG B CA 1
ATOM 4258 C C . ARG B 1 196 ? -5.367 -11.492 -7.414 1 87.31 196 ARG B C 1
ATOM 4260 O O . ARG B 1 196 ? -4.996 -10.359 -7.73 1 87.31 196 ARG B O 1
ATOM 4267 N N . ASP B 1 197 ? -4.598 -12.57 -7.582 1 87.94 197 ASP B N 1
ATOM 4268 C CA . ASP B 1 197 ? -3.209 -12.312 -7.941 1 87.94 197 ASP B CA 1
ATOM 4269 C C . ASP B 1 197 ? -2.654 -13.422 -8.836 1 87.94 197 ASP B C 1
ATOM 4271 O O . ASP B 1 197 ? -1.569 -13.945 -8.578 1 87.94 197 ASP B O 1
ATOM 4275 N N . ILE B 1 198 ? -3.354 -13.758 -9.75 1 94.31 198 ILE B N 1
ATOM 4276 C CA . ILE B 1 198 ? -2.869 -14.711 -10.742 1 94.31 198 ILE B CA 1
ATOM 4277 C C . ILE B 1 198 ? -1.803 -14.047 -11.609 1 94.31 198 ILE B C 1
ATOM 4279 O O . ILE B 1 198 ? -2.047 -13 -12.219 1 94.31 198 ILE B O 1
ATOM 4283 N N . LYS B 1 199 ? -0.619 -14.586 -11.633 1 93.75 199 LYS B N 1
ATOM 4284 C CA . LYS B 1 199 ? 0.528 -14.117 -12.406 1 93.75 199 LYS B CA 1
ATOM 4285 C C . LYS B 1 199 ? 1.599 -15.195 -12.508 1 93.75 199 LYS B C 1
ATOM 4287 O O . LYS B 1 199 ? 1.551 -16.203 -11.781 1 93.75 199 LYS B O 1
ATOM 4292 N N . PRO B 1 200 ? 2.541 -15.039 -13.398 1 95.62 200 PRO B N 1
ATOM 4293 C CA . PRO B 1 200 ? 3.543 -16.078 -13.617 1 95.62 200 PRO B CA 1
ATOM 4294 C C . PRO B 1 200 ? 4.301 -16.453 -12.344 1 95.62 200 PRO B C 1
ATOM 4296 O O . PRO B 1 200 ? 4.625 -17.625 -12.133 1 95.62 200 PRO B O 1
ATOM 4299 N N . SER B 1 201 ? 4.492 -15.5 -11.445 1 92.38 201 SER B N 1
ATOM 4300 C CA . SER B 1 201 ? 5.285 -15.758 -10.25 1 92.38 201 SER B CA 1
ATOM 4301 C C . SER B 1 201 ? 4.496 -16.578 -9.234 1 92.38 201 SER B C 1
ATOM 4303 O O . SER B 1 201 ? 5.074 -17.125 -8.297 1 92.38 201 SER B O 1
ATOM 4305 N N . ASN B 1 202 ? 3.135 -16.703 -9.43 1 91.81 202 ASN B N 1
ATOM 4306 C CA . ASN B 1 202 ? 2.295 -17.406 -8.469 1 91.81 202 ASN B CA 1
ATOM 4307 C C . ASN B 1 202 ? 1.813 -18.734 -9.016 1 91.81 202 ASN B C 1
ATOM 4309 O O . ASN B 1 202 ? 0.927 -19.375 -8.438 1 91.81 202 ASN B O 1
ATOM 4313 N N . ILE B 1 203 ? 2.32 -19.109 -10.117 1 97.12 203 ILE B N 1
ATOM 4314 C CA . ILE B 1 203 ? 2.111 -20.438 -10.688 1 97.12 203 ILE B CA 1
ATOM 4315 C C . ILE B 1 203 ? 3.422 -21.219 -10.672 1 97.12 203 ILE B C 1
ATOM 4317 O O . ILE B 1 203 ? 4.352 -20.891 -11.414 1 97.12 203 ILE B O 1
ATOM 4321 N N . LEU B 1 204 ? 3.4 -22.234 -9.828 1 97 204 LEU B N 1
ATOM 4322 C CA . LEU B 1 204 ? 4.629 -22.984 -9.586 1 97 204 LEU B CA 1
ATOM 4323 C C . LEU B 1 204 ? 4.535 -24.375 -10.188 1 97 204 LEU B C 1
ATOM 4325 O O . LEU B 1 204 ? 3.439 -24.875 -10.461 1 97 204 LEU B O 1
ATOM 4329 N N . LEU B 1 205 ? 5.703 -24.984 -10.375 1 97.81 205 LEU B N 1
ATOM 4330 C CA . LEU B 1 205 ? 5.762 -26.266 -11.047 1 97.81 205 LEU B CA 1
ATOM 4331 C C . LEU B 1 205 ? 6.422 -27.328 -10.156 1 97.81 205 LEU B C 1
ATOM 4333 O O . LEU B 1 205 ? 7.48 -27.078 -9.578 1 97.81 205 LEU B O 1
ATOM 4337 N N . THR B 1 206 ? 5.836 -28.453 -10.109 1 96.31 206 THR B N 1
ATOM 4338 C CA . THR B 1 206 ? 6.43 -29.594 -9.43 1 96.31 206 THR B CA 1
ATOM 4339 C C . THR B 1 206 ? 7.562 -30.188 -10.266 1 96.31 206 THR B C 1
ATOM 4341 O O . THR B 1 206 ? 7.781 -29.781 -11.406 1 96.31 206 THR B O 1
ATOM 4344 N N . ARG B 1 207 ? 8.148 -31.172 -9.703 1 94.81 207 ARG B N 1
ATOM 4345 C CA . ARG B 1 207 ? 9.234 -31.875 -10.375 1 94.81 207 ARG B CA 1
ATOM 4346 C C . ARG B 1 207 ? 8.758 -32.5 -11.672 1 94.81 207 ARG B C 1
ATOM 4348 O O . ARG B 1 207 ? 9.508 -32.562 -12.648 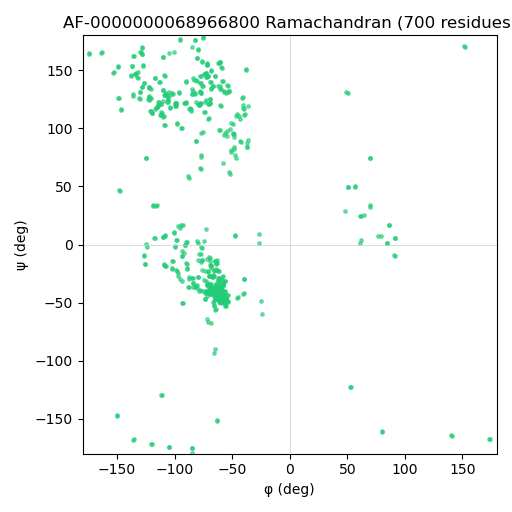1 94.81 207 ARG B O 1
ATOM 4355 N N . ASP B 1 208 ? 7.508 -32.969 -11.656 1 96.44 208 ASP B N 1
ATOM 4356 C CA . ASP B 1 208 ? 6.941 -33.594 -12.844 1 96.44 208 ASP B CA 1
ATOM 4357 C C . ASP B 1 208 ? 6.188 -32.594 -13.703 1 96.44 208 ASP B C 1
ATOM 4359 O O . ASP B 1 208 ? 5.332 -32.969 -14.508 1 96.44 208 ASP B O 1
ATOM 4363 N N . ALA B 1 209 ? 6.414 -31.312 -13.5 1 97.81 209 ALA B N 1
ATOM 4364 C CA . ALA B 1 209 ? 5.945 -30.203 -14.336 1 97.81 209 ALA B CA 1
ATOM 4365 C C . ALA B 1 209 ? 4.434 -30.031 -14.219 1 97.81 209 ALA B C 1
ATOM 4367 O O . ALA B 1 209 ? 3.754 -29.781 -15.219 1 97.81 209 ALA B O 1
ATOM 4368 N N . ARG B 1 210 ? 3.91 -30.297 -13.07 1 97.44 210 ARG B N 1
ATOM 4369 C CA . ARG B 1 210 ? 2.514 -29.984 -12.797 1 97.44 210 ARG B CA 1
ATOM 4370 C C . ARG B 1 210 ? 2.381 -28.594 -12.172 1 97.44 210 ARG B C 1
ATOM 4372 O O . ARG B 1 210 ? 3 -28.312 -11.148 1 97.44 210 ARG B O 1
ATOM 4379 N N . PRO B 1 211 ? 1.622 -27.719 -12.82 1 98.19 211 PRO B N 1
ATOM 4380 C CA . PRO B 1 211 ? 1.476 -26.375 -12.25 1 98.19 211 PRO B CA 1
ATOM 4381 C C . PRO B 1 211 ? 0.503 -26.328 -11.078 1 98.19 211 PRO B C 1
ATOM 4383 O O . PRO B 1 211 ? -0.512 -27.031 -11.086 1 98.19 211 PRO B O 1
ATOM 4386 N N . LYS B 1 212 ? 0.773 -25.625 -10.039 1 96.62 212 LYS B N 1
ATOM 4387 C CA . LYS B 1 212 ? -0.086 -25.328 -8.898 1 96.62 212 LYS B CA 1
ATOM 4388 C C . LYS B 1 212 ? -0.066 -23.844 -8.562 1 96.62 212 LYS B C 1
ATOM 4390 O O . LYS B 1 212 ? 0.968 -23.188 -8.695 1 96.62 212 LYS B O 1
ATOM 4395 N N . ILE B 1 213 ? -1.181 -23.328 -8.156 1 95.31 213 ILE B N 1
ATOM 4396 C CA . ILE B 1 213 ? -1.285 -21.906 -7.789 1 95.31 213 ILE B CA 1
ATOM 4397 C C . ILE B 1 213 ? -0.968 -21.75 -6.305 1 95.31 213 ILE B C 1
ATOM 4399 O O . ILE B 1 213 ? -1.319 -22.594 -5.488 1 95.31 213 ILE B O 1
ATOM 4403 N N . THR B 1 214 ? -0.25 -20.688 -5.992 1 90.56 214 THR B N 1
ATOM 4404 C CA . THR B 1 214 ? 0.065 -20.344 -4.613 1 90.56 214 THR B CA 1
ATOM 4405 C C . THR B 1 214 ? -0.302 -18.891 -4.328 1 90.56 214 THR B C 1
ATOM 4407 O O . THR B 1 214 ? -0.737 -18.156 -5.227 1 90.56 214 THR B O 1
ATOM 4410 N N . ASP B 1 215 ? -0.281 -18.453 -3.057 1 82.12 215 ASP B N 1
ATOM 4411 C CA . ASP B 1 215 ? -0.409 -17.078 -2.596 1 82.12 215 ASP B CA 1
ATOM 4412 C C . ASP B 1 215 ? -1.825 -16.547 -2.82 1 82.12 215 ASP B C 1
ATOM 4414 O O . ASP B 1 215 ? -2.049 -15.703 -3.689 1 82.12 215 ASP B O 1
ATOM 4418 N N . PHE B 1 216 ? -2.77 -16.922 -2.098 1 75.69 216 PHE B N 1
ATOM 4419 C CA . PHE B 1 216 ? -4.18 -16.562 -2.193 1 75.69 216 PHE B CA 1
ATOM 4420 C C . PHE B 1 216 ? -4.426 -15.172 -1.638 1 75.69 216 PHE B C 1
ATOM 4422 O O . PHE B 1 216 ? -5.336 -14.969 -0.83 1 75.69 216 PHE B O 1
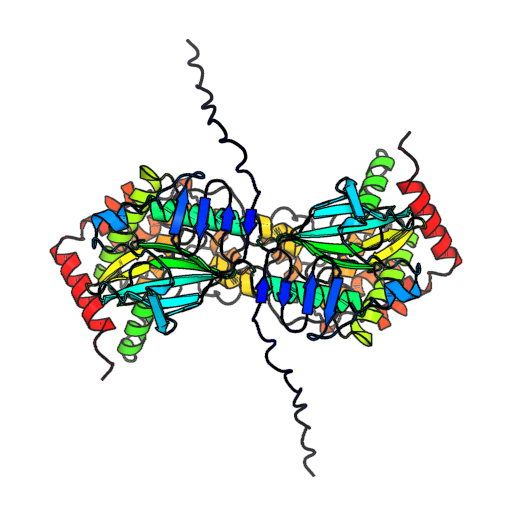ATOM 4429 N N . GLY B 1 217 ? -3.859 -14.141 -2.299 1 59.16 217 GLY B N 1
ATOM 4430 C CA . GLY B 1 217 ? -4.152 -12.719 -2.391 1 59.16 217 GLY B CA 1
ATOM 4431 C C . GLY B 1 217 ? -4.074 -12 -1.054 1 59.16 217 GLY B C 1
ATOM 4432 O O . GLY B 1 217 ? -4.828 -11.062 -0.802 1 59.16 217 GLY B O 1
ATOM 4433 N N . ILE B 1 218 ? -3.316 -12.461 -0.011 1 48.88 218 ILE B N 1
ATOM 4434 C CA . ILE B 1 218 ? -3.213 -11.641 1.192 1 48.88 218 ILE B CA 1
ATOM 4435 C C . ILE B 1 218 ? -2.947 -10.188 0.807 1 48.88 218 ILE B C 1
ATOM 4437 O O . ILE B 1 218 ? -3.443 -9.266 1.458 1 48.88 218 ILE B O 1
ATOM 4441 N N . SER B 1 219 ? -2.039 -9.938 -0.099 1 45.03 219 SER B N 1
ATOM 4442 C CA . SER B 1 219 ? -1.34 -8.664 -0.187 1 45.03 219 SER B CA 1
ATOM 4443 C C . SER B 1 219 ? -2.195 -7.609 -0.883 1 45.03 219 SER B C 1
ATOM 4445 O O . SER B 1 219 ? -1.781 -6.457 -1.02 1 45.03 219 SER B O 1
ATOM 4447 N N . THR B 1 220 ? -3.258 -8 -1.531 1 43.09 220 THR B N 1
ATOM 4448 C CA . THR B 1 220 ? -3.465 -7.035 -2.605 1 43.09 220 THR B CA 1
ATOM 4449 C C . THR B 1 220 ? -4.152 -5.777 -2.076 1 43.09 220 THR B C 1
ATOM 4451 O O . THR B 1 220 ? -4.672 -4.973 -2.854 1 43.09 220 THR B O 1
ATOM 4454 N N . GLU B 1 221 ? -4.359 -5.773 -0.753 1 40.44 221 GLU B N 1
ATOM 4455 C CA . GLU B 1 221 ? -4.977 -4.469 -0.517 1 40.44 221 GLU B CA 1
ATOM 4456 C C . GLU B 1 221 ? -3.973 -3.34 -0.718 1 40.44 221 GLU B C 1
ATOM 4458 O O . GLU B 1 221 ? -2.822 -3.439 -0.285 1 40.44 221 GLU B O 1
ATOM 4463 N N . LEU B 1 222 ? -4.117 -2.617 -1.717 1 37.94 222 LEU B N 1
ATOM 4464 C CA . LEU B 1 222 ? -3.322 -1.432 -2.014 1 37.94 222 LEU B CA 1
ATOM 4465 C C . LEU B 1 222 ? -3.197 -0.538 -0.785 1 37.94 222 LEU B C 1
ATOM 4467 O O . LEU B 1 222 ? -4.199 -0.229 -0.133 1 37.94 222 LEU B O 1
ATOM 4471 N N . PRO B 1 223 ? -2.08 -0.506 -0.324 1 35.62 223 PRO B N 1
ATOM 4472 C CA . PRO B 1 223 ? -2.023 0.505 0.734 1 35.62 223 PRO B CA 1
ATOM 4473 C C . PRO B 1 223 ? -2.438 1.892 0.248 1 35.62 223 PRO B C 1
ATOM 4475 O O . PRO B 1 223 ? -2.281 2.207 -0.935 1 35.62 223 PRO B O 1
ATOM 4478 N N . GLU B 1 224 ? -3.213 2.467 0.903 1 34.28 224 GLU B N 1
ATOM 4479 C CA . GLU B 1 224 ? -3.662 3.83 0.63 1 34.28 224 GLU B CA 1
ATOM 4480 C C . GLU B 1 224 ? -2.504 4.711 0.17 1 34.28 224 GLU B C 1
ATOM 4482 O O . GLU B 1 224 ? -2.697 5.633 -0.625 1 34.28 224 GLU B O 1
ATOM 4487 N N . ASN B 1 225 ? -1.229 4.508 0.562 1 34.66 225 ASN B N 1
ATOM 4488 C CA . ASN B 1 225 ? -0.178 5.5 0.358 1 34.66 225 ASN B CA 1
ATOM 4489 C C . ASN B 1 225 ? 0.894 4.988 -0.602 1 34.66 225 ASN B C 1
ATOM 4491 O O . ASN B 1 225 ? 2.084 5.23 -0.394 1 34.66 225 ASN B O 1
ATOM 4495 N N . ALA B 1 226 ? 0.667 4.238 -1.577 1 36.97 226 ALA B N 1
ATOM 4496 C CA . ALA B 1 226 ? 1.71 3.66 -2.42 1 36.97 226 ALA B CA 1
ATOM 4497 C C . ALA B 1 226 ? 2.324 4.715 -3.336 1 36.97 226 ALA B C 1
ATOM 4499 O O . ALA B 1 226 ? 1.61 5.547 -3.902 1 36.97 226 ALA B O 1
ATOM 4500 N N . VAL B 1 227 ? 3.742 4.965 -3.299 1 37.53 227 VAL B N 1
ATOM 4501 C CA . VAL B 1 227 ? 4.457 5.73 -4.312 1 37.53 227 VAL B CA 1
ATOM 4502 C C . VAL B 1 227 ? 4.324 5.039 -5.672 1 37.53 227 VAL B C 1
ATOM 4504 O O . VAL B 1 227 ? 4.141 3.822 -5.738 1 37.53 227 VAL B O 1
ATOM 4507 N N . ALA B 1 228 ? 4.461 5.723 -6.75 1 39.19 228 ALA B N 1
ATOM 4508 C CA . ALA B 1 228 ? 4.242 5.383 -8.156 1 39.19 228 ALA B CA 1
ATOM 4509 C C . ALA B 1 228 ? 5.016 4.121 -8.539 1 39.19 228 ALA B C 1
ATOM 4511 O O . ALA B 1 228 ? 4.496 3.26 -9.25 1 39.19 228 ALA B O 1
ATOM 4512 N N . THR B 1 229 ? 6.238 4.016 -8.242 1 37.94 229 THR B N 1
ATOM 4513 C CA . THR B 1 229 ? 7.078 2.924 -8.727 1 37.94 229 THR B CA 1
ATOM 4514 C C . THR B 1 229 ? 6.582 1.583 -8.188 1 37.94 229 THR B C 1
ATOM 4516 O O . THR B 1 229 ? 6.621 0.573 -8.898 1 37.94 229 THR B O 1
ATOM 4519 N N . THR B 1 230 ? 6.238 1.603 -6.918 1 44.28 230 THR B N 1
ATOM 4520 C CA . THR B 1 230 ? 5.711 0.392 -6.297 1 44.28 230 THR B CA 1
ATOM 4521 C C . THR B 1 230 ? 4.328 0.058 -6.859 1 44.28 230 THR B C 1
ATOM 4523 O O . THR B 1 230 ? 3.973 -1.114 -6.988 1 44.28 230 THR B O 1
ATOM 4526 N N . PHE B 1 231 ? 3.785 1.156 -7.453 1 46.28 231 PHE B N 1
ATOM 4527 C CA . PHE B 1 231 ? 2.461 0.995 -8.039 1 46.28 231 PHE B CA 1
ATOM 4528 C C . PHE B 1 231 ? 2.539 0.185 -9.328 1 46.28 231 PHE B C 1
ATOM 4530 O O . PHE B 1 231 ? 1.644 -0.609 -9.625 1 46.28 231 PHE B O 1
ATOM 4537 N N . VAL B 1 232 ? 3.559 0.504 -10.094 1 46.78 232 VAL B N 1
ATOM 4538 C CA . VAL B 1 232 ? 3.68 -0.11 -11.406 1 46.78 232 VAL B CA 1
ATOM 4539 C C . VAL B 1 232 ? 3.662 -1.631 -11.273 1 46.78 232 VAL B C 1
ATOM 4541 O O . VAL B 1 232 ? 2.928 -2.314 -11.992 1 46.78 232 VAL B O 1
ATOM 4544 N N . GLY B 1 233 ? 4.473 -2.207 -10.461 1 54.53 233 GLY B N 1
ATOM 4545 C CA . GLY B 1 233 ? 4.598 -3.654 -10.43 1 54.53 233 GLY B CA 1
ATOM 4546 C C . GLY B 1 233 ? 3.322 -4.355 -9.992 1 54.53 233 GLY B C 1
ATOM 4547 O O . GLY B 1 233 ? 3.021 -5.453 -10.469 1 54.53 233 GLY B O 1
ATOM 4548 N N . THR B 1 234 ? 2.404 -3.52 -9.367 1 61.38 234 THR B N 1
ATOM 4549 C CA . THR B 1 234 ? 1.268 -4.164 -8.719 1 61.38 234 THR B CA 1
ATOM 4550 C C . THR B 1 234 ? 0.105 -4.32 -9.695 1 61.38 234 THR B C 1
ATOM 4552 O O . THR B 1 234 ? -0.669 -5.273 -9.602 1 61.38 234 THR B O 1
ATOM 4555 N N . CYS B 1 235 ? 0.168 -3.594 -10.773 1 75.25 235 CYS B N 1
ATOM 4556 C CA . CYS B 1 235 ? -1.074 -3.588 -11.539 1 75.25 235 CYS B CA 1
ATOM 4557 C C . CYS B 1 235 ? -0.913 -4.352 -12.852 1 75.25 235 CYS B C 1
ATOM 4559 O O . CYS B 1 235 ? -1.877 -4.52 -13.594 1 75.25 235 CYS B O 1
ATOM 4561 N N . THR B 1 236 ? 0.149 -4.961 -13.062 1 82.88 236 THR B N 1
ATOM 4562 C CA . THR B 1 236 ? 0.502 -5.52 -14.367 1 82.88 236 THR B CA 1
ATOM 4563 C C . THR B 1 236 ? -0.506 -6.586 -14.789 1 82.88 236 THR B C 1
ATOM 4565 O O . THR B 1 236 ? -0.833 -6.699 -15.969 1 82.88 236 THR B O 1
ATOM 4568 N N . TYR B 1 237 ? -1.054 -7.246 -13.859 1 90.94 237 TYR B N 1
ATOM 4569 C CA . TYR B 1 237 ? -1.954 -8.328 -14.227 1 90.94 237 TYR B CA 1
ATOM 4570 C C . TYR B 1 237 ? -3.367 -8.062 -13.727 1 90.94 237 TYR B C 1
ATOM 4572 O O . TYR B 1 237 ? -4.254 -8.906 -13.859 1 90.94 237 TYR B O 1
ATOM 4580 N N . MET B 1 238 ? -3.502 -6.879 -13.188 1 88.81 238 MET B N 1
ATOM 4581 C CA . MET B 1 238 ? -4.801 -6.516 -12.633 1 88.81 238 MET B CA 1
ATOM 4582 C C . MET B 1 238 ? -5.812 -6.242 -13.742 1 88.81 238 MET B C 1
ATOM 4584 O O . MET B 1 238 ? -5.465 -5.684 -14.781 1 88.81 238 MET B O 1
ATOM 4588 N N . SER B 1 239 ? -7.016 -6.562 -13.422 1 92.75 239 SER B N 1
ATOM 4589 C CA . SER B 1 239 ? -8.094 -6.32 -14.375 1 92.75 239 SER B CA 1
ATOM 4590 C C . SER B 1 239 ? -8.469 -4.844 -14.43 1 92.75 239 SER B C 1
ATOM 4592 O O . SER B 1 239 ? -8.219 -4.102 -13.477 1 92.75 239 SER B O 1
ATOM 4594 N N . PRO B 1 240 ? -9.094 -4.434 -15.578 1 91.88 240 PRO B N 1
ATOM 4595 C CA . PRO B 1 240 ? -9.469 -3.025 -15.719 1 91.88 240 PRO B CA 1
ATOM 4596 C C . PRO B 1 240 ? -10.375 -2.537 -14.586 1 91.88 240 PRO B C 1
ATOM 4598 O O . PRO B 1 240 ? -10.148 -1.455 -14.039 1 91.88 240 PRO B O 1
ATOM 4601 N N . GLU B 1 241 ? -11.398 -3.332 -14.211 1 89.94 241 GLU B N 1
ATOM 4602 C CA . GLU B 1 241 ? -12.328 -2.895 -13.172 1 89.94 241 GLU B CA 1
ATOM 4603 C C . GLU B 1 241 ? -11.617 -2.742 -11.828 1 89.94 241 GLU B C 1
ATOM 4605 O O . GLU B 1 241 ? -11.984 -1.886 -11.023 1 89.94 241 GLU B O 1
ATOM 4610 N N . ARG B 1 242 ? -10.648 -3.555 -11.555 1 85.88 242 ARG B N 1
ATOM 4611 C CA . ARG B 1 242 ? -9.875 -3.41 -10.328 1 85.88 242 ARG B CA 1
ATOM 4612 C C . ARG B 1 242 ? -9.023 -2.145 -10.359 1 85.88 242 ARG B C 1
ATOM 4614 O O . ARG B 1 242 ? -8.906 -1.442 -9.352 1 85.88 242 ARG B O 1
ATOM 4621 N N . ILE B 1 243 ? -8.477 -1.885 -11.516 1 81.75 243 ILE B N 1
ATOM 4622 C CA . ILE B 1 243 ? -7.602 -0.728 -11.672 1 81.75 243 ILE B CA 1
ATOM 4623 C C . ILE B 1 243 ? -8.398 0.556 -11.445 1 81.75 243 ILE B C 1
ATOM 4625 O O . ILE B 1 243 ? -7.918 1.491 -10.805 1 81.75 243 ILE B O 1
ATOM 4629 N N . ILE B 1 244 ? -9.594 0.562 -11.938 1 78.38 244 ILE B N 1
ATOM 4630 C CA . ILE B 1 244 ? -10.359 1.797 -11.859 1 78.38 244 ILE B CA 1
ATOM 4631 C C . ILE B 1 244 ? -11.18 1.814 -10.57 1 78.38 244 ILE B C 1
ATOM 4633 O O . ILE B 1 244 ? -11.984 2.721 -10.352 1 78.38 244 ILE B O 1
ATOM 4637 N N . GLY B 1 245 ? -11.078 0.739 -9.758 1 75.75 245 GLY B N 1
ATOM 4638 C CA . GLY B 1 245 ? -11.672 0.733 -8.43 1 75.75 245 GLY B CA 1
ATOM 4639 C C . GLY B 1 245 ? -13.125 0.3 -8.422 1 75.75 245 GLY B C 1
ATOM 4640 O O . GLY B 1 245 ? -13.867 0.616 -7.492 1 75.75 245 GLY B O 1
ATOM 4641 N N . GLU B 1 246 ? -13.531 -0.278 -9.391 1 78.94 246 GLU B N 1
ATOM 4642 C CA . GLU B 1 246 ? -14.891 -0.821 -9.438 1 78.94 246 GLU B CA 1
ATOM 4643 C C . GLU B 1 246 ? -14.969 -2.162 -8.711 1 78.94 246 GLU B C 1
ATOM 4645 O O . GLU B 1 246 ? -13.945 -2.791 -8.438 1 78.94 246 GLU B O 1
ATOM 4650 N N . ASP B 1 247 ? -16.172 -2.482 -8.383 1 82.88 247 ASP B N 1
ATOM 4651 C CA . ASP B 1 247 ? -16.359 -3.801 -7.785 1 82.88 247 ASP B CA 1
ATOM 4652 C C . ASP B 1 247 ? -15.891 -4.906 -8.727 1 82.88 247 ASP B C 1
ATOM 4654 O O . ASP B 1 247 ? -16.078 -4.812 -9.945 1 82.88 247 ASP B O 1
ATOM 4658 N N . TYR B 1 248 ? -15.273 -5.875 -8.086 1 88.06 248 TYR B N 1
ATOM 4659 C CA . TYR B 1 248 ? -14.773 -6.977 -8.898 1 88.06 248 TYR B CA 1
ATOM 4660 C C . TYR B 1 248 ? -15.094 -8.32 -8.258 1 88.06 248 TYR B C 1
ATOM 4662 O O . TYR B 1 248 ? -15.422 -8.383 -7.07 1 88.06 248 TYR B O 1
ATOM 4670 N N . SER B 1 249 ? -15.016 -9.336 -9.047 1 92.81 249 SER B N 1
ATOM 4671 C CA . SER B 1 249 ? -15.273 -10.711 -8.633 1 92.81 249 SER B CA 1
ATOM 4672 C C . SER B 1 249 ? -14.445 -11.703 -9.445 1 92.81 249 SER B C 1
ATOM 4674 O O . SER B 1 249 ? -13.297 -11.414 -9.797 1 92.81 249 SER B O 1
ATOM 4676 N N . PHE B 1 250 ? -15 -12.875 -9.695 1 95.69 250 PHE B N 1
ATOM 4677 C CA . PHE B 1 250 ? -14.289 -14.016 -10.266 1 95.69 250 PHE B CA 1
ATOM 4678 C C . PHE B 1 250 ? -13.703 -13.656 -11.625 1 95.69 250 PHE B C 1
ATOM 4680 O O . PHE B 1 250 ? -12.594 -14.078 -11.953 1 95.69 250 PHE B O 1
ATOM 4687 N N . PRO B 1 251 ? -14.391 -12.797 -12.383 1 97.81 251 PRO B N 1
ATOM 4688 C CA . PRO B 1 251 ? -13.859 -12.484 -13.719 1 97.81 251 PRO B CA 1
ATOM 4689 C C . PRO B 1 251 ? -12.492 -11.805 -13.664 1 97.81 251 PRO B C 1
ATOM 4691 O O . PRO B 1 251 ? -11.766 -11.805 -14.656 1 97.81 251 PRO B O 1
ATOM 4694 N N . SER B 1 252 ? -12.18 -11.188 -12.547 1 95.38 252 SER B N 1
ATOM 4695 C CA . SER B 1 252 ? -10.875 -10.555 -12.414 1 95.38 252 SER B CA 1
ATOM 4696 C C . SER B 1 252 ? -9.75 -11.586 -12.508 1 95.38 252 SER B C 1
ATOM 4698 O O . SER B 1 252 ? -8.695 -11.312 -13.094 1 95.38 252 SER B O 1
ATOM 4700 N N . ASP B 1 253 ? -9.984 -12.766 -11.969 1 96.12 253 ASP B N 1
ATOM 4701 C CA . ASP B 1 253 ? -9.008 -13.844 -12.062 1 96.12 253 ASP B CA 1
ATOM 4702 C C . ASP B 1 253 ? -8.836 -14.312 -13.5 1 96.12 253 ASP B C 1
ATOM 4704 O O . ASP B 1 253 ? -7.727 -14.656 -13.922 1 96.12 253 ASP B O 1
ATOM 4708 N N . ILE B 1 254 ? -9.906 -14.297 -14.172 1 98.75 254 ILE B N 1
ATOM 4709 C CA . ILE B 1 254 ? -9.906 -14.766 -15.555 1 98.75 254 ILE B CA 1
ATOM 4710 C C . ILE B 1 254 ? -9.094 -13.812 -16.422 1 98.75 254 ILE B C 1
ATOM 4712 O O . ILE B 1 254 ? -8.32 -14.25 -17.281 1 98.75 254 ILE B O 1
ATOM 4716 N N . TRP B 1 255 ? -9.281 -12.547 -16.188 1 98.25 255 TRP B N 1
ATOM 4717 C CA . TRP B 1 255 ? -8.453 -11.555 -16.875 1 98.25 255 TRP B CA 1
ATOM 4718 C C . TRP B 1 255 ? -6.973 -11.82 -16.625 1 98.25 255 TRP B C 1
ATOM 4720 O O . TRP B 1 255 ? -6.184 -11.906 -17.562 1 98.25 255 TRP B O 1
ATOM 4730 N N . SER B 1 256 ? -6.633 -11.969 -15.375 1 96.69 256 SER B N 1
ATOM 4731 C CA . SER B 1 256 ? -5.242 -12.188 -14.992 1 96.69 256 SER B CA 1
ATOM 4732 C C . SER B 1 256 ? -4.68 -13.445 -15.648 1 96.69 256 SER B C 1
ATOM 4734 O O . SER B 1 256 ? -3.518 -13.469 -16.062 1 96.69 256 SER B O 1
ATOM 4736 N N . LEU B 1 257 ? -5.508 -14.445 -15.711 1 98.56 257 LEU B N 1
ATOM 4737 C CA . LEU B 1 257 ? -5.094 -15.664 -16.391 1 98.56 257 LEU B CA 1
ATOM 4738 C C . LEU B 1 257 ? -4.77 -15.391 -17.859 1 98.56 257 LEU B C 1
ATOM 4740 O O . LEU B 1 257 ? -3.717 -15.797 -18.344 1 98.56 257 LEU B O 1
ATOM 4744 N N . GLY B 1 258 ? -5.68 -14.695 -18.531 1 98.69 258 GLY B N 1
ATOM 4745 C CA . GLY B 1 258 ? -5.461 -14.375 -19.938 1 98.69 258 GLY B CA 1
ATOM 4746 C C . GLY B 1 258 ? -4.152 -13.648 -20.188 1 98.69 258 GLY B C 1
ATOM 4747 O O . GLY B 1 258 ? -3.389 -14.023 -21.078 1 98.69 258 GLY B O 1
ATOM 4748 N N . ILE B 1 259 ? -3.893 -12.664 -19.375 1 97.56 259 ILE B N 1
ATOM 4749 C CA . ILE B 1 259 ? -2.676 -11.875 -19.516 1 97.56 259 ILE B CA 1
ATOM 4750 C C . ILE B 1 259 ? -1.455 -12.75 -19.234 1 97.56 259 ILE B C 1
ATOM 4752 O O . ILE B 1 259 ? -0.446 -12.664 -19.938 1 97.56 259 ILE B O 1
ATOM 4756 N N . THR B 1 260 ? -1.545 -13.555 -18.234 1 97.81 260 THR B N 1
ATOM 4757 C CA . THR B 1 260 ? -0.458 -14.445 -17.859 1 97.81 260 THR B CA 1
ATOM 4758 C C . THR B 1 260 ? -0.119 -15.406 -19 1 97.81 260 THR B C 1
ATOM 4760 O O . THR B 1 260 ? 1.051 -15.562 -19.344 1 97.81 260 THR B O 1
ATOM 4763 N N . ILE B 1 261 ? -1.128 -16.031 -19.531 1 98.5 261 ILE B N 1
ATOM 4764 C CA . ILE B 1 261 ? -0.915 -17.016 -20.594 1 98.5 261 ILE B CA 1
ATOM 4765 C C . ILE B 1 261 ? -0.404 -16.312 -21.844 1 98.5 261 ILE B C 1
ATOM 4767 O O . ILE B 1 261 ? 0.446 -16.844 -22.562 1 98.5 261 ILE B O 1
ATOM 4771 N N . MET B 1 262 ? -0.904 -15.133 -22.141 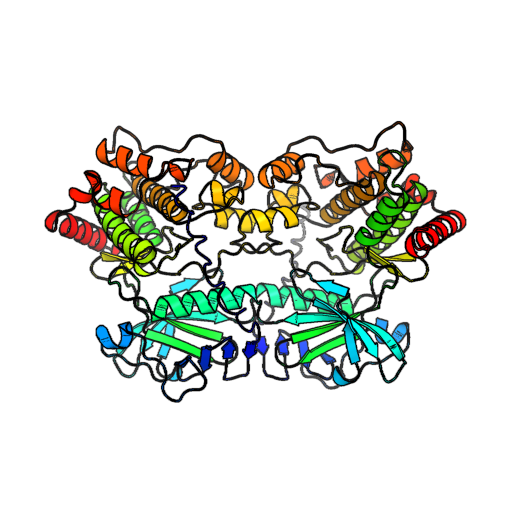1 97.31 262 MET B N 1
ATOM 4772 C CA . MET B 1 262 ? -0.386 -14.344 -23.25 1 97.31 262 MET B CA 1
ATOM 4773 C C . MET B 1 262 ? 1.104 -14.07 -23.078 1 97.31 262 MET B C 1
ATOM 4775 O O . MET B 1 262 ? 1.875 -14.188 -24.031 1 97.31 262 MET B O 1
ATOM 4779 N N . GLU B 1 263 ? 1.481 -13.672 -21.906 1 96 263 GLU B N 1
ATOM 4780 C CA . GLU B 1 263 ? 2.895 -13.445 -21.625 1 96 263 GLU B CA 1
ATOM 4781 C C . GLU B 1 263 ? 3.719 -14.703 -21.875 1 96 263 GLU B C 1
ATOM 4783 O O . GLU B 1 263 ? 4.805 -14.641 -22.453 1 96 263 GLU B O 1
ATOM 4788 N N . CYS B 1 264 ? 3.209 -15.812 -21.422 1 97.06 264 CYS B N 1
ATOM 4789 C CA . CYS B 1 264 ? 3.895 -17.078 -21.625 1 97.06 264 CYS B CA 1
ATOM 4790 C C . CYS B 1 264 ? 4.07 -17.375 -23.109 1 97.06 264 CYS B C 1
ATOM 4792 O O . CYS B 1 264 ? 5.145 -17.812 -23.531 1 97.06 264 CYS B O 1
ATOM 4794 N N . ALA B 1 265 ? 3.082 -17.125 -23.859 1 96.5 265 ALA B N 1
ATOM 4795 C CA . ALA B 1 265 ? 3.107 -17.406 -25.297 1 96.5 265 ALA B CA 1
ATOM 4796 C C . ALA B 1 265 ? 4.07 -16.469 -26.016 1 96.5 265 ALA B C 1
ATOM 4798 O O . ALA B 1 265 ? 4.789 -16.891 -26.922 1 96.5 265 ALA B O 1
ATOM 4799 N N . LEU B 1 266 ? 4.074 -15.234 -25.609 1 94.06 266 LEU B N 1
ATOM 4800 C CA . LEU B 1 266 ? 4.867 -14.219 -26.281 1 94.06 266 LEU B CA 1
ATOM 4801 C C . LEU B 1 266 ? 6.305 -14.211 -25.781 1 94.06 266 LEU B C 1
ATOM 4803 O O . LEU B 1 266 ? 7.211 -13.758 -26.484 1 94.06 266 LEU B O 1
ATOM 4807 N N . GLY B 1 267 ? 6.438 -14.617 -24.531 1 93.25 267 GLY B N 1
ATOM 4808 C CA . GLY B 1 267 ? 7.746 -14.547 -23.906 1 93.25 267 GLY B CA 1
ATOM 4809 C C . GLY B 1 267 ? 8.047 -13.188 -23.312 1 93.25 267 GLY B C 1
ATOM 4810 O O . GLY B 1 267 ? 9.164 -12.945 -22.844 1 93.25 267 GLY B O 1
ATOM 4811 N N . ARG B 1 268 ? 7.145 -12.352 -23.422 1 91 268 ARG B N 1
ATOM 4812 C CA . ARG B 1 268 ? 7.23 -11 -22.859 1 91 268 ARG B CA 1
ATOM 4813 C C . ARG B 1 268 ? 5.852 -10.484 -22.469 1 91 268 ARG B C 1
ATOM 4815 O O . ARG B 1 268 ? 4.836 -10.93 -23.016 1 91 268 ARG B O 1
ATOM 4822 N N . TYR B 1 269 ? 5.859 -9.57 -21.484 1 91.81 269 TYR B N 1
ATOM 4823 C CA . TYR B 1 269 ? 4.598 -8.945 -21.094 1 91.81 269 TYR B CA 1
ATOM 4824 C C . TYR B 1 269 ? 3.9 -8.328 -22.297 1 91.81 269 TYR B C 1
ATOM 4826 O O . TYR B 1 269 ? 4.543 -7.68 -23.125 1 91.81 269 TYR B O 1
ATOM 4834 N N . PRO B 1 270 ? 2.654 -8.492 -22.406 1 93.62 270 PRO B N 1
ATOM 4835 C CA . PRO B 1 270 ? 1.964 -8.195 -23.672 1 93.62 270 PRO B CA 1
ATOM 4836 C C . PRO B 1 270 ? 1.821 -6.699 -23.922 1 93.62 270 PRO B C 1
ATOM 4838 O O . PRO B 1 270 ? 1.755 -6.27 -25.078 1 93.62 270 PRO B O 1
ATOM 4841 N N . TYR B 1 271 ? 1.703 -5.867 -22.906 1 90.62 271 TYR B N 1
ATOM 4842 C CA . TYR B 1 271 ? 1.541 -4.434 -23.125 1 90.62 271 TYR B CA 1
ATOM 4843 C C . TYR B 1 271 ? 2.893 -3.754 -23.312 1 90.62 271 TYR B C 1
ATOM 4845 O O . TYR B 1 271 ? 3.863 -4.086 -22.625 1 90.62 271 TYR B O 1
ATOM 4853 N N . PRO B 1 272 ? 3.121 -2.873 -24.281 1 74.88 272 PRO B N 1
ATOM 4854 C CA . PRO B 1 272 ? 4.41 -2.268 -24.625 1 74.88 272 PRO B CA 1
ATOM 4855 C C . PRO B 1 272 ? 4.961 -1.386 -23.516 1 74.88 272 PRO B C 1
ATOM 4857 O O . PRO B 1 272 ? 6.18 -1.323 -23.312 1 74.88 272 PRO B O 1
ATOM 4860 N N . ASN B 1 273 ? 4.273 -0.356 -23 1 64.56 273 ASN B N 1
ATOM 4861 C CA . ASN B 1 273 ? 4.809 0.65 -22.094 1 64.56 273 ASN B CA 1
ATOM 4862 C C . ASN B 1 273 ? 4.688 0.21 -20.641 1 64.56 273 ASN B C 1
ATOM 4864 O O . ASN B 1 273 ? 4.109 0.922 -19.812 1 64.56 273 ASN B O 1
ATOM 4868 N N . ALA B 1 274 ? 5.309 -0.953 -20.312 1 58.34 274 ALA B N 1
ATOM 4869 C CA . ALA B 1 274 ? 5.152 -1.461 -18.953 1 58.34 274 ALA B CA 1
ATOM 4870 C C . ALA B 1 274 ? 6.031 -0.687 -17.969 1 58.34 274 ALA B C 1
ATOM 4872 O O . ALA B 1 274 ? 5.812 -0.733 -16.766 1 58.34 274 ALA B O 1
ATOM 4873 N N . GLY B 1 275 ? 6.816 0.289 -18.547 1 58 275 GLY B N 1
ATOM 4874 C CA . GLY B 1 275 ? 7.73 1.016 -17.672 1 58 275 GLY B CA 1
ATOM 4875 C C . GLY B 1 275 ? 7.102 2.246 -17.047 1 58 275 GLY B C 1
ATOM 4876 O O . GLY B 1 275 ? 7.57 2.732 -16.016 1 58 275 GLY B O 1
ATOM 4877 N N . GLU B 1 276 ? 6.141 2.645 -17.641 1 70.56 276 GLU B N 1
ATOM 4878 C CA . GLU B 1 276 ? 5.441 3.805 -17.094 1 70.56 276 GLU B CA 1
ATOM 4879 C C . GLU B 1 276 ? 4.082 3.41 -16.516 1 70.56 276 GLU B C 1
ATOM 4881 O O . GLU B 1 276 ? 3.148 3.127 -17.281 1 70.56 276 GLU B O 1
ATOM 4886 N N . TYR B 1 277 ? 3.9 3.443 -15.312 1 71.25 277 TYR B N 1
ATOM 4887 C CA . TYR B 1 277 ? 2.768 2.855 -14.602 1 71.25 277 TYR B CA 1
ATOM 4888 C C . TYR B 1 277 ? 1.459 3.512 -15.023 1 71.25 277 TYR B C 1
ATOM 4890 O O . TYR B 1 277 ? 0.477 2.824 -15.312 1 71.25 277 TYR B O 1
ATOM 4898 N N . LEU B 1 278 ? 1.496 4.801 -15.07 1 76.25 278 LEU B N 1
ATOM 4899 C CA . LEU B 1 278 ? 0.268 5.504 -15.43 1 76.25 278 LEU B CA 1
ATOM 4900 C C . LEU B 1 278 ? -0.142 5.184 -16.859 1 76.25 278 LEU B C 1
ATOM 4902 O O . LEU B 1 278 ? -1.327 4.992 -17.141 1 76.25 278 LEU B O 1
ATOM 4906 N N . ALA B 1 279 ? 0.847 5.133 -17.672 1 79.81 279 ALA B N 1
ATOM 4907 C CA . ALA B 1 279 ? 0.571 4.789 -19.062 1 79.81 279 ALA B CA 1
ATOM 4908 C C . ALA B 1 279 ? 0.029 3.367 -19.188 1 79.81 279 ALA B C 1
ATOM 4910 O O . ALA B 1 279 ? -0.911 3.117 -19.938 1 79.81 279 ALA B O 1
ATOM 4911 N N . LEU B 1 280 ? 0.605 2.48 -18.469 1 84.25 280 LEU B N 1
ATOM 4912 C CA . LEU B 1 280 ? 0.169 1.089 -18.484 1 84.25 280 LEU B CA 1
ATOM 4913 C C . LEU B 1 280 ? -1.266 0.958 -17.984 1 84.25 280 LEU B C 1
ATOM 4915 O O . LEU B 1 280 ? -2.088 0.287 -18.625 1 84.25 280 LEU B O 1
ATOM 4919 N N . MET B 1 281 ? -1.558 1.608 -16.906 1 83.75 281 MET B N 1
ATOM 4920 C CA . MET B 1 281 ? -2.906 1.547 -16.359 1 83.75 281 MET B CA 1
ATOM 4921 C C . MET B 1 281 ? -3.928 2.1 -17.344 1 83.75 281 MET B C 1
ATOM 4923 O O . MET B 1 281 ? -5.023 1.549 -17.484 1 83.75 281 MET B O 1
ATOM 4927 N N . THR B 1 282 ? -3.502 3.15 -17.984 1 83.31 282 THR B N 1
ATOM 4928 C CA . THR B 1 282 ? -4.387 3.748 -18.969 1 83.31 282 THR B CA 1
ATOM 4929 C C . THR B 1 282 ? -4.602 2.795 -20.141 1 83.31 282 THR B C 1
ATOM 4931 O O . THR B 1 282 ? -5.723 2.658 -20.641 1 83.31 282 THR B O 1
ATOM 4934 N N . GLU B 1 283 ? -3.562 2.162 -20.531 1 88.31 283 GLU B N 1
ATOM 4935 C CA . GLU B 1 283 ? -3.668 1.212 -21.641 1 88.31 283 GLU B CA 1
ATOM 4936 C C . GLU B 1 283 ? -4.574 0.038 -21.266 1 88.31 283 GLU B C 1
ATOM 4938 O O . GLU B 1 283 ? -5.422 -0.368 -22.062 1 88.31 283 GLU B O 1
ATOM 4943 N N . ILE B 1 284 ? -4.434 -0.485 -20.109 1 90.81 284 ILE B N 1
ATOM 4944 C CA . ILE B 1 284 ? -5.203 -1.643 -19.672 1 90.81 284 ILE B CA 1
ATOM 4945 C C . ILE B 1 284 ? -6.68 -1.27 -19.562 1 90.81 284 ILE B C 1
ATOM 4947 O O . ILE B 1 284 ? -7.551 -2.051 -19.953 1 90.81 284 ILE B O 1
ATOM 4951 N N . THR B 1 285 ? -6.957 -0.096 -19.125 1 89.12 285 THR B N 1
ATOM 4952 C CA . THR B 1 285 ? -8.336 0.277 -18.812 1 89.12 285 THR B CA 1
ATOM 4953 C C . THR B 1 285 ? -9.023 0.834 -20.062 1 89.12 285 THR B C 1
ATOM 4955 O O . THR B 1 285 ? -10.219 0.592 -20.266 1 89.12 285 THR B O 1
ATOM 4958 N N . SER B 1 286 ? -8.297 1.572 -20.891 1 88.56 286 SER B N 1
ATOM 4959 C CA . SER B 1 286 ? -8.977 2.322 -21.953 1 88.56 286 SER B CA 1
ATOM 4960 C C . SER B 1 286 ? -8.398 1.997 -23.328 1 88.56 286 SER B C 1
ATOM 4962 O O . SER B 1 286 ? -9.008 2.318 -24.344 1 88.56 286 SER B O 1
ATOM 4964 N N . GLY B 1 287 ? -7.262 1.433 -23.375 1 90.44 287 GLY B N 1
ATOM 4965 C CA . GLY B 1 287 ? -6.645 1.091 -24.641 1 90.44 287 GLY B CA 1
ATOM 4966 C C . GLY B 1 287 ? -7.098 -0.251 -25.188 1 90.44 287 GLY B C 1
ATOM 4967 O O . GLY B 1 287 ? -7.973 -0.898 -24.594 1 90.44 287 GLY B O 1
ATOM 4968 N N . ASP B 1 288 ? -6.469 -0.62 -26.297 1 93.25 288 ASP B N 1
ATOM 4969 C CA . ASP B 1 288 ? -6.789 -1.902 -26.922 1 93.25 288 ASP B CA 1
ATOM 4970 C C . ASP B 1 288 ? -6.133 -3.055 -26.156 1 93.25 288 ASP B C 1
ATOM 4972 O O . ASP B 1 288 ? -5.027 -2.91 -25.641 1 93.25 288 ASP B O 1
ATOM 4976 N N . VAL B 1 289 ? -6.844 -4.145 -26.125 1 95.19 289 VAL B N 1
ATOM 4977 C CA . VAL B 1 289 ? -6.254 -5.348 -25.547 1 95.19 289 VAL B CA 1
ATOM 4978 C C . VAL B 1 289 ? -5.281 -5.973 -26.547 1 95.19 289 VAL B C 1
ATOM 4980 O O . VAL B 1 289 ? -5.605 -6.141 -27.719 1 95.19 289 VAL B O 1
ATOM 4983 N N . PRO B 1 290 ? -4.141 -6.262 -26.078 1 94.44 290 PRO B N 1
ATOM 4984 C CA . PRO B 1 290 ? -3.207 -6.926 -26.984 1 94.44 290 PRO B CA 1
ATOM 4985 C C . PRO B 1 290 ? -3.73 -8.266 -27.5 1 94.44 290 PRO B C 1
ATOM 4987 O O . PRO B 1 290 ? -4.582 -8.883 -26.859 1 94.44 290 PRO B O 1
ATOM 4990 N N . SER B 1 291 ? -3.205 -8.688 -28.641 1 93.25 291 SER B N 1
ATOM 4991 C CA . SER B 1 291 ? -3.59 -9.969 -29.234 1 93.25 291 SER B CA 1
ATOM 4992 C C . SER B 1 291 ? -2.365 -10.82 -29.547 1 93.25 291 SER B C 1
ATOM 4994 O O . SER B 1 291 ? -1.265 -10.289 -29.719 1 93.25 291 SER B O 1
ATOM 4996 N N . LEU B 1 292 ? -2.627 -12.07 -29.562 1 95.31 292 LEU B N 1
ATOM 4997 C CA . LEU B 1 292 ? -1.581 -12.984 -30 1 95.31 292 LEU B CA 1
ATOM 4998 C C . LEU B 1 292 ? -1.409 -12.906 -31.516 1 95.31 292 LEU B C 1
ATOM 5000 O O . LEU B 1 292 ? -2.387 -12.734 -32.25 1 95.31 292 LEU B O 1
ATOM 5004 N N . PRO B 1 293 ? -0.18 -13.094 -32 1 93.5 293 PRO B N 1
ATOM 5005 C CA . PRO B 1 293 ? 0.048 -13.039 -33.438 1 93.5 293 PRO B CA 1
ATOM 5006 C C . PRO B 1 293 ? -0.625 -14.195 -34.188 1 93.5 293 PRO B C 1
ATOM 5008 O O . PRO B 1 293 ? -0.471 -15.352 -33.812 1 93.5 293 PRO B O 1
ATOM 5011 N N . ALA B 1 294 ? -1.258 -13.906 -35.312 1 93.19 294 ALA B N 1
ATOM 5012 C CA . ALA B 1 294 ? -1.989 -14.898 -36.094 1 93.19 294 ALA B CA 1
ATOM 5013 C C . ALA B 1 294 ? -1.032 -15.867 -36.781 1 93.19 294 ALA B C 1
ATOM 5015 O O . ALA B 1 294 ? -1.384 -17.016 -37.031 1 93.19 294 ALA B O 1
ATOM 5016 N N . GLU B 1 295 ? 0.161 -15.484 -37 1 91 295 GLU B N 1
ATOM 5017 C CA . GLU B 1 295 ? 1.145 -16.266 -37.719 1 91 295 GLU B CA 1
ATOM 5018 C C . GLU B 1 295 ? 1.672 -17.422 -36.906 1 91 295 GLU B C 1
ATOM 5020 O O . GLU B 1 295 ? 2.059 -18.469 -37.438 1 91 295 GLU B O 1
ATOM 5025 N N . THR B 1 296 ? 1.531 -17.25 -35.594 1 89.56 296 THR B N 1
ATOM 5026 C CA . THR B 1 296 ? 2.229 -18.234 -34.781 1 89.56 296 THR B CA 1
ATOM 5027 C C . THR B 1 296 ? 1.263 -18.922 -33.812 1 89.56 296 THR B C 1
ATOM 5029 O O . THR B 1 296 ? 1.67 -19.766 -33.031 1 89.56 296 THR B O 1
ATOM 5032 N N . THR B 1 297 ? 0.006 -18.531 -33.875 1 95.44 297 THR B N 1
ATOM 5033 C CA . THR B 1 297 ? -0.935 -19.109 -32.906 1 95.44 297 THR B CA 1
ATOM 5034 C C . THR B 1 297 ? -2.207 -19.562 -33.625 1 95.44 297 THR B C 1
ATOM 5036 O O . THR B 1 297 ? -2.598 -18.984 -34.656 1 95.44 297 THR B O 1
ATOM 5039 N N . SER B 1 298 ? -2.797 -20.594 -33.125 1 97.25 298 SER B N 1
ATOM 5040 C CA . SER B 1 298 ? -4.027 -21.109 -33.719 1 97.25 298 SER B CA 1
ATOM 5041 C C . SER B 1 298 ? -5.207 -20.188 -33.438 1 97.25 298 SER B C 1
ATOM 5043 O O . SER B 1 298 ? -5.176 -19.406 -32.469 1 97.25 298 SER B O 1
ATOM 5045 N N . PRO B 1 299 ? -6.23 -20.234 -34.25 1 97.88 299 PRO B N 1
ATOM 5046 C CA . PRO B 1 299 ? -7.445 -19.469 -33.969 1 97.88 299 PRO B CA 1
ATOM 5047 C C . PRO B 1 299 ? -8.078 -19.812 -32.625 1 97.88 299 PRO B C 1
ATOM 5049 O O . PRO B 1 299 ? -8.656 -18.953 -31.953 1 97.88 299 PRO B O 1
ATOM 5052 N N . GLU B 1 300 ? -7.973 -21.094 -32.219 1 98.12 300 GLU B N 1
ATOM 5053 C CA . GLU B 1 300 ? -8.531 -21.531 -30.953 1 98.12 300 GLU B CA 1
ATOM 5054 C C . GLU B 1 300 ? -7.832 -20.859 -29.781 1 98.12 300 GLU B C 1
ATOM 5056 O O . GLU B 1 300 ? -8.477 -20.438 -28.828 1 98.12 300 GLU B O 1
ATOM 5061 N N . PHE B 1 301 ? -6.516 -20.781 -29.953 1 98.44 301 PHE B N 1
ATOM 5062 C CA . PHE B 1 301 ? -5.738 -20.141 -28.906 1 98.44 301 PHE B CA 1
ATOM 5063 C C . PHE B 1 301 ? -6.113 -18.672 -28.781 1 98.44 301 PHE B C 1
ATOM 5065 O O . PHE B 1 301 ? -6.375 -18.172 -27.688 1 98.44 301 PHE B O 1
ATOM 5072 N N . ARG B 1 302 ? -6.199 -17.969 -29.859 1 98.5 302 ARG B N 1
ATOM 5073 C CA . ARG B 1 302 ? -6.559 -16.562 -29.859 1 98.5 302 ARG B CA 1
ATOM 5074 C C . ARG B 1 302 ? -7.969 -16.344 -29.312 1 98.5 302 ARG B C 1
ATOM 5076 O O . ARG B 1 302 ? -8.219 -15.406 -28.562 1 98.5 302 ARG B O 1
ATOM 5083 N N . SER B 1 303 ? -8.859 -17.219 -29.703 1 98.5 303 SER B N 1
ATOM 5084 C CA . SER B 1 303 ? -10.227 -17.156 -29.203 1 98.5 303 SER B CA 1
ATOM 5085 C C . SER B 1 303 ? -10.281 -17.328 -27.688 1 98.5 303 SER B C 1
ATOM 5087 O O . SER B 1 303 ? -11.031 -16.641 -27 1 98.5 303 SER B O 1
ATOM 5089 N N . PHE B 1 304 ? -9.5 -18.281 -27.219 1 98.62 304 PHE B N 1
ATOM 5090 C CA . PHE B 1 304 ? -9.406 -18.516 -25.781 1 98.62 304 PHE B CA 1
ATOM 5091 C C . PHE B 1 304 ? -8.961 -17.266 -25.047 1 98.62 304 PHE B C 1
ATOM 5093 O O . PHE B 1 304 ? -9.586 -16.844 -24.062 1 98.62 304 PHE B O 1
ATOM 5100 N N . ILE B 1 305 ? -7.902 -16.625 -25.547 1 98.75 305 ILE B N 1
ATOM 5101 C CA . ILE B 1 305 ? -7.363 -15.422 -24.922 1 98.75 305 ILE B CA 1
ATOM 5102 C C . ILE B 1 305 ? -8.406 -14.305 -24.984 1 98.75 305 ILE B C 1
ATOM 5104 O O . ILE B 1 305 ? -8.594 -13.578 -24.016 1 98.75 305 ILE B O 1
ATOM 5108 N N . ASP B 1 306 ? -9.055 -14.203 -26.062 1 98.19 306 ASP B N 1
ATOM 5109 C CA . ASP B 1 306 ? -10.07 -13.172 -26.234 1 98.19 306 ASP B CA 1
ATOM 5110 C C . ASP B 1 306 ? -11.18 -13.312 -25.203 1 98.19 306 ASP B C 1
ATOM 5112 O O . ASP B 1 306 ? -11.672 -12.312 -24.672 1 98.19 306 ASP B O 1
ATOM 5116 N N . GLN B 1 307 ? -11.562 -14.508 -24.922 1 98.56 307 GLN B N 1
ATOM 5117 C CA . GLN B 1 307 ? -12.633 -14.75 -23.969 1 98.56 307 GLN B CA 1
ATOM 5118 C C . GLN B 1 307 ? -12.188 -14.414 -22.547 1 98.56 307 GLN B C 1
ATOM 5120 O O . GLN B 1 307 ? -13.016 -14.086 -21.688 1 98.56 307 GLN B O 1
ATOM 5125 N N . CYS B 1 308 ? -10.906 -14.508 -22.297 1 98.75 308 CYS B N 1
ATOM 5126 C CA . CYS B 1 308 ? -10.367 -14.195 -20.984 1 98.75 308 CYS B CA 1
ATOM 5127 C C . CYS B 1 308 ? -10.227 -12.688 -20.797 1 98.75 308 CYS B C 1
ATOM 5129 O O . CYS B 1 308 ? -10.281 -12.195 -19.656 1 98.75 308 CYS B O 1
ATOM 5131 N N . THR B 1 309 ? -10.031 -11.914 -21.891 1 98.38 309 THR B N 1
ATOM 5132 C CA . THR B 1 309 ? -9.508 -10.562 -21.75 1 98.38 309 THR B CA 1
ATOM 5133 C C . THR B 1 309 ? -10.5 -9.539 -22.281 1 98.38 309 THR B C 1
ATOM 5135 O O . THR B 1 309 ? -10.117 -8.547 -22.891 1 98.38 309 THR B O 1
ATOM 5138 N N . GLN B 1 310 ? -11.758 -9.867 -22.094 1 97.81 310 GLN B N 1
ATOM 5139 C CA . GLN B 1 310 ? -12.781 -8.859 -22.344 1 97.81 310 GLN B CA 1
ATOM 5140 C C . GLN B 1 310 ? -12.711 -7.734 -21.312 1 97.81 310 GLN B C 1
ATOM 5142 O O . GLN B 1 310 ? -12.625 -7.992 -20.109 1 97.81 310 GLN B O 1
ATOM 5147 N N . LYS B 1 311 ? -12.773 -6.531 -21.734 1 96 311 LYS B N 1
ATOM 5148 C CA . LYS B 1 311 ? -12.68 -5.406 -20.812 1 96 311 LYS B CA 1
ATOM 5149 C C . LYS B 1 311 ? -13.867 -5.387 -19.844 1 96 311 LYS B C 1
ATOM 5151 O O . LYS B 1 311 ? -13.703 -5.102 -18.656 1 96 311 LYS B O 1
ATOM 5156 N N . ASP B 1 312 ? -15.047 -5.641 -20.375 1 95.94 312 ASP B N 1
ATOM 5157 C CA . ASP B 1 312 ? -16.234 -5.781 -19.547 1 95.94 312 ASP B CA 1
ATOM 5158 C C . ASP B 1 312 ? -16.219 -7.117 -18.797 1 95.94 312 ASP B C 1
ATOM 5160 O O . ASP B 1 312 ? -16.297 -8.18 -19.422 1 95.94 312 ASP B O 1
ATOM 5164 N N . PRO B 1 313 ? -16.125 -7.066 -17.516 1 97.25 313 PRO B N 1
ATOM 5165 C CA . PRO B 1 313 ? -16.062 -8.32 -16.766 1 97.25 313 PRO B CA 1
ATOM 5166 C C . PRO B 1 313 ? -17.281 -9.211 -17 1 97.25 313 PRO B C 1
ATOM 5168 O O . PRO B 1 313 ? -17.172 -10.438 -16.906 1 97.25 313 PRO B O 1
ATOM 5171 N N . GLY B 1 314 ? -18.359 -8.625 -17.297 1 97.19 314 GLY B N 1
ATOM 5172 C CA . GLY B 1 314 ? -19.578 -9.391 -17.562 1 97.19 314 GLY B CA 1
ATOM 5173 C C . GLY B 1 314 ? -19.5 -10.203 -18.844 1 97.19 314 GLY B C 1
ATOM 5174 O O . GLY B 1 314 ? -20.281 -11.141 -19.031 1 97.19 314 GLY B O 1
ATOM 5175 N N . GLN B 1 315 ? -18.609 -9.891 -19.703 1 98.12 315 GLN B N 1
ATOM 5176 C CA . GLN B 1 315 ? -18.469 -10.57 -21 1 98.12 315 GLN B CA 1
ATOM 5177 C C . GLN B 1 315 ? -17.344 -11.602 -20.953 1 98.12 315 GLN B C 1
ATOM 5179 O O . GLN B 1 315 ? -17.125 -12.32 -21.922 1 98.12 315 GLN B O 1
ATOM 5184 N N . ARG B 1 316 ? -16.672 -11.703 -19.844 1 98.31 316 ARG B N 1
ATOM 5185 C CA . ARG B 1 316 ? -15.602 -12.688 -19.719 1 98.31 316 ARG B CA 1
ATOM 5186 C C . ARG B 1 316 ? -16.156 -14.07 -19.406 1 98.31 316 ARG B C 1
ATOM 5188 O O . ARG B 1 316 ? -17.109 -14.203 -18.641 1 98.31 316 ARG B O 1
ATOM 5195 N N . ALA B 1 317 ? -15.555 -15.062 -20 1 98.69 317 ALA B N 1
ATOM 5196 C CA . ALA B 1 317 ? -15.969 -16.438 -19.734 1 98.69 317 ALA B CA 1
ATOM 5197 C C . ALA B 1 317 ? -15.617 -16.859 -18.312 1 98.69 317 ALA B C 1
ATOM 5199 O O . ALA B 1 317 ? -14.68 -16.344 -17.719 1 98.69 317 ALA B O 1
ATOM 5200 N N . THR B 1 318 ? -16.375 -17.719 -17.766 1 98.5 318 THR B N 1
ATOM 5201 C CA . THR B 1 318 ? -16.078 -18.312 -16.469 1 98.5 318 THR B CA 1
ATOM 5202 C C . THR B 1 318 ? -15.055 -19.422 -16.609 1 98.5 318 THR B C 1
ATOM 5204 O O . THR B 1 318 ? -14.766 -19.891 -17.703 1 98.5 318 THR B O 1
ATOM 5207 N N . ALA B 1 319 ? -14.555 -19.844 -15.484 1 98.62 319 ALA B N 1
ATOM 5208 C CA . ALA B 1 319 ? -13.625 -20.969 -15.5 1 98.62 319 ALA B CA 1
ATOM 5209 C C . ALA B 1 319 ? -14.289 -22.203 -16.094 1 98.62 319 ALA B C 1
ATOM 5211 O O . ALA B 1 319 ? -13.672 -22.922 -16.891 1 98.62 319 ALA B O 1
ATOM 5212 N N . ASP B 1 320 ? -15.523 -22.422 -15.758 1 98.5 320 ASP B N 1
ATOM 5213 C CA . ASP B 1 320 ? -16.266 -23.562 -16.281 1 98.5 320 ASP B CA 1
ATOM 5214 C C . ASP B 1 320 ? -16.391 -23.5 -17.797 1 98.5 320 ASP B C 1
ATOM 5216 O O . ASP B 1 320 ? -16.156 -24.5 -18.484 1 98.5 320 ASP B O 1
ATOM 5220 N N . GLN B 1 321 ? -16.766 -22.359 -18.266 1 98.75 321 GLN B N 1
ATOM 5221 C CA . GLN B 1 321 ? -16.922 -22.188 -19.703 1 98.75 321 GLN B CA 1
ATOM 5222 C C . GLN B 1 321 ? -15.602 -22.391 -20.438 1 98.75 321 GLN B C 1
ATOM 5224 O O . GLN B 1 321 ? -15.555 -23.031 -21.484 1 98.75 321 GLN B O 1
ATOM 5229 N N . LEU B 1 322 ? -14.57 -21.875 -19.844 1 98.88 322 LEU B N 1
ATOM 5230 C CA . LEU B 1 322 ? -13.25 -21.969 -20.469 1 98.88 322 LEU B CA 1
ATOM 5231 C C . LEU B 1 322 ? -12.75 -23.406 -20.484 1 98.88 322 LEU B C 1
ATOM 5233 O O . LEU B 1 322 ? -12.055 -23.812 -21.422 1 98.88 322 LEU B O 1
ATOM 5237 N N . LEU B 1 323 ? -13.07 -24.188 -19.469 1 98.69 323 LEU B N 1
ATOM 5238 C CA . LEU B 1 323 ? -12.688 -25.594 -19.422 1 98.69 323 LEU B CA 1
ATOM 5239 C C . LEU B 1 323 ? -13.359 -26.375 -20.547 1 98.69 323 LEU B C 1
ATOM 5241 O O . LEU B 1 323 ? -12.859 -27.422 -20.969 1 98.69 323 LEU B O 1
ATOM 5245 N N . GLY B 1 324 ? -14.461 -25.828 -21.078 1 98.5 324 GLY B N 1
ATOM 5246 C CA . GLY B 1 324 ? -15.164 -26.438 -22.188 1 98.5 324 GLY B CA 1
ATOM 5247 C C . GLY B 1 324 ? -14.711 -25.891 -23.531 1 98.5 324 GLY B C 1
ATOM 5248 O O . GLY B 1 324 ? -15.156 -26.375 -24.578 1 98.5 324 GLY B O 1
ATOM 5249 N N . HIS B 1 325 ? -13.891 -24.922 -23.531 1 98.56 325 HIS B N 1
ATOM 5250 C CA . HIS B 1 325 ? -13.391 -24.328 -24.766 1 98.56 325 HIS B CA 1
ATOM 5251 C C . HIS B 1 325 ? -12.547 -25.312 -25.562 1 98.56 325 HIS B C 1
ATOM 5253 O O . HIS B 1 325 ? -11.789 -26.094 -24.984 1 98.56 325 HIS B O 1
ATOM 5259 N N . SER B 1 326 ? -12.578 -25.281 -26.859 1 98.31 326 SER B N 1
ATOM 5260 C CA . SER B 1 326 ? -11.906 -26.234 -27.734 1 98.31 326 SER B CA 1
ATOM 5261 C C . SER B 1 326 ? -10.398 -26.219 -27.5 1 98.31 326 SER B C 1
ATOM 5263 O O . SER B 1 326 ? -9.75 -27.266 -27.578 1 98.31 326 SER B O 1
ATOM 5265 N N . PHE B 1 327 ? -9.797 -25.109 -27.203 1 98.31 327 PHE B N 1
ATOM 5266 C CA . PHE B 1 327 ? -8.367 -24.969 -26.938 1 98.31 327 PHE B CA 1
ATOM 5267 C C . PHE B 1 327 ? -7.961 -25.812 -25.734 1 98.31 327 PHE B C 1
ATOM 5269 O O . PHE B 1 327 ? -6.883 -26.422 -25.734 1 98.31 327 PHE B O 1
ATOM 5276 N N . ILE B 1 328 ? -8.812 -25.859 -24.719 1 98.56 328 ILE B N 1
ATOM 5277 C CA . ILE B 1 328 ? -8.539 -26.562 -23.469 1 98.56 328 ILE B CA 1
ATOM 5278 C C . ILE B 1 328 ? -8.898 -28.047 -23.625 1 98.56 328 ILE B C 1
ATOM 5280 O O . ILE B 1 328 ? -8.172 -28.922 -23.156 1 98.56 328 ILE B O 1
ATOM 5284 N N . ARG B 1 329 ? -9.953 -28.344 -24.359 1 97.69 329 ARG B N 1
ATOM 5285 C CA . ARG B 1 329 ? -10.398 -29.719 -24.578 1 97.69 329 ARG B CA 1
ATOM 5286 C C . ARG B 1 329 ? -9.375 -30.5 -25.391 1 97.69 329 ARG B C 1
ATOM 5288 O O . ARG B 1 329 ? -9.336 -31.734 -25.328 1 97.69 329 ARG B O 1
ATOM 5295 N N . ALA B 1 330 ? -8.625 -29.766 -26.078 1 96.56 330 ALA B N 1
ATOM 5296 C CA . ALA B 1 330 ? -7.598 -30.406 -26.891 1 96.56 330 ALA B CA 1
ATOM 5297 C C . ALA B 1 330 ? -6.496 -31.016 -26.031 1 96.56 330 ALA B C 1
ATOM 5299 O O . ALA B 1 330 ? -5.688 -31.812 -26.516 1 96.56 330 ALA B O 1
ATOM 5300 N N . VAL B 1 331 ? -6.434 -30.672 -24.766 1 97.69 331 VAL B N 1
ATOM 5301 C CA . VAL B 1 331 ? -5.406 -31.188 -23.875 1 97.69 331 VAL B CA 1
ATOM 5302 C C . VAL B 1 331 ? -5.801 -32.562 -23.391 1 97.69 331 VAL B C 1
ATOM 5304 O O . VAL B 1 331 ? -6.367 -32.719 -22.297 1 97.69 331 VAL B O 1
ATOM 5307 N N . THR B 1 332 ? -5.398 -33.531 -24.141 1 96.62 332 THR B N 1
ATOM 5308 C CA . THR B 1 332 ? -5.559 -34.906 -23.734 1 96.62 332 THR B CA 1
ATOM 5309 C C . THR B 1 332 ? -4.438 -35.344 -22.781 1 96.62 332 THR B C 1
ATOM 5311 O O . THR B 1 332 ? -3.523 -34.562 -22.516 1 96.62 332 THR B O 1
ATOM 5314 N N . ALA B 1 333 ? -4.566 -36.531 -22.312 1 96.31 333 ALA B N 1
ATOM 5315 C CA . ALA B 1 333 ? -3.516 -37.062 -21.438 1 96.31 333 ALA B CA 1
ATOM 5316 C C . ALA B 1 333 ? -2.17 -37.094 -22.172 1 96.31 333 ALA B C 1
ATOM 5318 O O . ALA B 1 333 ? -1.133 -36.812 -21.562 1 96.31 333 ALA B O 1
ATOM 5319 N N . GLU B 1 334 ? -2.246 -37.438 -23.375 1 96.75 334 GLU B N 1
ATOM 5320 C CA . GLU B 1 334 ? -1.029 -37.469 -24.172 1 96.75 334 GLU B CA 1
ATOM 5321 C C . GLU B 1 334 ? -0.425 -36.094 -24.344 1 96.75 334 GLU B C 1
ATOM 5323 O O . GLU B 1 334 ? 0.792 -35.906 -24.25 1 96.75 334 GLU B O 1
ATOM 5328 N N . VAL B 1 335 ? -1.279 -35.125 -24.641 1 96.25 335 VAL B N 1
ATOM 5329 C CA . VAL B 1 335 ? -0.826 -33.75 -24.828 1 96.25 335 VAL B CA 1
ATOM 5330 C C . VAL B 1 335 ? -0.231 -33.25 -23.516 1 96.25 335 VAL B C 1
ATOM 5332 O O . VAL B 1 335 ? 0.798 -32.562 -23.516 1 96.25 335 VAL B O 1
ATOM 5335 N N . ALA B 1 336 ? -0.86 -33.531 -22.453 1 97.56 336 ALA B N 1
ATOM 5336 C CA . ALA B 1 336 ? -0.358 -33.156 -21.141 1 97.56 336 ALA B CA 1
ATOM 5337 C C . ALA B 1 336 ? 1.033 -33.719 -20.891 1 97.56 336 ALA B C 1
ATOM 5339 O O . ALA B 1 336 ? 1.925 -33.031 -20.406 1 97.56 336 ALA B O 1
ATOM 5340 N N . GLN B 1 337 ? 1.18 -34.938 -21.234 1 97.75 337 GLN B N 1
ATOM 5341 C CA . GLN B 1 337 ? 2.469 -35.594 -21.047 1 97.75 337 GLN B CA 1
ATOM 5342 C C . GLN B 1 337 ? 3.549 -34.938 -21.891 1 97.75 337 GLN B C 1
ATOM 5344 O O . GLN B 1 337 ? 4.688 -34.781 -21.453 1 97.75 337 GLN B O 1
ATOM 5349 N N . GLN B 1 338 ? 3.201 -34.656 -23.094 1 97.44 338 GLN B N 1
ATOM 5350 C CA . GLN B 1 338 ? 4.141 -33.969 -23.984 1 97.44 338 GLN B CA 1
ATOM 5351 C C . GLN B 1 338 ? 4.562 -32.625 -23.406 1 97.44 338 GLN B C 1
ATOM 5353 O O . GLN B 1 338 ? 5.746 -32.281 -23.438 1 97.44 338 GLN B O 1
ATOM 5358 N N . ALA B 1 339 ? 3.566 -31.891 -22.969 1 97.81 339 ALA B N 1
ATOM 5359 C CA . ALA B 1 339 ? 3.85 -30.578 -22.375 1 97.81 339 ALA B CA 1
ATOM 5360 C C . ALA B 1 339 ? 4.758 -30.719 -21.156 1 97.81 339 ALA B C 1
ATOM 5362 O O . ALA B 1 339 ? 5.715 -29.969 -21 1 97.81 339 ALA B O 1
ATOM 5363 N N . GLN B 1 340 ? 4.465 -31.656 -20.312 1 98 340 GLN B N 1
ATOM 5364 C CA . GLN B 1 340 ? 5.262 -31.891 -19.125 1 98 340 GLN B CA 1
ATOM 5365 C C . GLN B 1 340 ? 6.703 -32.25 -19.484 1 98 340 GLN B C 1
ATOM 5367 O O . GLN B 1 340 ? 7.641 -31.703 -18.891 1 98 340 GLN B O 1
ATOM 5372 N N . GLN B 1 341 ? 6.824 -33.094 -20.406 1 97.12 341 GLN B N 1
ATOM 5373 C CA . GLN B 1 341 ? 8.164 -33.5 -20.828 1 97.12 341 GLN B CA 1
ATOM 5374 C C . GLN B 1 341 ? 8.945 -32.312 -21.375 1 97.12 341 GLN B C 1
ATOM 5376 O O . GLN B 1 341 ? 10.141 -32.188 -21.094 1 97.12 341 GLN B O 1
ATOM 5381 N N . TRP B 1 342 ? 8.32 -31.547 -22.156 1 96.56 342 TRP B N 1
ATOM 5382 C CA . TRP B 1 342 ? 8.969 -30.359 -22.703 1 96.56 342 TRP B CA 1
ATOM 5383 C C . TRP B 1 342 ? 9.453 -29.453 -21.578 1 96.56 342 TRP B C 1
ATOM 5385 O O . TRP B 1 342 ? 10.586 -28.969 -21.609 1 96.56 342 TRP B O 1
ATOM 5395 N N . ILE B 1 343 ? 8.609 -29.172 -20.594 1 97 343 ILE B N 1
ATOM 5396 C CA . ILE B 1 343 ? 8.938 -28.297 -19.469 1 97 343 ILE B CA 1
ATOM 5397 C C . ILE B 1 343 ? 10.148 -28.859 -18.719 1 97 343 ILE B C 1
ATOM 5399 O O . ILE B 1 343 ? 11.078 -28.109 -18.406 1 97 343 ILE B O 1
ATOM 5403 N N . ILE B 1 344 ? 10.086 -30.141 -18.469 1 96.31 344 ILE B N 1
ATOM 5404 C CA . ILE B 1 344 ? 11.164 -30.797 -17.734 1 96.31 344 ILE B CA 1
ATOM 5405 C C . ILE B 1 344 ? 12.477 -30.641 -18.516 1 96.31 344 ILE B C 1
ATOM 5407 O O . ILE B 1 344 ? 13.516 -30.312 -17.938 1 96.31 344 ILE B O 1
ATOM 5411 N N . GLN B 1 345 ? 12.438 -30.812 -19.781 1 94.19 345 GLN B N 1
ATOM 5412 C CA . GLN B 1 345 ? 13.625 -30.719 -20.609 1 94.19 345 GLN B CA 1
ATOM 5413 C C . GLN B 1 345 ? 14.203 -29.297 -20.594 1 94.19 345 GLN B C 1
ATOM 5415 O O . GLN B 1 345 ? 15.422 -29.125 -20.5 1 94.19 345 GLN B O 1
ATOM 5420 N N . VAL B 1 346 ? 13.383 -28.344 -20.672 1 92.81 346 VAL B N 1
ATOM 5421 C CA . VAL B 1 346 ? 13.828 -26.969 -20.75 1 92.81 346 VAL B CA 1
ATOM 5422 C C . VAL B 1 346 ? 14.375 -26.516 -19.406 1 92.81 346 VAL B C 1
ATOM 5424 O O . VAL B 1 346 ? 15.289 -25.688 -19.344 1 92.81 346 VAL B O 1
ATOM 5427 N N . THR B 1 347 ? 13.859 -26.969 -18.297 1 90.94 347 THR B N 1
ATOM 5428 C CA . THR B 1 347 ? 14.219 -26.5 -16.969 1 90.94 347 THR B CA 1
ATOM 5429 C C . THR B 1 347 ? 15.422 -27.266 -16.422 1 90.94 347 THR B C 1
ATOM 5431 O O . THR B 1 347 ? 16.109 -26.797 -15.508 1 90.94 347 THR B O 1
ATOM 5434 N N . THR B 1 348 ? 15.664 -28.516 -16.766 1 83.56 348 THR B N 1
ATOM 5435 C CA . THR B 1 348 ? 16.734 -29.344 -16.219 1 83.56 348 THR B CA 1
ATOM 5436 C C . THR B 1 348 ? 17.984 -29.266 -17.094 1 83.56 348 THR B C 1
ATOM 5438 O O . THR B 1 348 ? 19.078 -29.594 -16.641 1 83.56 348 THR B O 1
ATOM 5441 N N . THR B 1 349 ? 17.891 -29.078 -18.391 1 66.69 349 THR B N 1
ATOM 5442 C CA . THR B 1 349 ? 19.062 -29.125 -19.266 1 66.69 349 THR B CA 1
ATOM 5443 C C . THR B 1 349 ? 19.891 -27.844 -19.125 1 66.69 349 THR B C 1
ATOM 5445 O O . THR B 1 349 ? 19.344 -26.734 -19.219 1 66.69 349 THR B O 1
ATOM 5448 N N . THR B 1 350 ? 21 -27.75 -18.297 1 54.94 350 THR B N 1
ATOM 5449 C CA . THR B 1 350 ? 22.016 -26.703 -18.25 1 54.94 350 THR B CA 1
ATOM 5450 C C . THR B 1 350 ? 22.375 -26.25 -19.672 1 54.94 350 THR B C 1
ATOM 5452 O O . THR B 1 350 ? 22.594 -27.078 -20.562 1 54.94 350 THR B O 1
ATOM 5455 N N . PRO B 1 351 ? 22.109 -24.938 -20.062 1 48.03 351 PRO B N 1
ATOM 5456 C CA . PRO B 1 351 ? 22.562 -24.562 -21.391 1 48.03 351 PRO B CA 1
ATOM 5457 C C . PRO B 1 351 ? 23.969 -25.062 -21.703 1 48.03 351 PRO B C 1
ATOM 5459 O O . PRO B 1 351 ? 24.844 -25.062 -20.828 1 48.03 351 PRO B O 1
ATOM 5462 N N . THR B 1 352 ? 24.141 -26.094 -22.609 1 36.69 352 THR B N 1
ATOM 5463 C CA . THR B 1 352 ? 25.5 -26.266 -23.109 1 36.69 352 THR B CA 1
ATOM 5464 C C . THR B 1 352 ? 26.109 -24.922 -23.516 1 36.69 352 THR B C 1
ATOM 5466 O O . THR B 1 352 ? 25.438 -24.094 -24.141 1 36.69 352 THR B O 1
#

Nearest PDB structures (foldseek):
  4lgd-assembly5_B  TM=7.030E-01  e=6.852E-22  Homo sapiens
  4lgd-assembly5_A  TM=7.175E-01  e=4.900E-21  Homo sapiens
  4lgd-assembly6_C  TM=7.322E-01  e=1.190E-19  Homo sapiens
  8a66-assembly1_A  TM=7.346E-01  e=2.136E-19  Homo sapiens
  4zy5-assembly2_B  TM=7.417E-01  e=7.652E-19  Homo sapiens

Solvent-accessible surface area (backbone atoms only — not comparable to full-atom values): 37040 Å² total; per-residue (Å²): 134,82,80,71,74,77,75,80,73,67,74,71,72,75,77,72,57,86,57,62,48,49,35,46,50,41,37,34,43,62,56,37,36,25,20,46,56,23,39,20,60,49,100,55,90,62,59,60,73,30,55,38,21,62,62,68,78,62,52,77,69,63,36,59,85,48,44,46,76,58,58,76,74,46,76,59,96,65,32,39,30,22,34,24,37,30,69,89,79,64,45,69,28,24,33,38,39,28,53,49,54,47,66,64,56,47,51,20,46,49,51,33,52,52,48,47,37,66,44,85,50,91,28,37,59,45,34,48,47,39,26,18,53,60,47,27,39,37,40,33,29,56,50,44,73,57,36,25,44,52,51,48,52,51,37,49,55,65,66,37,72,84,62,82,77,67,28,50,56,67,63,40,48,32,40,53,48,44,42,50,34,53,34,49,35,44,32,45,67,77,64,64,44,65,48,77,50,49,39,43,79,31,31,28,18,30,77,77,43,49,58,22,43,50,72,64,36,43,61,48,64,17,34,42,32,41,39,28,60,36,39,32,75,45,47,76,46,54,27,41,44,42,57,74,43,43,86,77,55,64,43,40,40,34,23,8,44,27,52,36,49,48,18,42,42,44,58,41,74,72,65,86,54,68,84,40,39,69,59,33,52,47,36,65,56,72,45,77,74,77,76,76,60,72,90,81,45,55,70,50,53,48,50,54,41,50,36,23,53,39,78,54,56,88,67,29,50,48,48,70,57,47,60,67,31,70,49,35,58,62,53,39,74,66,48,41,49,51,32,23,52,50,50,44,51,52,69,66,55,71,81,126,134,80,80,72,75,77,76,78,72,68,75,70,72,76,77,71,56,84,57,62,48,47,36,45,52,39,37,36,43,63,56,37,37,24,19,45,54,24,38,21,61,48,100,57,90,67,59,58,73,26,56,38,21,61,63,66,78,62,53,76,68,62,37,58,84,47,44,48,76,59,58,76,74,48,76,58,96,66,33,39,30,22,35,23,38,31,68,88,79,65,46,68,27,25,33,38,38,28,52,50,53,46,66,65,55,47,51,20,47,51,52,32,50,51,48,48,38,66,46,84,52,91,28,38,59,48,35,52,50,38,25,19,53,59,48,27,38,35,39,32,28,58,50,46,73,56,35,26,44,52,51,47,52,51,38,50,53,66,65,36,74,84,60,87,75,66,28,49,55,66,62,40,50,32,40,53,49,45,43,52,34,53,34,48,35,43,33,46,67,78,64,64,43,65,49,79,50,49,39,44,76,31,33,30,18,30,79,76,42,49,59,23,43,51,72,61,37,43,61,47,65,17,33,42,30,40,38,26,59,34,39,31,75,46,47,75,46,53,28,39,44,43,57,73,43,44,87,76,54,62,43,42,41,34,24,7,44,26,52,37,50,47,17,43,43,46,59,40,74,70,64,85,56,68,83,40,37,68,58,34,54,47,35,63,58,72,45,78,74,76,76,74,60,74,92,79,44,54,70,50,53,48,51,54,40,50,36,23,52,37,77,53,56,88,68,29,49,49,47,69,57,48,60,66,30,68,49,35,60,63,53,38,73,66,49,41,49,51,31,22,49,51,50,43,51,52,69,65,53,71,81,126